Protein AF-A0A356ZAB1-F1 (afdb_monomer)

Solvent-accessible surface area (backbone atoms only — not comparable to full-atom values): 21201 Å² total; per-residue (Å²): 132,90,77,74,88,76,61,99,80,68,76,76,45,67,68,55,52,47,53,50,53,53,49,49,23,53,75,54,74,51,49,32,36,72,48,26,38,91,74,44,64,70,47,38,50,33,29,50,50,73,75,36,77,62,48,58,28,35,64,56,44,81,48,75,58,100,64,34,33,36,42,33,30,36,29,76,54,74,94,36,51,21,44,34,39,38,39,36,34,73,77,98,55,71,44,46,38,38,36,38,35,44,72,65,64,85,80,31,31,58,47,76,64,36,96,52,65,41,36,22,54,32,53,54,96,92,39,78,39,86,36,80,26,61,54,58,60,36,31,33,36,74,35,24,46,35,17,18,57,53,67,38,73,95,80,62,38,50,54,28,24,25,44,37,29,23,39,45,39,40,71,85,42,39,81,49,25,86,80,71,42,63,63,73,23,58,26,37,23,43,37,44,72,51,85,92,49,51,59,40,34,48,31,42,24,56,37,84,95,47,67,46,74,48,74,61,34,50,37,30,69,29,28,39,31,48,32,40,42,71,56,78,67,84,86,47,97,86,61,62,63,43,33,37,45,48,26,44,32,27,34,37,67,38,51,89,91,70,51,49,60,28,44,29,46,20,68,64,56,56,64,58,55,48,37,52,23,45,42,52,72,92,63,76,81,76,42,50,91,52,43,60,27,25,48,36,26,30,60,68,63,40,61,65,82,76,67,70,79,60,85,90,51,65,78,52,72,49,30,25,74,71,38,41,32,40,24,33,26,52,71,70,94,85,70,62,102,81,74,73,71,41,73,35,30,41,35,42,28,35,33,24,84,50,70,44,66,62,103,46,90,98,49,72,47,63,67,51,63,52,76,50,76,48,74,58,73,88,40,95,89,58,74,86,131

Nearest PDB structures (foldseek):
  1pby-assembly1_A  TM=1.646E-01  e=4.863E+00  Paracoccus denitrificans

Sequence (385 aa):
MDYLTRGEDGLMTLNELYNLFDQAIKQTGGQYIDLSQALVDPLKDVLSPLELDTLRVTSPKLGRTPSSVTLTGSAGYRQQNCNLILAATEEADIVFLLTLAIISDLDWTLAKVFNHLPDYYAFQDGVLKPTPSFLNETVITQPAFISSAVEKPEEGLKQGLNLRGNLLMEGPLSPYTVFYGEGPFSLQGPMELQGDQSPIFELDAAVYGHSVPVGGTRLDNIGLRLAVRYDNDQDAEDWPEQVSVLEATGTIYLGDQNPIRILLAASLLEGDFVWAFRAEFSDYSELIKGGLTALASAFFGVPAGELVLPDGLSFLSSIYLSEVGVGLTVPEISMRANDTLGISYLYATIQSNEVWKPPIPFISLSKVGANWNFIWYDDPLHPMI

Secondary structure (DSSP, 8-state):
-------TT-PPPHHHHHHHHHHHHHHTTTSEEEEETTT-GGGHHHHGGGT-SEEEEEEEEEEE-SSEEEEEEEEEETTEEEEEEEEEEESSSEEEEEEEEE---TT-BGGGT-S----EEEEETTEEEEE--GGGT-BEEEEEEEEESS-BGGGTB-SEEEEEEEE---GGGGGGHHHH-S--EEEEEEEEEETTEEEEEEEEEE-TT--EEETTEEEEEEEEEEEEEE---TT-TTS-SEEEEEEEEEEEEE-SSSPEEEEEEEESSS--SEEEEEPBPS-TTS-HHHHHHHHHHHHH---TTT-PPPGGGGGGGGEEEEEEEEEEEPPPS---TTPPPEEEEEEEEEEESS-B--SSTT--B-S-EEEEEEE---BTTB---

Mean predicted aligned error: 10.9 Å

Structure (mmCIF, N/CA/C/O backbone):
data_AF-A0A356ZAB1-F1
#
_entry.id   AF-A0A356ZAB1-F1
#
loop_
_atom_site.group_PDB
_atom_site.id
_atom_site.type_symbol
_atom_site.label_atom_id
_atom_site.label_alt_id
_atom_site.label_comp_id
_atom_site.label_asym_id
_atom_site.label_entity_id
_atom_site.label_seq_id
_atom_site.pdbx_PDB_ins_code
_atom_site.Cartn_x
_atom_site.Cartn_y
_atom_site.Cartn_z
_atom_site.occupancy
_atom_site.B_iso_or_equiv
_atom_site.auth_seq_id
_atom_site.auth_comp_id
_atom_site.auth_asym_id
_atom_site.auth_atom_id
_atom_site.pdbx_PDB_model_num
ATOM 1 N N . MET A 1 1 ? -9.769 4.473 39.853 1.00 43.88 1 MET A N 1
ATOM 2 C CA . MET A 1 1 ? -10.634 3.379 39.372 1.00 43.88 1 MET A CA 1
ATOM 3 C C . MET A 1 1 ? -9.709 2.207 39.148 1.00 43.88 1 MET A C 1
ATOM 5 O O . MET A 1 1 ? -8.903 2.282 38.232 1.00 43.88 1 MET A O 1
ATOM 9 N N . ASP A 1 2 ? -9.750 1.220 40.040 1.00 35.47 2 ASP A N 1
ATOM 10 C CA . ASP A 1 2 ? -8.970 -0.014 39.913 1.00 35.47 2 ASP A CA 1
ATOM 11 C C . ASP A 1 2 ? -9.606 -0.871 38.818 1.00 35.47 2 ASP A C 1
ATOM 13 O O . ASP A 1 2 ? -10.651 -1.489 39.028 1.00 35.47 2 ASP A O 1
ATOM 17 N N . TYR A 1 3 ? -9.016 -0.855 37.626 1.00 42.81 3 TYR A N 1
ATOM 18 C CA . TYR A 1 3 ? -9.384 -1.781 36.565 1.00 42.81 3 TYR A CA 1
ATOM 19 C C . TYR A 1 3 ? -8.617 -3.087 36.785 1.00 42.81 3 TYR A C 1
ATOM 21 O O . TYR A 1 3 ? -7.396 -3.104 36.713 1.00 42.81 3 TYR A O 1
ATOM 29 N N . LEU A 1 4 ? -9.372 -4.145 37.101 1.00 45.66 4 LEU A N 1
ATOM 30 C CA . LEU A 1 4 ? -9.034 -5.568 36.968 1.00 45.66 4 LEU A CA 1
ATOM 31 C C . LEU A 1 4 ? -7.586 -5.949 37.333 1.00 45.66 4 LEU A C 1
ATOM 33 O O . LEU A 1 4 ? -6.679 -5.934 36.507 1.00 45.66 4 LEU A O 1
ATOM 37 N N . THR A 1 5 ? -7.396 -6.421 38.565 1.00 40.84 5 THR A N 1
ATOM 38 C CA . THR A 1 5 ? -6.227 -7.227 38.941 1.00 40.84 5 THR A CA 1
ATOM 39 C C . THR A 1 5 ? -6.155 -8.478 38.051 1.00 40.84 5 THR A C 1
ATOM 41 O O . THR A 1 5 ? -6.921 -9.421 38.260 1.00 40.84 5 THR A O 1
ATOM 44 N N . ARG A 1 6 ? -5.264 -8.468 37.046 1.00 47.88 6 ARG A N 1
ATOM 45 C CA . ARG A 1 6 ? -4.894 -9.630 36.216 1.00 47.88 6 ARG A CA 1
ATOM 46 C C . ARG A 1 6 ? -4.386 -10.769 37.114 1.00 47.88 6 ARG A C 1
ATOM 48 O O . ARG A 1 6 ? -3.534 -10.544 37.970 1.00 47.88 6 ARG A O 1
ATOM 55 N N . GLY A 1 7 ? -4.906 -11.981 36.913 1.00 40.66 7 GLY A N 1
ATOM 56 C CA . GLY A 1 7 ? -4.285 -13.210 37.417 1.00 40.66 7 GLY A CA 1
ATOM 57 C C . GLY A 1 7 ? -3.040 -13.541 36.591 1.00 40.66 7 GLY A C 1
ATOM 58 O O . GLY A 1 7 ? -3.035 -13.296 35.388 1.00 40.66 7 GLY A O 1
ATOM 59 N N . GLU A 1 8 ? -2.009 -14.073 37.246 1.00 44.69 8 GLU A N 1
ATOM 60 C CA . GLU A 1 8 ? -0.598 -14.103 36.814 1.00 44.69 8 GLU A CA 1
ATOM 61 C C . GLU A 1 8 ? -0.254 -14.740 35.450 1.00 44.69 8 GLU A C 1
ATOM 63 O O . GLU A 1 8 ? 0.893 -14.617 35.061 1.00 44.69 8 GLU A O 1
ATOM 68 N N . ASP A 1 9 ? -1.186 -15.312 34.680 1.00 59.56 9 ASP A N 1
ATOM 69 C CA . ASP A 1 9 ? -0.923 -15.831 33.315 1.00 59.56 9 ASP A CA 1
ATOM 70 C C . ASP A 1 9 ? -2.155 -15.757 32.373 1.00 59.56 9 ASP A C 1
ATOM 72 O O . ASP A 1 9 ? -2.239 -16.451 31.359 1.00 59.56 9 ASP A O 1
ATOM 76 N N . GLY A 1 10 ? -3.172 -14.951 32.701 1.00 67.12 10 GLY A N 1
ATOM 77 C CA . GLY A 1 10 ? -4.422 -14.912 31.932 1.00 67.12 10 GLY A CA 1
ATOM 78 C C . GLY A 1 10 ? -4.365 -13.966 30.733 1.00 67.12 10 GLY A C 1
ATOM 79 O O . GLY A 1 10 ? -4.547 -12.760 30.912 1.00 67.12 10 GLY A O 1
ATOM 80 N N . LEU A 1 11 ? -4.164 -14.498 29.521 1.00 82.00 11 LEU A N 1
ATOM 81 C CA . LEU A 1 11 ? -4.436 -13.762 28.279 1.00 82.00 11 LEU A CA 1
ATOM 82 C C . LEU A 1 11 ? -5.884 -13.248 28.291 1.00 82.00 11 LEU A C 1
ATOM 84 O O . LEU A 1 11 ? -6.795 -13.953 28.732 1.00 82.00 11 LEU A O 1
ATOM 88 N N . MET A 1 12 ? -6.093 -12.011 27.833 1.00 90.19 12 MET A N 1
ATOM 89 C CA . MET A 1 12 ? -7.435 -11.437 27.752 1.00 90.19 12 MET A CA 1
ATOM 90 C C . MET A 1 12 ? -8.254 -12.225 26.729 1.00 90.19 12 MET A C 1
ATOM 92 O O . MET A 1 12 ? -7.829 -12.419 25.598 1.00 90.19 12 MET A O 1
ATOM 96 N N . THR A 1 13 ? -9.455 -12.646 27.106 1.00 94.00 13 THR A N 1
ATOM 97 C CA . THR A 1 13 ? -10.380 -13.329 26.197 1.00 94.00 13 THR A CA 1
ATOM 98 C C . THR A 1 13 ? -11.224 -12.329 25.403 1.00 94.00 13 THR A C 1
ATOM 100 O O . THR A 1 13 ? -11.508 -11.217 25.859 1.00 94.00 13 THR A O 1
ATOM 103 N N . LEU A 1 14 ? -11.763 -12.746 24.251 1.00 95.75 14 LEU A N 1
ATOM 104 C CA . LEU A 1 14 ? -12.725 -11.934 23.486 1.00 95.75 14 LEU A CA 1
ATOM 105 C C . LEU A 1 14 ? -13.981 -11.562 24.299 1.00 95.75 14 LEU A C 1
ATOM 107 O O . LEU A 1 14 ? -14.593 -10.518 24.071 1.00 95.75 14 LEU A O 1
ATOM 111 N N . ASN A 1 15 ? -14.378 -12.401 25.266 1.00 95.69 15 ASN A N 1
ATOM 112 C CA . ASN A 1 15 ? -15.462 -12.090 26.205 1.00 95.69 15 ASN A CA 1
ATOM 113 C C . ASN A 1 15 ? -15.128 -10.868 27.066 1.00 95.69 15 ASN A C 1
ATOM 115 O O . ASN A 1 15 ? -15.955 -9.968 27.220 1.00 95.69 15 ASN A O 1
ATOM 119 N N . GLU A 1 16 ? -13.936 -10.866 27.655 1.00 95.69 16 GLU A N 1
ATOM 120 C CA . GLU A 1 16 ? -13.469 -9.791 28.525 1.00 95.69 16 GLU A CA 1
ATOM 121 C C . GLU A 1 16 ? -13.280 -8.503 27.733 1.00 95.69 16 GLU A C 1
ATOM 123 O O . GLU A 1 16 ? -13.756 -7.460 28.175 1.00 95.69 16 GLU A O 1
ATOM 128 N N . LEU A 1 17 ? -12.713 -8.590 26.525 1.00 97.38 17 LEU A N 1
ATOM 129 C CA . LEU A 1 17 ? -12.572 -7.444 25.631 1.00 97.38 17 LEU A CA 1
ATOM 130 C C . LEU A 1 17 ? -13.929 -6.833 25.254 1.00 97.38 17 LEU A C 1
ATOM 132 O O . LEU A 1 17 ? -14.109 -5.618 25.341 1.00 97.38 17 LEU A O 1
ATOM 136 N N . TYR A 1 18 ? -14.908 -7.660 24.868 1.00 98.25 18 TYR A N 1
ATOM 137 C CA . TYR A 1 18 ? -16.256 -7.180 24.553 1.00 98.25 18 TYR A CA 1
ATOM 138 C C . TYR A 1 18 ? -16.878 -6.444 25.746 1.00 98.25 18 TYR A C 1
ATOM 140 O O . TYR A 1 18 ? -17.406 -5.343 25.596 1.00 98.25 18 TYR A O 1
ATOM 148 N N . ASN A 1 19 ? -16.796 -7.034 26.941 1.00 97.94 19 ASN A N 1
ATOM 149 C CA . ASN A 1 19 ? -17.350 -6.436 28.153 1.00 97.94 19 ASN A CA 1
ATOM 150 C C . ASN A 1 19 ? -16.636 -5.130 28.524 1.00 97.94 19 ASN A C 1
ATOM 152 O O . ASN A 1 19 ? -17.290 -4.183 28.956 1.00 97.94 19 ASN A O 1
ATOM 156 N N . LEU A 1 20 ? -15.318 -5.066 28.332 1.00 98.00 20 LEU A N 1
ATOM 157 C CA . LEU A 1 20 ? -14.516 -3.867 28.549 1.00 98.00 20 LEU A CA 1
ATOM 158 C C . LEU A 1 20 ? -14.953 -2.727 27.617 1.00 98.00 20 LEU A C 1
ATOM 160 O O . LEU A 1 20 ? -15.222 -1.621 28.088 1.00 98.00 20 LEU A O 1
ATOM 164 N N . PHE A 1 21 ? -15.093 -2.997 26.316 1.00 98.50 21 PHE A N 1
ATOM 165 C CA . PHE A 1 21 ? -15.568 -2.004 25.347 1.00 98.50 21 PHE A CA 1
ATOM 166 C C . PHE A 1 21 ? -17.006 -1.558 25.630 1.00 98.50 21 PHE A C 1
ATOM 168 O O . PHE A 1 21 ? -17.285 -0.360 25.629 1.00 98.50 21 PHE A O 1
ATOM 175 N N . ASP A 1 22 ? -17.916 -2.486 25.931 1.00 98.56 22 ASP A N 1
ATOM 176 C CA . ASP A 1 22 ? -19.304 -2.167 26.284 1.00 98.56 22 ASP A CA 1
ATOM 177 C C . ASP A 1 22 ? -19.390 -1.281 27.541 1.00 98.56 22 ASP A C 1
ATOM 179 O O . ASP A 1 22 ? -20.137 -0.300 27.570 1.00 98.56 22 ASP A O 1
ATOM 183 N N . GLN A 1 23 ? -18.584 -1.566 28.569 1.00 98.31 23 GLN A N 1
ATOM 184 C CA . GLN A 1 23 ? -18.501 -0.729 29.767 1.00 98.31 23 GLN A CA 1
ATOM 185 C C . GLN A 1 23 ? -17.952 0.667 29.457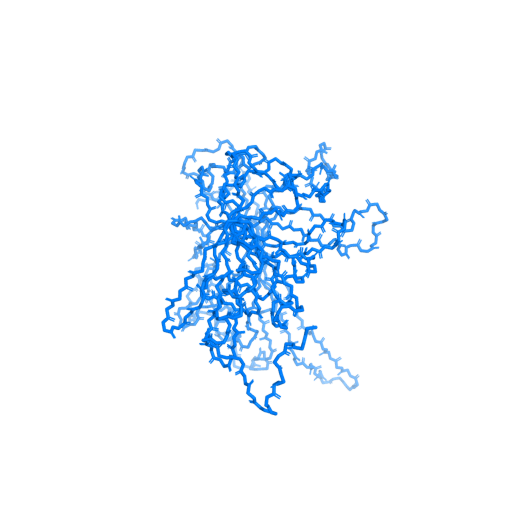 1.00 98.31 23 GLN A C 1
ATOM 187 O O . GLN A 1 23 ? -18.543 1.651 29.906 1.00 98.31 23 GLN A O 1
ATOM 192 N N . ALA A 1 24 ? -16.879 0.769 28.669 1.00 98.25 24 ALA A N 1
ATOM 193 C CA . ALA A 1 24 ? -16.302 2.052 28.270 1.00 98.25 24 ALA A CA 1
ATOM 194 C C . ALA A 1 24 ? -17.307 2.915 27.483 1.00 98.25 24 ALA A C 1
ATOM 196 O O . ALA A 1 24 ? -17.460 4.101 27.769 1.00 98.25 24 ALA A O 1
ATOM 197 N N . ILE A 1 25 ? -18.073 2.312 26.566 1.00 98.44 25 ILE A N 1
ATOM 198 C CA . ILE A 1 25 ? -19.155 2.987 25.828 1.00 98.44 25 ILE A CA 1
ATOM 199 C C . ILE A 1 25 ? -20.262 3.458 26.784 1.00 98.44 25 ILE A C 1
ATOM 201 O O . ILE A 1 25 ? -20.753 4.582 26.683 1.00 98.44 25 ILE A O 1
ATOM 205 N N . LYS A 1 26 ? -20.674 2.623 27.743 1.00 98.06 26 LYS A N 1
ATOM 206 C CA . LYS A 1 26 ? -21.726 2.984 28.709 1.00 98.06 26 LYS A CA 1
ATOM 207 C C . LYS A 1 26 ? -21.314 4.131 29.631 1.00 98.06 26 LYS A C 1
ATOM 209 O O . LYS A 1 26 ? -22.162 4.957 29.967 1.00 98.06 26 LYS A O 1
ATOM 214 N N . GLN A 1 27 ? -20.040 4.219 30.012 1.00 97.69 27 GLN A N 1
ATOM 215 C CA . GLN A 1 27 ? -19.524 5.294 30.870 1.00 97.69 27 GLN A CA 1
ATOM 216 C C . GLN A 1 27 ? -19.647 6.687 30.236 1.00 97.69 27 GLN A C 1
ATOM 218 O O . GLN A 1 27 ? -19.793 7.671 30.957 1.00 97.69 27 GLN A O 1
ATOM 223 N N . THR A 1 28 ? -19.661 6.781 28.905 1.00 97.50 28 THR A N 1
ATOM 224 C CA . THR A 1 28 ? -19.852 8.043 28.166 1.00 97.50 28 THR A CA 1
ATOM 225 C C . THR A 1 28 ? -21.319 8.302 27.797 1.00 97.50 28 THR A C 1
ATOM 227 O O . THR A 1 28 ? -21.623 9.183 26.991 1.00 97.50 28 THR A O 1
ATOM 230 N N . GLY A 1 29 ? -22.256 7.516 28.342 1.00 96.81 29 GLY A N 1
ATOM 231 C CA . GLY A 1 29 ? -23.669 7.577 27.966 1.00 96.81 29 GLY A CA 1
ATOM 232 C C . GLY A 1 29 ? -23.951 7.048 26.555 1.00 96.81 29 GLY A C 1
ATOM 233 O O . GLY A 1 29 ? -24.961 7.417 25.961 1.00 96.81 29 GLY A O 1
ATOM 234 N N . GLY A 1 30 ? -23.064 6.214 26.002 1.00 96.56 30 GLY A N 1
ATOM 235 C CA . GLY A 1 30 ? -23.211 5.624 24.671 1.00 96.56 30 GLY A CA 1
ATOM 236 C C . GLY A 1 30 ? -22.838 6.551 23.513 1.00 96.56 30 GLY A C 1
ATOM 237 O O . GLY A 1 30 ? -23.107 6.217 22.362 1.00 96.56 30 GLY A O 1
ATOM 238 N N . GLN A 1 31 ? -22.250 7.718 23.789 1.00 97.12 31 GLN A N 1
ATOM 239 C CA . GLN A 1 31 ? -21.957 8.718 22.757 1.00 97.12 31 GLN A CA 1
ATOM 240 C C . GLN A 1 31 ? -20.633 8.452 22.035 1.00 97.12 31 GLN A C 1
ATOM 242 O O . GLN A 1 31 ? -20.540 8.645 20.819 1.00 97.12 31 GLN A O 1
ATOM 247 N N . TYR A 1 32 ? -19.613 8.014 22.775 1.00 98.38 32 TYR A N 1
ATOM 248 C CA . TYR A 1 32 ? -18.283 7.757 22.231 1.00 98.38 32 TYR A CA 1
ATOM 249 C C . TYR A 1 32 ? -17.497 6.720 23.046 1.00 98.38 32 TYR A C 1
ATOM 251 O O . TYR A 1 32 ? -17.865 6.374 24.165 1.00 98.38 32 TYR A O 1
ATOM 259 N N . ILE A 1 33 ? -16.392 6.237 22.495 1.00 98.56 33 ILE A N 1
ATOM 260 C CA . ILE A 1 33 ? -15.356 5.486 23.208 1.00 98.56 33 ILE A CA 1
ATOM 261 C C . ILE A 1 33 ? -13.995 6.034 22.787 1.00 98.56 33 ILE A C 1
ATOM 263 O O . ILE A 1 33 ? -13.771 6.291 21.606 1.00 98.56 33 ILE A O 1
ATOM 267 N N . ASP A 1 34 ? -13.104 6.230 23.753 1.00 98.50 34 ASP A N 1
ATOM 268 C CA . ASP A 1 34 ? -11.720 6.624 23.499 1.00 98.50 34 ASP A CA 1
ATOM 269 C C . ASP A 1 34 ? -10.851 5.357 23.506 1.00 98.50 34 ASP A C 1
ATOM 271 O O . ASP A 1 34 ? -10.635 4.740 24.550 1.00 98.50 34 ASP A O 1
ATOM 275 N N . LEU A 1 35 ? -10.394 4.939 22.325 1.00 98.31 35 LEU A N 1
ATOM 276 C CA . LEU A 1 35 ? -9.476 3.813 22.160 1.00 98.31 35 LEU A CA 1
ATOM 277 C C . LEU A 1 35 ? -8.063 4.277 22.498 1.00 98.31 35 LEU A C 1
ATOM 279 O O . LEU A 1 35 ? -7.577 5.222 21.886 1.00 98.31 35 LEU A O 1
ATOM 283 N N . SER A 1 36 ? -7.405 3.629 23.455 1.00 98.00 36 SER A N 1
ATOM 284 C CA . SER A 1 36 ? -6.027 3.940 23.851 1.00 98.00 36 SER A CA 1
ATOM 285 C C . SER A 1 36 ? -5.351 2.715 24.462 1.00 98.00 36 SER A C 1
ATOM 287 O O . SER A 1 36 ? -6.032 1.776 24.881 1.00 98.00 36 SER A O 1
ATOM 289 N N . GLN A 1 37 ? -4.022 2.748 24.586 1.00 94.88 37 GLN A N 1
ATOM 290 C CA . GLN A 1 37 ? -3.269 1.710 25.302 1.00 94.88 37 GLN A CA 1
ATOM 291 C C . GLN A 1 37 ? -3.765 1.533 26.750 1.00 94.88 37 GLN A C 1
ATOM 293 O O . GLN A 1 37 ? -3.799 0.420 27.260 1.00 94.88 37 GLN A O 1
ATOM 298 N N . ALA A 1 38 ? -4.201 2.614 27.407 1.00 95.31 38 ALA A N 1
ATOM 299 C CA . ALA A 1 38 ? -4.714 2.560 28.776 1.00 95.31 38 ALA A CA 1
ATOM 300 C C . ALA A 1 38 ? -6.057 1.819 28.895 1.00 95.31 38 ALA A C 1
ATOM 302 O O . ALA A 1 38 ? -6.405 1.365 29.984 1.00 95.31 38 ALA A O 1
ATOM 303 N N . LEU A 1 39 ? -6.819 1.711 27.798 1.00 95.69 39 LEU A N 1
ATOM 304 C CA . LEU A 1 39 ? -8.020 0.881 27.758 1.00 95.69 39 LEU A CA 1
ATOM 305 C C . LEU A 1 39 ? -7.629 -0.598 27.683 1.00 95.69 39 LEU A C 1
ATOM 307 O O . LEU A 1 39 ? -8.092 -1.387 28.501 1.00 95.69 39 LEU A O 1
ATOM 311 N N . VAL A 1 40 ? -6.775 -0.967 26.725 1.00 95.19 40 VAL A N 1
ATOM 312 C CA . VAL A 1 40 ? -6.228 -2.323 26.591 1.00 95.19 40 VAL A CA 1
ATOM 313 C C . VAL A 1 40 ? -4.877 -2.274 25.870 1.00 95.19 40 VAL A C 1
ATOM 315 O O . VAL A 1 40 ? -4.776 -1.696 24.788 1.00 95.19 40 VAL A O 1
ATOM 318 N N . ASP A 1 41 ? -3.838 -2.863 26.478 1.00 94.12 41 ASP A N 1
ATOM 319 C CA . ASP A 1 41 ? -2.437 -2.669 26.059 1.00 94.12 41 ASP A CA 1
ATOM 320 C C . ASP A 1 41 ? -2.181 -2.909 24.552 1.00 94.12 41 ASP A C 1
ATOM 322 O O . ASP A 1 41 ? -1.580 -2.033 23.923 1.00 94.12 41 ASP A O 1
ATOM 326 N N . PRO A 1 42 ? -2.671 -4.003 23.922 1.00 94.69 42 PRO A N 1
ATOM 327 C CA . PRO A 1 42 ? -2.398 -4.290 22.509 1.00 94.69 42 PRO A CA 1
ATOM 328 C C . PRO A 1 42 ? -3.053 -3.319 21.511 1.00 94.69 42 PRO A C 1
ATOM 330 O O . PRO A 1 42 ? -2.741 -3.361 20.325 1.00 94.69 42 PRO A O 1
ATOM 333 N N . LEU A 1 43 ? -3.926 -2.391 21.942 1.00 96.88 43 LEU A N 1
ATOM 334 C CA . LEU A 1 43 ? -4.372 -1.304 21.053 1.00 96.88 43 LEU A CA 1
ATOM 335 C C . LEU A 1 43 ? -3.215 -0.397 20.627 1.00 96.88 43 LEU A C 1
ATOM 337 O O . LEU A 1 43 ? -3.307 0.243 19.580 1.00 96.88 43 LEU A O 1
ATOM 341 N N . LYS A 1 44 ? -2.130 -0.339 21.410 1.00 96.56 44 LYS A N 1
ATOM 342 C CA . LYS A 1 44 ? -0.929 0.411 21.035 1.00 96.56 44 LYS A CA 1
ATOM 343 C C . LYS A 1 44 ? -0.412 -0.014 19.659 1.00 96.56 44 LYS A C 1
ATOM 345 O O . LYS A 1 44 ? -0.068 0.849 18.859 1.00 96.56 44 LYS A O 1
ATOM 350 N N . ASP A 1 45 ? -0.441 -1.309 19.360 1.00 96.06 45 ASP A N 1
ATOM 351 C CA . ASP A 1 45 ? 0.157 -1.867 18.143 1.00 96.06 45 ASP A CA 1
ATOM 352 C C . ASP A 1 45 ? -0.575 -1.429 16.868 1.00 96.06 45 ASP A C 1
ATOM 354 O O . ASP A 1 45 ? 0.027 -1.383 15.800 1.00 96.06 45 ASP A O 1
ATOM 358 N N . VAL A 1 46 ? -1.850 -1.035 16.979 1.00 97.81 46 VAL A N 1
ATOM 359 C CA . VAL A 1 46 ? -2.622 -0.473 15.859 1.00 97.81 46 VAL A CA 1
ATOM 360 C C . VAL A 1 46 ? -2.750 1.052 15.899 1.00 97.81 46 VAL A C 1
ATOM 362 O O . VAL A 1 46 ? -2.987 1.665 14.860 1.00 97.81 46 VAL A O 1
ATOM 365 N N . LEU A 1 47 ? -2.582 1.695 17.058 1.00 98.31 47 LEU A N 1
ATOM 366 C CA . LEU A 1 47 ? -2.674 3.155 17.184 1.00 98.31 47 LEU A CA 1
ATOM 367 C C . LEU A 1 47 ? -1.332 3.861 16.938 1.00 98.31 47 LEU A C 1
ATOM 369 O O . LEU A 1 47 ? -1.309 4.918 16.311 1.00 98.31 47 LEU A O 1
ATOM 373 N N . SER A 1 48 ? -0.211 3.273 17.367 1.00 97.44 48 SER A N 1
ATOM 374 C CA . SER A 1 48 ? 1.121 3.864 17.187 1.00 97.44 48 SER A CA 1
ATOM 375 C C . SER A 1 48 ? 1.536 4.033 15.718 1.00 97.44 48 SER A C 1
ATOM 377 O O . SER A 1 48 ? 2.041 5.107 15.408 1.00 97.44 48 SER A O 1
ATOM 379 N N . PRO A 1 49 ? 1.274 3.088 14.787 1.00 97.69 49 PRO A N 1
ATOM 380 C CA . PRO A 1 49 ? 1.558 3.304 13.362 1.00 97.69 49 PRO A CA 1
ATOM 381 C C . PRO A 1 49 ? 0.765 4.458 12.732 1.00 97.69 49 PRO A C 1
ATOM 383 O O . PRO A 1 49 ? 1.167 4.999 11.711 1.00 97.69 49 PRO A O 1
ATOM 386 N N . LEU A 1 50 ? -0.365 4.843 13.338 1.00 97.56 50 LEU A N 1
ATOM 387 C CA . LEU A 1 50 ? -1.161 6.006 12.938 1.00 97.56 50 LEU A CA 1
ATOM 388 C C . LEU A 1 50 ? -0.701 7.305 13.621 1.00 97.56 50 LEU A C 1
ATOM 390 O O . LEU A 1 50 ? -1.306 8.347 13.361 1.00 97.56 50 LEU A O 1
ATOM 394 N N . GLU A 1 51 ? 0.321 7.238 14.482 1.00 97.19 51 GLU A N 1
ATOM 395 C CA . GLU A 1 51 ? 0.807 8.315 15.359 1.00 97.19 51 GLU A CA 1
ATOM 396 C C . GLU A 1 51 ? -0.266 8.842 16.323 1.00 97.19 51 GLU A C 1
ATOM 398 O O . GLU A 1 51 ? -0.394 10.042 16.566 1.00 97.19 51 GLU A O 1
ATOM 403 N N . LEU A 1 52 ? -1.072 7.930 16.873 1.00 97.25 52 LEU A N 1
ATOM 404 C CA . LEU A 1 52 ? -2.137 8.255 17.816 1.00 97.25 52 LEU A CA 1
ATOM 405 C C . LEU A 1 52 ? -1.875 7.625 19.185 1.00 97.25 52 LEU A C 1
ATOM 407 O O . LEU A 1 52 ? -1.707 6.414 19.303 1.00 97.25 52 LEU A O 1
ATOM 411 N N . ASP A 1 53 ? -1.970 8.432 20.241 1.00 97.56 53 ASP A N 1
ATOM 412 C CA . ASP A 1 53 ? -2.066 7.920 21.617 1.00 97.56 53 ASP A CA 1
ATOM 413 C C . ASP A 1 53 ? -3.498 7.498 21.962 1.00 97.56 53 ASP A C 1
ATOM 415 O O . ASP A 1 53 ? -3.750 6.622 22.795 1.00 97.56 53 ASP A O 1
ATOM 419 N N . THR A 1 54 ? -4.473 8.183 21.365 1.00 98.06 54 THR A N 1
ATOM 420 C CA . THR A 1 54 ? -5.896 7.956 21.598 1.00 98.06 54 THR A CA 1
ATOM 421 C C . THR A 1 54 ? -6.689 8.250 20.335 1.00 98.06 54 THR A C 1
ATOM 423 O O . THR A 1 54 ? -6.465 9.259 19.669 1.00 98.06 54 THR A O 1
ATOM 426 N N . LEU A 1 55 ? -7.664 7.394 20.040 1.00 98.56 55 LEU A N 1
ATOM 427 C CA . LEU A 1 55 ? -8.597 7.556 18.935 1.00 98.56 55 LEU A CA 1
ATOM 428 C C . LEU A 1 55 ? -10.032 7.573 19.457 1.00 98.56 55 LEU A C 1
ATOM 430 O O . LEU A 1 55 ? -10.544 6.571 19.961 1.00 98.56 55 LEU A O 1
ATOM 434 N N . ARG A 1 56 ? -10.699 8.720 19.316 1.00 98.62 56 ARG A N 1
ATOM 435 C CA . ARG A 1 56 ? -12.104 8.872 19.697 1.00 98.62 56 ARG A CA 1
ATOM 436 C C . ARG A 1 56 ? -13.023 8.315 18.616 1.00 98.62 56 ARG A C 1
ATOM 438 O O . ARG A 1 56 ? -13.032 8.809 17.490 1.00 98.62 56 ARG A O 1
ATOM 445 N N . VAL A 1 57 ? -13.863 7.358 18.996 1.00 98.62 57 VAL A N 1
ATOM 446 C CA . VAL A 1 57 ? -14.895 6.762 18.142 1.00 98.62 57 VAL A CA 1
ATOM 447 C C . VAL A 1 57 ? -16.262 7.235 18.604 1.00 98.62 57 VAL A C 1
ATOM 449 O O . V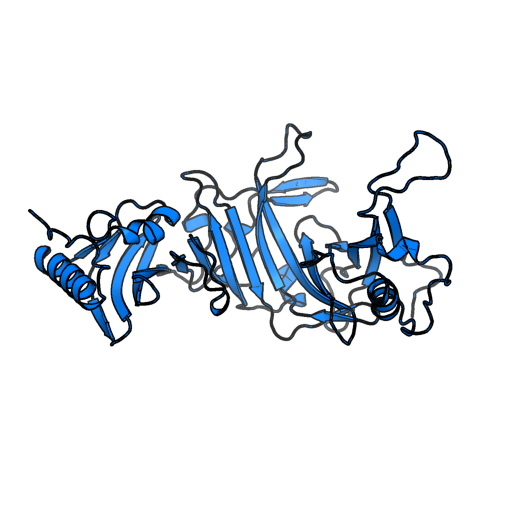AL A 1 57 ? -16.678 6.967 19.726 1.00 98.62 57 VAL A O 1
ATOM 452 N N . THR A 1 58 ? -16.972 7.937 17.735 1.00 98.62 58 THR A N 1
ATOM 453 C CA . THR A 1 58 ? -18.327 8.443 17.972 1.00 98.62 58 THR A CA 1
ATOM 454 C C . THR A 1 58 ? -19.377 7.498 17.401 1.00 98.62 58 THR A C 1
ATOM 456 O O . THR A 1 58 ? -19.120 6.767 16.442 1.00 98.62 58 THR A O 1
ATOM 459 N N . SER A 1 59 ? -20.572 7.513 17.999 1.00 97.62 59 SER A N 1
ATOM 460 C CA . SER A 1 59 ? -21.665 6.584 17.668 1.00 97.62 59 SER A CA 1
ATOM 461 C C . SER A 1 59 ? -21.223 5.108 17.633 1.00 97.62 59 SER A C 1
ATOM 463 O O . SER A 1 59 ? -21.516 4.407 16.657 1.00 97.62 59 SER A O 1
ATOM 465 N N . PRO A 1 60 ? -20.492 4.629 18.660 1.00 98.44 60 PRO A N 1
ATOM 466 C CA . PRO A 1 60 ? -19.897 3.305 18.636 1.00 98.44 60 PRO A CA 1
ATOM 467 C C . PRO A 1 60 ? -20.969 2.213 18.623 1.00 98.44 60 PRO A C 1
ATOM 469 O O . PRO A 1 60 ? -21.933 2.242 19.389 1.00 98.44 60 PRO A O 1
ATOM 472 N N . LYS A 1 61 ? -20.771 1.210 17.771 1.00 98.44 61 LYS A N 1
ATOM 473 C CA . LYS A 1 61 ? -21.575 -0.010 17.717 1.00 98.44 61 LYS A CA 1
ATOM 474 C C . LYS A 1 61 ? -20.665 -1.205 17.912 1.00 98.44 61 LYS A C 1
ATOM 476 O O . LYS A 1 61 ? -19.750 -1.430 17.118 1.00 98.44 61 LYS A O 1
ATOM 481 N N . LEU A 1 62 ? -20.944 -1.962 18.963 1.00 98.44 62 LEU A N 1
ATOM 482 C CA . LEU A 1 62 ? -20.199 -3.156 19.313 1.00 98.44 62 LEU A CA 1
ATOM 483 C C . LEU A 1 62 ? -20.923 -4.397 18.782 1.00 98.44 62 LEU A C 1
ATOM 485 O O . LEU A 1 62 ? -22.135 -4.546 18.939 1.00 98.44 62 LEU A O 1
ATOM 489 N N . GLY A 1 63 ? -20.168 -5.275 18.139 1.00 97.94 63 GLY A N 1
ATOM 490 C CA . GLY A 1 63 ? -20.609 -6.554 17.606 1.00 97.94 63 GLY A CA 1
ATOM 491 C C . GLY A 1 63 ? -19.682 -7.666 18.073 1.00 97.94 63 GLY A C 1
ATOM 492 O O . GLY A 1 63 ? -18.537 -7.425 18.464 1.00 97.94 63 GLY A O 1
ATOM 493 N N . ARG A 1 64 ? -20.194 -8.895 18.060 1.00 96.88 64 ARG A N 1
ATOM 494 C CA . ARG A 1 64 ? -19.434 -10.061 18.489 1.00 96.88 64 ARG A CA 1
ATOM 495 C C . ARG A 1 64 ? -19.862 -11.319 17.759 1.00 96.88 64 ARG A C 1
ATOM 497 O O . ARG A 1 64 ? -21.050 -11.566 17.567 1.00 96.88 64 ARG A O 1
ATOM 504 N N . THR A 1 65 ? -18.872 -12.137 17.443 1.00 95.81 65 THR A N 1
ATOM 505 C CA . THR A 1 65 ? -19.024 -13.513 16.980 1.00 95.81 65 THR A CA 1
ATOM 506 C C . THR A 1 65 ? -18.269 -14.457 17.931 1.00 95.81 65 THR A C 1
ATOM 508 O O . THR A 1 65 ? -17.626 -13.992 18.879 1.00 95.81 65 THR A O 1
ATOM 511 N N . PRO A 1 66 ? -18.335 -15.787 17.735 1.00 93.31 66 PRO A N 1
ATOM 512 C CA . PRO A 1 66 ? -17.512 -16.720 18.502 1.00 93.31 66 PRO A CA 1
ATOM 513 C C . PRO A 1 66 ? -16.002 -16.480 18.369 1.00 93.31 66 PRO A C 1
ATOM 515 O O . PRO A 1 66 ? -15.281 -16.806 19.301 1.00 93.31 66 PRO A O 1
ATOM 518 N N . SER A 1 67 ? -15.541 -15.911 17.250 1.00 94.50 67 SER A N 1
ATOM 519 C CA . SER A 1 67 ? -14.117 -15.754 16.922 1.00 94.50 67 SER A CA 1
ATOM 520 C C . SER A 1 67 ? -13.664 -14.299 16.783 1.00 94.50 67 SER A C 1
ATOM 522 O O . SER A 1 67 ? -12.515 -14.048 16.429 1.00 94.50 67 SER A O 1
ATOM 524 N N . SER A 1 68 ? -14.552 -13.325 17.011 1.00 96.81 68 SER A N 1
ATOM 525 C CA . SER A 1 68 ? -14.193 -11.913 16.889 1.00 96.81 68 SER A CA 1
ATOM 526 C C . SER A 1 68 ? -15.045 -10.968 17.729 1.00 96.81 68 SER A C 1
ATOM 528 O O . SER A 1 68 ? -16.228 -11.209 17.988 1.00 96.81 68 SER A O 1
ATOM 530 N N . VAL A 1 69 ? -14.445 -9.838 18.097 1.00 98.31 69 VAL A N 1
ATOM 531 C CA . VAL A 1 69 ? -15.133 -8.638 18.584 1.00 98.31 69 VAL A CA 1
ATOM 532 C C . VAL A 1 69 ? -14.923 -7.536 17.559 1.00 98.31 69 VAL A C 1
ATOM 534 O O . VAL A 1 69 ? -13.806 -7.303 17.111 1.00 98.31 69 VAL A O 1
ATOM 537 N N . THR A 1 70 ? -15.995 -6.853 17.177 1.00 98.50 70 THR A N 1
ATOM 538 C CA . THR A 1 70 ? -15.941 -5.770 16.191 1.00 98.50 70 THR A CA 1
ATOM 539 C C . THR A 1 70 ? -16.519 -4.501 16.789 1.00 98.50 70 THR A C 1
ATOM 541 O O . THR A 1 70 ? -17.662 -4.504 17.244 1.00 98.50 70 THR A O 1
ATOM 544 N N . LEU A 1 71 ? -15.774 -3.406 16.743 1.00 98.69 71 LEU A N 1
ATOM 545 C CA . LEU A 1 71 ? -16.257 -2.071 17.069 1.00 98.69 71 LEU A CA 1
ATOM 546 C C . LEU A 1 71 ? -16.332 -1.253 15.780 1.00 98.69 71 LEU A C 1
ATOM 548 O O . LEU A 1 71 ? -15.358 -1.162 15.041 1.00 98.69 71 LEU A O 1
ATOM 552 N N . THR A 1 72 ? -17.485 -0.648 15.517 1.00 98.81 72 THR A N 1
ATOM 553 C CA . THR A 1 72 ? -17.685 0.244 14.367 1.00 98.81 72 THR A CA 1
ATOM 554 C C . THR A 1 72 ? -18.168 1.613 14.825 1.00 98.81 72 THR A C 1
ATOM 556 O O . THR A 1 72 ? -18.760 1.729 15.897 1.00 98.81 72 THR A O 1
ATOM 559 N N . GLY A 1 73 ? -17.926 2.655 14.037 1.00 98.56 73 GLY A N 1
ATOM 560 C CA . GLY A 1 73 ? -18.376 4.011 14.351 1.00 98.56 73 GLY A CA 1
ATOM 561 C C . GLY A 1 73 ? -17.771 5.045 13.411 1.00 98.56 73 GLY A C 1
ATOM 562 O O . GLY A 1 73 ? -17.292 4.700 12.332 1.00 98.56 73 GLY A O 1
ATOM 563 N N . SER A 1 74 ? -17.771 6.306 13.831 1.00 98.44 74 SER A N 1
ATOM 564 C CA . SER A 1 74 ? -17.127 7.398 13.094 1.00 98.44 74 SER A CA 1
ATOM 565 C C . SER A 1 74 ? -15.981 7.988 13.904 1.00 98.44 74 SER A C 1
ATOM 567 O O . SER A 1 74 ? -16.115 8.188 15.112 1.00 98.44 74 SER A O 1
ATOM 569 N N . ALA A 1 75 ? -14.869 8.297 13.249 1.00 98.44 75 ALA A N 1
ATOM 570 C CA . ALA A 1 75 ? -13.695 8.895 13.875 1.00 98.44 75 ALA A CA 1
ATOM 571 C C . ALA A 1 75 ? -13.122 10.011 12.995 1.00 98.44 75 ALA A C 1
ATOM 573 O O . ALA A 1 75 ? -13.370 10.047 11.793 1.00 98.44 75 ALA A O 1
ATOM 574 N N . GLY A 1 76 ? -12.362 10.922 13.600 1.00 97.75 76 GLY A N 1
ATOM 575 C CA . GLY A 1 76 ? -11.550 11.891 12.869 1.00 97.75 76 GLY A CA 1
ATOM 576 C C . GLY A 1 76 ? -10.104 11.412 12.794 1.00 97.75 76 GLY A C 1
ATOM 577 O O . GLY A 1 76 ? -9.566 10.965 13.806 1.00 97.75 76 GLY A O 1
ATOM 578 N N . TYR A 1 77 ? -9.469 11.523 11.630 1.00 96.81 77 TYR A N 1
ATOM 579 C CA . TYR A 1 77 ? -8.053 11.202 11.454 1.00 96.81 77 TYR A CA 1
ATOM 580 C C . TYR A 1 77 ? -7.401 12.143 10.444 1.00 96.81 77 TYR A C 1
ATOM 582 O O . TYR A 1 77 ? -7.913 12.295 9.341 1.00 96.81 77 TYR A O 1
ATOM 590 N N . ARG A 1 78 ? -6.301 12.806 10.834 1.00 93.38 78 ARG A N 1
ATOM 591 C CA . ARG A 1 78 ? -5.579 13.801 10.012 1.00 93.38 78 ARG A CA 1
ATOM 592 C C . ARG A 1 78 ? -6.524 14.757 9.254 1.00 93.38 78 ARG A C 1
ATOM 594 O O . ARG A 1 78 ? -6.449 14.914 8.042 1.00 93.38 78 ARG A O 1
ATOM 601 N N . GLN A 1 79 ? -7.446 15.376 10.001 1.00 93.50 79 GLN A N 1
ATOM 602 C CA . GLN A 1 79 ? -8.478 16.313 9.512 1.00 93.50 79 GLN A CA 1
ATOM 603 C C . GLN A 1 79 ? -9.540 15.712 8.571 1.00 93.50 79 GLN A C 1
ATOM 605 O O . GLN A 1 79 ? -10.402 16.436 8.079 1.00 93.50 79 GLN A O 1
ATOM 610 N N . GLN A 1 80 ? -9.538 14.394 8.373 1.00 95.94 80 GLN A N 1
ATOM 611 C CA . GLN A 1 80 ? -10.544 13.672 7.605 1.00 95.94 80 GLN A CA 1
ATOM 612 C C . GLN A 1 80 ? -11.581 13.026 8.525 1.00 95.94 80 GLN A C 1
ATOM 614 O O . GLN A 1 80 ? -11.268 12.592 9.637 1.00 95.94 80 GLN A O 1
ATOM 619 N N . ASN A 1 81 ? -12.819 12.929 8.043 1.00 97.19 81 ASN A N 1
ATOM 620 C CA . ASN A 1 81 ? -13.848 12.115 8.681 1.00 97.19 81 ASN A CA 1
ATOM 621 C C . ASN A 1 81 ? -13.756 10.687 8.147 1.00 97.19 81 ASN A C 1
ATOM 623 O O . ASN A 1 81 ? -13.723 10.482 6.936 1.00 97.19 81 ASN A O 1
ATOM 627 N N . CYS A 1 82 ? -13.768 9.706 9.042 1.00 98.12 82 CYS A N 1
ATOM 628 C CA . CYS A 1 82 ? -13.610 8.301 8.700 1.00 98.12 82 CYS A CA 1
ATOM 629 C C . CYS A 1 82 ? -14.744 7.455 9.280 1.00 98.12 82 CYS A C 1
ATOM 631 O O . CYS A 1 82 ? -15.200 7.672 10.407 1.00 98.12 82 CYS A O 1
ATOM 633 N N . ASN A 1 83 ? -15.137 6.426 8.537 1.00 98.50 83 ASN A N 1
ATOM 634 C CA . ASN A 1 83 ? -15.801 5.257 9.091 1.00 98.50 83 ASN A CA 1
ATOM 635 C C . ASN A 1 83 ? -14.735 4.338 9.687 1.00 98.50 83 ASN A C 1
ATOM 637 O O . ASN A 1 83 ? -13.779 3.954 9.014 1.00 98.50 83 ASN A O 1
ATOM 641 N N . LEU A 1 84 ? -14.910 3.993 10.956 1.00 98.56 84 LEU A N 1
ATOM 642 C CA . LEU A 1 84 ? -13.990 3.153 11.701 1.00 98.56 84 LEU A CA 1
ATOM 643 C C . LEU A 1 84 ? -14.527 1.732 11.802 1.00 98.56 84 LEU A C 1
ATOM 645 O O . LEU A 1 84 ? -15.698 1.527 12.133 1.00 98.56 84 LEU A O 1
ATOM 649 N N . ILE A 1 85 ? -13.637 0.765 11.597 1.00 98.62 85 ILE A N 1
ATOM 650 C CA . ILE A 1 85 ? -13.834 -0.638 11.952 1.00 98.62 85 ILE A CA 1
ATOM 651 C C . ILE A 1 85 ? -12.595 -1.091 12.721 1.00 98.62 85 ILE A C 1
ATOM 653 O O . ILE A 1 85 ? -11.495 -1.078 12.185 1.00 98.62 85 ILE A O 1
ATOM 657 N N . LEU A 1 86 ? -12.771 -1.500 13.971 1.00 98.56 86 LEU A N 1
ATOM 658 C CA . LEU A 1 86 ? -11.759 -2.198 14.751 1.00 98.56 86 LEU A CA 1
ATOM 659 C C . LEU A 1 86 ? -12.223 -3.644 14.911 1.00 98.56 86 LEU A C 1
ATOM 661 O O . LEU A 1 86 ? -13.245 -3.898 15.552 1.00 98.56 86 LEU A O 1
ATOM 665 N N . ALA A 1 87 ? -11.487 -4.580 14.327 1.00 97.62 87 ALA A N 1
ATOM 666 C CA . ALA A 1 87 ? -11.698 -6.007 14.507 1.00 97.62 87 ALA A CA 1
ATOM 667 C C . ALA A 1 87 ? -10.640 -6.559 15.462 1.00 97.62 87 ALA A C 1
ATOM 669 O O . ALA A 1 87 ? -9.456 -6.272 15.316 1.00 97.62 87 ALA A O 1
ATOM 670 N N . ALA A 1 88 ? -11.083 -7.348 16.431 1.00 97.31 88 ALA A N 1
ATOM 671 C CA . ALA A 1 88 ? -10.240 -8.109 17.332 1.00 97.31 88 ALA A CA 1
ATOM 672 C C . ALA A 1 88 ? -10.524 -9.595 17.113 1.00 97.31 88 ALA A C 1
ATOM 674 O O . ALA A 1 88 ? -11.683 -10.011 17.219 1.00 97.31 88 ALA A O 1
ATOM 675 N N . THR A 1 89 ? -9.500 -10.377 16.795 1.00 95.06 89 THR A N 1
ATOM 676 C CA . THR A 1 89 ? -9.594 -11.828 16.581 1.00 95.06 89 THR A CA 1
ATOM 677 C C . THR A 1 89 ? -8.706 -12.565 17.568 1.00 95.06 89 THR A C 1
ATOM 679 O O . THR A 1 89 ? -7.674 -12.048 17.985 1.00 95.06 89 THR A O 1
ATOM 682 N N . GLU A 1 90 ? -9.130 -13.763 17.961 1.00 90.12 90 GLU A N 1
ATOM 683 C CA . GLU A 1 90 ? -8.350 -14.641 18.831 1.00 90.12 90 GLU A CA 1
ATOM 684 C C . GLU A 1 90 ? -7.536 -15.603 17.966 1.00 90.12 90 GLU A C 1
ATOM 686 O O . GLU A 1 90 ? -8.103 -16.419 17.236 1.00 90.12 90 GLU A O 1
ATOM 691 N N . GLU A 1 91 ? -6.214 -15.472 18.032 1.00 82.75 91 GLU A N 1
ATOM 692 C CA . GLU A 1 91 ? -5.271 -16.417 17.435 1.00 82.75 91 GLU A CA 1
ATOM 693 C C . GLU A 1 91 ? -4.501 -17.130 18.556 1.00 82.75 91 GLU A C 1
ATOM 695 O O . GLU A 1 91 ? -5.060 -17.983 19.242 1.00 82.75 91 GLU A O 1
ATOM 700 N N . ALA A 1 92 ? -3.234 -16.765 18.779 1.00 83.00 92 ALA A N 1
ATOM 701 C CA . ALA A 1 92 ? -2.498 -17.107 19.999 1.00 83.00 92 ALA A CA 1
ATOM 702 C C . ALA A 1 92 ? -2.732 -16.081 21.127 1.00 83.00 92 ALA A C 1
ATOM 704 O O . ALA A 1 92 ? -2.632 -16.426 22.300 1.00 83.00 92 ALA A O 1
ATOM 705 N N . ASP A 1 93 ? -3.054 -14.843 20.750 1.00 88.19 93 ASP A N 1
ATOM 706 C CA . ASP A 1 93 ? -3.479 -13.728 21.601 1.00 88.19 93 ASP A CA 1
ATOM 707 C C . ASP A 1 93 ? -4.545 -12.918 20.829 1.00 88.19 93 ASP A C 1
ATOM 709 O O . ASP A 1 93 ? -4.896 -13.259 19.690 1.00 88.19 93 ASP A O 1
ATOM 713 N N . ILE A 1 94 ? -5.076 -11.854 21.430 1.00 91.62 94 ILE A N 1
ATOM 714 C CA . ILE A 1 94 ? -5.949 -10.899 20.751 1.00 91.62 94 ILE A CA 1
ATOM 715 C C . ILE A 1 94 ? -5.128 -10.058 19.772 1.00 91.62 94 ILE A C 1
ATOM 717 O O . ILE A 1 94 ? -4.306 -9.233 20.167 1.00 91.62 94 ILE A O 1
ATOM 721 N N . VAL A 1 95 ? -5.438 -10.201 18.487 1.00 93.75 95 VAL A N 1
ATOM 722 C CA . VAL A 1 95 ? -4.868 -9.394 17.407 1.00 93.75 95 VAL A CA 1
ATOM 723 C C . VAL A 1 95 ? -5.883 -8.350 16.964 1.00 93.75 95 VAL A C 1
ATOM 725 O O . VAL A 1 95 ? -7.036 -8.679 16.672 1.00 93.75 95 VAL A O 1
ATOM 728 N N . PHE A 1 96 ? -5.449 -7.092 16.887 1.00 96.75 96 PHE A N 1
ATOM 729 C CA . PHE A 1 96 ? -6.264 -5.993 16.381 1.00 96.75 96 PHE A CA 1
ATOM 730 C C . PHE A 1 96 ? -5.948 -5.673 14.918 1.00 96.75 96 PHE A C 1
ATOM 732 O O . PHE A 1 96 ? -4.790 -5.630 14.499 1.00 96.75 96 PHE A O 1
ATOM 739 N N . LEU A 1 97 ? -7.006 -5.368 14.170 1.00 97.56 97 LEU A N 1
ATOM 740 C CA . LEU A 1 97 ? -6.968 -4.755 12.851 1.00 97.56 97 LEU A CA 1
ATOM 741 C C . LEU A 1 97 ? -7.872 -3.521 12.876 1.00 97.56 97 LEU A C 1
ATOM 743 O O . LEU A 1 97 ? -9.082 -3.632 13.095 1.00 97.56 97 LEU A O 1
ATOM 747 N N . LEU A 1 98 ? -7.288 -2.346 12.664 1.00 98.56 98 LEU A N 1
ATOM 748 C CA . LEU A 1 98 ? -7.993 -1.069 12.630 1.00 98.56 98 LEU A CA 1
ATOM 749 C C . LEU A 1 98 ? -8.069 -0.563 11.190 1.00 98.56 98 LEU A C 1
ATOM 751 O O . LEU A 1 98 ? -7.053 -0.376 10.537 1.00 98.56 98 LEU A O 1
ATOM 755 N N . THR A 1 99 ? -9.275 -0.299 10.702 1.00 98.69 99 THR A N 1
ATOM 756 C CA . THR A 1 99 ? -9.532 0.330 9.403 1.00 98.69 99 THR A CA 1
ATOM 757 C C . THR A 1 99 ? -10.208 1.680 9.605 1.00 98.69 99 THR A C 1
ATOM 759 O O . THR A 1 99 ? -11.243 1.774 10.267 1.00 98.69 99 THR A O 1
ATOM 762 N N . LEU A 1 100 ? -9.639 2.716 8.995 1.00 98.69 100 LEU A N 1
ATOM 763 C CA . LEU A 1 100 ? -10.173 4.070 8.910 1.00 98.69 100 LEU A CA 1
ATOM 764 C C . LEU A 1 100 ? -10.481 4.375 7.445 1.00 98.69 100 LEU A C 1
ATOM 766 O O . LEU A 1 100 ? -9.636 4.894 6.718 1.00 98.69 100 LEU A O 1
ATOM 770 N N . ALA A 1 101 ? -11.691 4.026 7.011 1.00 98.31 101 ALA A N 1
ATOM 771 C CA . ALA A 1 101 ? -12.166 4.321 5.666 1.00 98.31 101 ALA A CA 1
ATOM 772 C C . ALA A 1 101 ? -12.598 5.787 5.592 1.00 98.31 101 ALA A C 1
ATOM 774 O O . ALA A 1 101 ? -13.550 6.191 6.263 1.00 98.31 101 ALA A O 1
ATOM 775 N N . ILE A 1 102 ? -11.897 6.584 4.796 1.00 97.56 102 ILE A N 1
ATOM 776 C CA . ILE A 1 102 ? -12.152 8.013 4.661 1.00 97.56 102 ILE A CA 1
ATOM 777 C C . ILE A 1 102 ? -13.503 8.213 3.974 1.00 97.56 102 ILE A C 1
ATOM 779 O O . ILE A 1 102 ? -13.807 7.613 2.943 1.00 97.56 102 ILE A O 1
ATOM 783 N N . ILE A 1 103 ? -14.325 9.081 4.554 1.00 95.31 103 ILE A N 1
ATOM 784 C CA . ILE A 1 103 ? -15.554 9.567 3.936 1.00 95.31 103 ILE A CA 1
ATOM 785 C C . ILE A 1 103 ? -15.133 10.692 2.997 1.00 95.31 103 ILE A C 1
ATOM 787 O O . ILE A 1 103 ? -15.021 11.845 3.412 1.00 95.31 103 ILE A O 1
ATOM 791 N N . SER A 1 104 ? -14.822 10.329 1.757 1.00 86.75 104 SER A N 1
ATOM 792 C CA . SER A 1 104 ? -14.302 11.257 0.763 1.00 86.75 104 SER A CA 1
ATOM 793 C C . SER A 1 104 ? -15.266 11.473 -0.396 1.00 86.75 104 SER A C 1
ATOM 795 O O . SER A 1 104 ? -16.066 10.599 -0.739 1.00 86.75 104 SER A O 1
ATOM 797 N N . ASP A 1 105 ? -15.120 12.626 -1.038 1.00 83.56 105 ASP A N 1
ATOM 798 C CA . ASP A 1 105 ? -15.644 12.863 -2.378 1.00 83.56 105 ASP A CA 1
ATOM 799 C C . ASP A 1 105 ? -14.767 12.132 -3.423 1.00 83.56 105 ASP A C 1
ATOM 801 O O . ASP A 1 105 ? -13.761 11.495 -3.083 1.00 83.56 105 ASP A O 1
ATOM 805 N N . LEU A 1 106 ? -15.162 12.183 -4.700 1.00 85.31 106 LEU A N 1
ATOM 806 C CA . LEU A 1 106 ? -14.488 11.468 -5.798 1.00 85.31 106 LEU A CA 1
ATOM 807 C C . LEU A 1 106 ? -13.105 12.033 -6.170 1.00 85.31 106 LEU A C 1
ATOM 809 O O . LEU A 1 106 ? -12.412 11.419 -6.965 1.00 85.31 106 LEU A O 1
ATOM 813 N N . ASP A 1 107 ? -12.703 13.169 -5.605 1.00 89.31 107 ASP A N 1
ATOM 814 C CA . ASP A 1 107 ? -11.484 13.925 -5.922 1.00 89.31 107 ASP A CA 1
ATOM 815 C C . ASP A 1 107 ? -10.428 13.836 -4.800 1.00 89.31 107 ASP A C 1
ATOM 817 O O . ASP A 1 107 ? -9.635 14.755 -4.582 1.00 89.31 107 ASP A O 1
ATOM 821 N N . TRP A 1 108 ? -10.478 12.797 -3.966 1.00 95.50 108 TRP A N 1
ATOM 822 C CA . TRP A 1 108 ? -9.555 12.679 -2.840 1.00 95.50 108 TRP A CA 1
ATOM 823 C C . TRP A 1 108 ? -8.134 12.346 -3.304 1.00 95.50 108 TRP A C 1
ATOM 825 O O . TRP A 1 108 ? -7.939 11.434 -4.101 1.00 95.50 108 TRP A O 1
ATOM 835 N N . THR A 1 109 ? -7.145 13.066 -2.769 1.00 95.12 109 THR A N 1
ATOM 836 C CA . THR A 1 109 ? -5.715 12.860 -3.042 1.00 95.12 109 THR A CA 1
ATOM 837 C C . THR A 1 109 ? -4.922 12.814 -1.736 1.00 95.12 109 THR A C 1
ATOM 839 O O . THR A 1 109 ? -5.396 13.264 -0.687 1.00 95.12 109 THR A O 1
ATOM 842 N N . LEU A 1 110 ? -3.682 12.316 -1.796 1.00 94.06 110 LEU A N 1
ATOM 843 C CA . LEU A 1 110 ? -2.777 12.264 -0.639 1.00 94.06 110 LEU A CA 1
ATOM 844 C C . LEU A 1 110 ? -2.482 13.657 -0.056 1.00 94.06 110 LEU A C 1
ATOM 846 O O . LEU A 1 110 ? -2.338 13.792 1.160 1.00 94.06 110 LEU A O 1
ATOM 850 N N . ALA A 1 111 ? -2.482 14.704 -0.886 1.00 94.25 111 ALA A N 1
ATOM 851 C CA . ALA A 1 111 ? -2.263 16.083 -0.442 1.00 94.25 111 ALA A CA 1
ATOM 852 C C . ALA A 1 111 ? -3.361 16.616 0.497 1.00 94.25 111 ALA A C 1
ATOM 854 O O . ALA A 1 111 ? -3.150 17.602 1.198 1.00 94.25 111 ALA A O 1
ATOM 855 N N . LYS A 1 112 ? -4.534 15.964 0.566 1.00 94.44 112 LYS A N 1
ATOM 856 C CA . LYS A 1 112 ? -5.576 16.312 1.551 1.00 94.44 112 LYS A CA 1
ATOM 857 C C . LYS A 1 112 ? -5.212 15.880 2.980 1.00 94.44 112 LYS A C 1
ATOM 859 O O . LYS A 1 112 ? -5.851 16.334 3.928 1.00 94.44 112 LYS A O 1
ATOM 864 N N . VAL A 1 113 ? -4.230 14.989 3.141 1.00 93.31 113 VAL A N 1
ATOM 865 C CA . VAL A 1 113 ? -3.795 14.431 4.436 1.00 93.31 113 VAL A CA 1
ATOM 866 C C . VAL A 1 113 ? -2.350 14.798 4.774 1.00 93.31 113 VAL A C 1
ATOM 868 O O . VAL A 1 113 ? -2.014 14.942 5.953 1.00 93.31 113 VAL A O 1
ATOM 871 N N . PHE A 1 114 ? -1.506 14.969 3.759 1.00 93.00 114 PHE A N 1
ATOM 872 C CA . PHE A 1 114 ? -0.091 15.278 3.912 1.00 93.00 114 PHE A CA 1
ATOM 873 C C . PHE A 1 114 ? 0.203 16.666 3.344 1.00 93.00 114 PHE A C 1
ATOM 875 O O . PHE A 1 114 ? -0.049 16.929 2.173 1.00 93.00 114 PHE A O 1
ATOM 882 N N . ASN A 1 115 ? 0.734 17.557 4.186 1.00 86.56 115 ASN A N 1
ATOM 883 C CA . ASN A 1 115 ? 1.016 18.949 3.810 1.00 86.56 115 ASN A CA 1
ATOM 884 C C . ASN A 1 115 ? 2.187 19.072 2.826 1.00 86.56 115 ASN A C 1
ATOM 886 O O . ASN A 1 115 ? 2.267 20.042 2.075 1.00 86.56 115 ASN A O 1
ATOM 890 N N . HIS A 1 116 ? 3.096 18.099 2.860 1.00 87.19 116 HIS A N 1
ATOM 891 C CA . HIS A 1 116 ? 4.267 18.024 2.007 1.00 87.19 116 HIS A CA 1
ATOM 892 C C . HIS A 1 116 ? 4.370 16.598 1.479 1.00 87.19 116 HIS A C 1
ATOM 894 O O . HIS A 1 116 ? 4.398 15.642 2.253 1.00 87.19 116 HIS A O 1
ATOM 900 N N . LEU A 1 117 ? 4.360 16.474 0.156 1.00 94.06 117 LEU A N 1
ATOM 901 C CA . LEU A 1 117 ? 4.694 15.248 -0.552 1.00 94.06 117 LEU A CA 1
ATOM 902 C C . LEU A 1 117 ? 5.982 15.523 -1.329 1.00 94.06 117 LEU A C 1
ATOM 904 O O . LEU A 1 117 ? 6.108 16.627 -1.869 1.00 94.06 117 LEU A O 1
ATOM 908 N N . PRO A 1 118 ? 6.935 14.579 -1.381 1.00 93.25 118 PRO A N 1
ATOM 909 C CA . PRO A 1 118 ? 8.236 14.843 -1.979 1.00 93.25 118 PRO A CA 1
ATOM 910 C C . PRO A 1 118 ? 8.113 15.135 -3.471 1.00 93.25 118 PRO A C 1
ATOM 912 O O . PRO A 1 118 ? 7.277 14.538 -4.152 1.00 93.25 118 PRO A O 1
ATOM 915 N N . ASP A 1 119 ? 8.947 16.024 -3.992 1.00 92.38 119 ASP A N 1
ATOM 916 C CA . ASP A 1 119 ? 8.991 16.305 -5.426 1.00 92.38 119 ASP A CA 1
ATOM 917 C C . ASP A 1 119 ? 9.330 15.040 -6.232 1.00 92.38 119 ASP A C 1
ATOM 919 O O . ASP A 1 119 ? 9.816 14.040 -5.701 1.00 92.38 119 ASP A O 1
ATOM 923 N N . TYR A 1 120 ? 9.039 15.071 -7.528 1.00 89.56 120 TYR A N 1
ATOM 924 C CA . TYR A 1 120 ? 9.503 14.055 -8.469 1.00 89.56 120 TYR A CA 1
ATOM 925 C C . TYR A 1 120 ? 10.395 14.701 -9.525 1.00 89.56 120 TYR A C 1
ATOM 927 O O . TYR A 1 120 ? 10.347 15.914 -9.744 1.00 89.56 120 TYR A O 1
ATOM 935 N N . TYR A 1 121 ? 11.195 13.893 -10.209 1.00 84.38 121 TYR A N 1
ATOM 936 C CA . TYR A 1 121 ? 12.006 14.368 -11.320 1.00 84.38 121 TYR A CA 1
ATOM 937 C C . TYR A 1 121 ? 11.262 14.207 -12.639 1.00 84.38 121 TYR A C 1
ATOM 939 O O . TYR A 1 121 ? 10.832 13.114 -12.998 1.00 84.38 121 TYR A O 1
ATOM 947 N N . ALA A 1 122 ? 11.133 15.314 -13.365 1.00 83.06 122 ALA A N 1
ATOM 948 C CA . ALA A 1 122 ? 10.564 15.337 -14.704 1.00 83.06 122 ALA A CA 1
ATOM 949 C C . ALA A 1 122 ? 11.630 15.762 -15.712 1.00 83.06 122 ALA A C 1
ATOM 951 O O . ALA A 1 122 ? 12.396 16.699 -15.460 1.00 83.06 122 ALA A O 1
ATOM 952 N N . PHE A 1 123 ? 11.647 15.133 -16.884 1.00 77.88 123 PHE A N 1
ATOM 953 C CA . PHE A 1 123 ? 12.498 15.582 -17.982 1.00 77.88 123 PHE A CA 1
ATOM 954 C C . PHE A 1 123 ? 11.906 16.825 -18.645 1.00 77.88 123 PHE A C 1
ATOM 956 O O . PHE A 1 123 ? 10.843 16.778 -19.266 1.00 77.88 123 PHE A O 1
ATOM 963 N N . GLN A 1 124 ? 12.591 17.958 -18.508 1.00 79.31 124 GLN A N 1
ATOM 964 C CA . GLN A 1 124 ? 12.148 19.252 -19.020 1.00 79.31 124 GLN A CA 1
ATOM 965 C C . GLN A 1 124 ? 13.328 19.992 -19.650 1.00 79.31 124 GLN A C 1
ATOM 967 O O . GLN A 1 124 ? 14.358 20.210 -19.015 1.00 79.31 124 GLN A O 1
ATOM 972 N N . ASP A 1 125 ? 13.174 20.422 -20.904 1.00 80.62 125 ASP A N 1
ATOM 973 C CA . ASP A 1 125 ? 14.213 21.132 -21.668 1.00 80.62 125 ASP A CA 1
ATOM 974 C C . ASP A 1 125 ? 15.544 20.361 -21.798 1.00 80.62 125 ASP A C 1
ATOM 976 O O . ASP A 1 125 ? 16.619 20.961 -21.830 1.00 80.62 125 ASP A O 1
ATOM 980 N N . GLY A 1 126 ? 15.491 19.028 -21.871 1.00 74.00 126 GLY A N 1
ATOM 981 C CA . GLY A 1 126 ? 16.684 18.195 -22.047 1.00 74.00 126 GLY A CA 1
ATOM 982 C C . GLY A 1 126 ? 17.434 17.850 -20.755 1.00 74.00 126 GLY A C 1
ATOM 983 O O . GLY A 1 126 ? 18.517 17.275 -20.832 1.00 74.00 126 GLY A O 1
ATOM 984 N N . VAL A 1 127 ? 16.895 18.211 -19.587 1.00 79.38 127 VAL A N 1
ATOM 985 C CA . VAL A 1 127 ? 17.478 17.911 -18.272 1.00 79.38 127 VAL A CA 1
ATOM 986 C C . VAL A 1 127 ? 16.396 17.465 -17.287 1.00 79.38 127 VAL A C 1
ATOM 988 O O . VAL A 1 127 ? 15.249 17.904 -17.377 1.00 79.38 127 VAL A O 1
ATOM 991 N N . LEU A 1 128 ? 16.757 16.610 -16.330 1.00 80.44 128 LEU A N 1
ATOM 992 C CA . LEU A 1 128 ? 15.883 16.271 -15.206 1.00 80.44 128 LEU A CA 1
ATOM 993 C C . LEU A 1 128 ? 15.796 17.466 -14.254 1.00 80.44 128 LEU A C 1
ATOM 995 O O . LEU A 1 128 ? 16.820 18.013 -13.839 1.00 80.44 128 LEU A O 1
ATOM 999 N N . LYS A 1 129 ? 14.574 17.887 -13.924 1.00 83.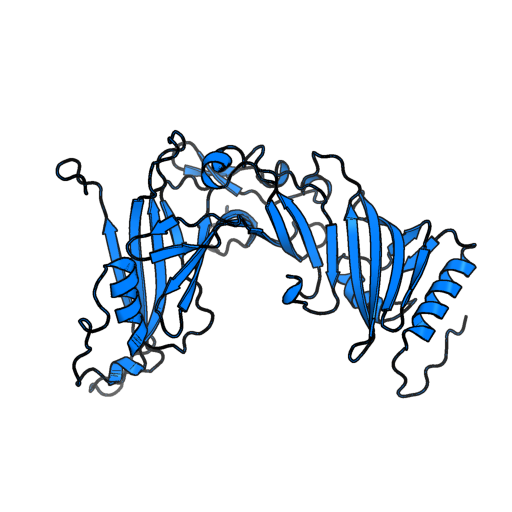75 129 LYS A N 1
ATOM 1000 C CA . LYS A 1 129 ? 14.313 18.978 -12.980 1.00 83.75 129 LYS A CA 1
ATOM 1001 C C . LYS A 1 129 ? 13.350 18.514 -11.885 1.00 83.75 129 LYS A C 1
ATOM 1003 O O . LYS A 1 129 ? 12.355 17.857 -12.213 1.00 83.75 129 LYS A O 1
ATOM 1008 N N . PRO A 1 130 ? 13.591 18.897 -10.618 1.00 87.81 130 PRO A N 1
ATOM 1009 C CA . PRO A 1 130 ? 12.603 18.738 -9.561 1.00 87.81 130 PRO A CA 1
ATOM 1010 C C . PRO A 1 130 ? 11.292 19.423 -9.955 1.00 87.81 130 PRO A C 1
ATOM 1012 O O . PRO A 1 130 ? 11.285 20.563 -10.427 1.00 87.81 130 PRO A O 1
ATOM 1015 N N . THR A 1 131 ? 10.189 18.707 -9.795 1.00 89.38 131 THR A N 1
ATOM 1016 C CA . THR A 1 131 ? 8.834 19.135 -10.138 1.00 89.38 131 THR A CA 1
ATOM 1017 C C . THR A 1 131 ? 7.900 18.773 -8.978 1.00 89.38 131 THR A C 1
ATOM 1019 O O . THR A 1 131 ? 8.087 17.710 -8.380 1.00 89.38 131 THR A O 1
ATOM 1022 N N . PRO A 1 132 ? 6.885 19.604 -8.654 1.00 92.44 132 PRO A N 1
ATOM 1023 C CA . PRO A 1 132 ? 5.959 19.315 -7.560 1.00 92.44 132 PRO A CA 1
ATOM 1024 C C . PRO A 1 132 ? 5.365 17.912 -7.655 1.00 92.44 132 PRO A C 1
ATOM 1026 O O . PRO A 1 132 ? 4.936 17.516 -8.734 1.00 92.44 132 PRO A O 1
ATOM 1029 N N . SER A 1 133 ? 5.304 17.186 -6.535 1.00 94.06 133 SER A N 1
ATOM 1030 C CA . SER A 1 133 ? 4.836 15.792 -6.490 1.00 94.06 133 SER A CA 1
ATOM 1031 C C . SER A 1 133 ? 3.583 15.530 -7.339 1.00 94.06 133 SER A C 1
ATOM 1033 O O . SER A 1 133 ? 2.542 16.162 -7.131 1.00 94.06 133 SER A O 1
ATOM 1035 N N . PHE A 1 134 ? 3.634 14.537 -8.234 1.00 93.31 134 PHE A N 1
ATOM 1036 C CA . PHE A 1 134 ? 2.459 14.080 -8.990 1.00 93.31 134 PHE A CA 1
ATOM 1037 C C . PHE A 1 134 ? 1.364 13.499 -8.071 1.00 93.31 134 PHE A C 1
ATOM 1039 O O . PHE A 1 134 ? 0.181 13.471 -8.422 1.00 93.31 134 PHE A O 1
ATOM 1046 N N . LEU A 1 135 ? 1.737 13.074 -6.860 1.00 94.69 135 LEU A N 1
ATOM 1047 C CA . LEU A 1 135 ? 0.825 12.558 -5.840 1.00 94.69 135 LEU A CA 1
ATOM 1048 C C . LEU A 1 135 ? -0.147 13.624 -5.318 1.00 94.69 135 LEU A C 1
ATOM 1050 O O . LEU A 1 135 ? -1.199 13.278 -4.780 1.00 94.69 135 LEU A O 1
ATOM 1054 N N . ASN A 1 136 ? 0.175 14.911 -5.500 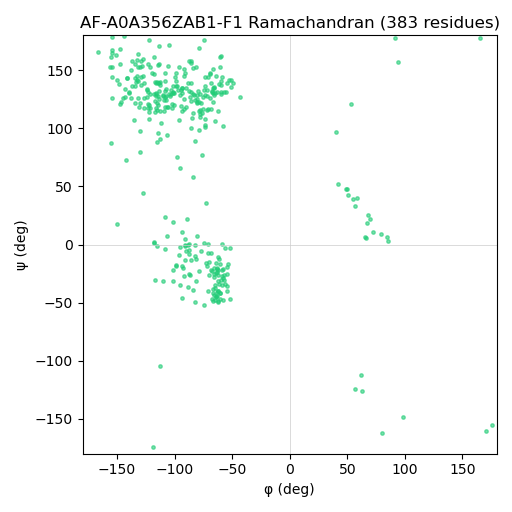1.00 94.62 136 ASN A N 1
ATOM 1055 C CA . ASN A 1 136 ? -0.715 16.010 -5.130 1.00 94.62 136 ASN A CA 1
ATOM 1056 C C . ASN A 1 136 ? -2.039 15.965 -5.906 1.00 94.62 136 ASN A C 1
ATOM 1058 O O . ASN A 1 136 ? -3.093 16.306 -5.365 1.00 94.62 136 ASN A O 1
ATOM 1062 N N . GLU A 1 137 ? -1.977 15.505 -7.155 1.00 93.88 137 GLU A N 1
ATOM 1063 C CA . GLU A 1 137 ? -3.097 15.455 -8.099 1.00 93.88 137 GLU A CA 1
ATOM 1064 C C . GLU A 1 137 ? -3.591 14.023 -8.351 1.00 93.88 137 GLU A C 1
ATOM 1066 O O . GLU A 1 137 ? -4.571 13.818 -9.063 1.00 93.88 137 GLU A O 1
ATOM 1071 N N . THR A 1 138 ? -2.928 13.020 -7.769 1.00 94.12 138 THR A N 1
ATOM 1072 C CA . THR A 1 138 ? -3.302 11.617 -7.952 1.00 94.12 138 THR A CA 1
ATOM 1073 C C . THR A 1 138 ? -4.549 11.284 -7.144 1.00 94.12 138 THR A C 1
ATOM 1075 O O . THR A 1 138 ? -4.539 11.326 -5.910 1.00 94.12 138 THR A O 1
ATOM 1078 N N . VAL A 1 139 ? -5.619 10.926 -7.853 1.00 95.19 139 VAL A N 1
ATOM 1079 C CA . VAL A 1 139 ? -6.925 10.646 -7.258 1.00 95.19 139 VAL A CA 1
ATOM 1080 C C . VAL A 1 139 ? -7.020 9.191 -6.803 1.00 95.19 139 VAL A C 1
ATOM 1082 O O . VAL A 1 139 ? -6.812 8.256 -7.581 1.00 95.19 139 VAL A O 1
ATOM 1085 N N . ILE A 1 140 ? -7.383 9.005 -5.533 1.00 95.62 140 ILE A N 1
ATOM 1086 C CA . ILE A 1 140 ? -7.635 7.703 -4.915 1.00 95.62 140 ILE A CA 1
ATOM 1087 C C . ILE A 1 140 ? -9.071 7.689 -4.395 1.00 95.62 140 ILE A C 1
ATOM 1089 O O . ILE A 1 140 ? -9.437 8.448 -3.498 1.00 95.62 140 ILE A O 1
ATOM 1093 N N . THR A 1 141 ? -9.892 6.791 -4.932 1.00 95.62 141 THR A N 1
ATOM 1094 C CA . THR A 1 141 ? -11.270 6.601 -4.465 1.00 95.62 141 THR A CA 1
ATOM 1095 C C . THR A 1 141 ? -11.346 5.524 -3.390 1.00 95.62 141 THR A C 1
ATOM 1097 O O . THR A 1 141 ? -10.543 4.593 -3.359 1.00 95.62 141 THR A O 1
ATOM 1100 N N . GLN A 1 142 ? -12.328 5.657 -2.493 1.00 96.00 142 GLN A N 1
ATOM 1101 C CA . GLN A 1 142 ? -12.493 4.794 -1.315 1.00 96.00 142 GLN A CA 1
ATOM 1102 C C . GLN A 1 142 ? -11.198 4.619 -0.487 1.00 96.00 142 GLN A C 1
ATOM 1104 O O . GLN A 1 142 ? -10.846 3.485 -0.150 1.00 96.00 142 GLN A O 1
ATOM 1109 N N . PRO A 1 143 ? -10.472 5.707 -0.167 1.00 97.56 143 PRO A N 1
ATOM 1110 C CA . PRO A 1 143 ? -9.210 5.589 0.540 1.00 97.56 143 PRO A CA 1
ATOM 1111 C C . PRO A 1 143 ? -9.439 5.115 1.978 1.00 97.56 143 PRO A C 1
ATOM 1113 O O . PRO A 1 143 ? -10.369 5.555 2.659 1.00 97.56 143 PRO A O 1
ATOM 1116 N N . ALA A 1 144 ? -8.588 4.216 2.457 1.00 98.00 144 ALA A N 1
ATOM 1117 C CA . ALA A 1 144 ? -8.651 3.673 3.802 1.00 98.00 144 ALA A CA 1
ATOM 1118 C C . ALA A 1 144 ? -7.253 3.447 4.377 1.00 98.00 144 ALA A C 1
ATOM 1120 O O . ALA A 1 144 ? -6.436 2.744 3.782 1.00 98.00 144 ALA A O 1
ATOM 1121 N N . PHE A 1 145 ? -7.008 3.990 5.567 1.00 98.31 145 PHE A N 1
ATOM 1122 C CA . PHE A 1 145 ? -5.831 3.644 6.359 1.00 98.31 145 PHE A CA 1
ATOM 1123 C C . PHE A 1 145 ? -6.117 2.366 7.141 1.00 98.31 145 PHE A C 1
ATOM 1125 O O . PHE A 1 145 ? -7.140 2.270 7.824 1.00 98.31 145 PHE A O 1
ATOM 1132 N N . ILE A 1 146 ? -5.231 1.383 7.039 1.00 98.44 146 ILE A N 1
ATOM 1133 C CA . ILE A 1 146 ? -5.366 0.084 7.694 1.00 98.44 146 ILE A CA 1
ATOM 1134 C C . ILE A 1 146 ? -4.134 -0.132 8.561 1.00 98.44 146 ILE A C 1
ATOM 1136 O O . ILE A 1 146 ? -3.023 -0.211 8.053 1.00 98.44 146 ILE A O 1
ATOM 1140 N N . SER A 1 147 ? -4.331 -0.236 9.868 1.00 98.12 147 SER A N 1
ATOM 1141 C CA . SER A 1 147 ? -3.269 -0.525 10.823 1.00 98.12 147 SER A CA 1
ATOM 1142 C C . SER A 1 147 ? -3.450 -1.932 11.378 1.00 98.12 147 SER A C 1
ATOM 1144 O O . SER A 1 147 ? -4.525 -2.263 11.891 1.00 98.12 147 SER A O 1
ATOM 1146 N N . SER A 1 148 ? -2.421 -2.764 11.246 1.00 95.62 148 SER A N 1
ATOM 1147 C CA . SER A 1 148 ? -2.441 -4.167 11.661 1.00 95.62 148 SER A CA 1
ATOM 1148 C C . SER A 1 148 ? -1.311 -4.468 12.638 1.00 95.62 148 SER A C 1
ATOM 1150 O O . SER A 1 148 ? -0.154 -4.139 12.379 1.00 95.62 148 SER A O 1
ATOM 1152 N N . ALA A 1 149 ? -1.631 -5.155 13.735 1.00 92.81 149 ALA A N 1
ATOM 1153 C CA . ALA A 1 149 ? -0.632 -5.605 14.705 1.00 92.81 149 ALA A CA 1
ATOM 1154 C C . ALA A 1 149 ? 0.239 -6.765 14.178 1.00 92.81 149 ALA A C 1
ATOM 1156 O O . ALA A 1 149 ? 1.330 -6.999 14.697 1.00 92.81 149 ALA A O 1
ATOM 1157 N N . VAL A 1 150 ? -0.221 -7.469 13.137 1.00 93.12 150 VAL A N 1
ATOM 1158 C CA . VAL A 1 150 ? 0.465 -8.612 12.508 1.00 93.12 150 VAL A CA 1
ATOM 1159 C C . VAL A 1 150 ? 0.485 -8.480 10.986 1.00 93.12 150 VAL A C 1
ATOM 1161 O O . VAL A 1 150 ? -0.339 -7.774 10.401 1.00 93.12 150 VAL A O 1
ATOM 1164 N N . GLU A 1 151 ? 1.412 -9.172 10.330 1.00 93.12 151 GLU A N 1
ATOM 1165 C CA . GLU A 1 151 ? 1.400 -9.308 8.872 1.00 93.12 151 GLU A CA 1
ATOM 1166 C C . GLU A 1 151 ? 0.284 -10.274 8.444 1.00 93.12 151 GLU A C 1
ATOM 1168 O O . GLU A 1 151 ? 0.111 -11.330 9.051 1.00 93.12 151 GLU A O 1
ATOM 1173 N N . LYS A 1 152 ? -0.459 -9.913 7.392 1.00 90.62 152 LYS A N 1
ATOM 1174 C CA . LYS A 1 152 ? -1.493 -10.751 6.764 1.00 90.62 152 LYS A CA 1
ATOM 1175 C C . LYS A 1 152 ? -1.269 -10.805 5.252 1.00 90.62 152 LYS A C 1
ATOM 1177 O O . LYS A 1 152 ? -1.916 -10.060 4.504 1.00 90.62 152 LYS A O 1
ATOM 1182 N N . PRO A 1 153 ? -0.321 -11.632 4.776 1.00 87.88 153 PRO A N 1
ATOM 1183 C CA . PRO A 1 153 ? 0.074 -11.666 3.368 1.00 87.88 153 PRO A CA 1
ATOM 1184 C C . PRO A 1 153 ? -1.084 -11.991 2.418 1.00 87.88 153 PRO A C 1
ATOM 1186 O O . PRO A 1 153 ? -1.154 -11.446 1.321 1.00 87.88 153 PRO A O 1
ATOM 1189 N N . GLU A 1 154 ? -2.016 -12.841 2.845 1.00 87.81 154 GLU A N 1
ATOM 1190 C CA . GLU A 1 154 ? -3.213 -13.224 2.093 1.00 87.81 154 GLU A CA 1
ATOM 1191 C C . GLU A 1 154 ? -4.194 -12.065 1.873 1.00 87.81 154 GLU A C 1
ATOM 1193 O O . GLU A 1 154 ? -4.935 -12.064 0.891 1.00 87.81 154 GLU A O 1
ATOM 1198 N N . GLU A 1 155 ? -4.174 -11.063 2.754 1.00 87.62 155 GLU A N 1
ATOM 1199 C CA . GLU A 1 155 ? -4.933 -9.817 2.618 1.00 87.62 155 GLU A CA 1
ATOM 1200 C C . GLU A 1 155 ? -4.085 -8.692 1.991 1.00 87.62 155 GLU A C 1
ATOM 1202 O O . GLU A 1 155 ? -4.586 -7.591 1.764 1.00 87.62 155 GLU A O 1
ATOM 1207 N N . GLY A 1 156 ? -2.805 -8.958 1.698 1.00 88.12 156 GLY A N 1
ATOM 1208 C CA . GLY A 1 156 ? -1.846 -7.973 1.203 1.00 88.12 156 GLY A CA 1
ATOM 1209 C C . GLY A 1 156 ? -1.473 -6.903 2.231 1.00 88.12 156 GLY A C 1
ATOM 1210 O O . GLY A 1 156 ? -1.117 -5.794 1.841 1.00 88.12 156 GLY A O 1
ATOM 1211 N N . LEU A 1 157 ? -1.579 -7.210 3.528 1.00 92.69 157 LEU A N 1
ATOM 1212 C CA . LEU A 1 157 ? -1.292 -6.270 4.611 1.00 92.69 157 LEU A CA 1
ATOM 1213 C C . LEU A 1 157 ? 0.048 -6.584 5.270 1.00 92.69 157 LEU A C 1
ATOM 1215 O O . LEU A 1 157 ? 0.294 -7.712 5.704 1.00 92.69 157 LEU A O 1
ATOM 1219 N N . LYS A 1 158 ? 0.889 -5.561 5.411 1.00 94.50 158 LYS A N 1
ATOM 1220 C CA . LYS A 1 158 ? 2.087 -5.610 6.251 1.00 94.50 158 LYS A CA 1
ATOM 1221 C C . LYS A 1 158 ? 1.745 -5.260 7.697 1.00 94.50 158 LYS A C 1
ATOM 1223 O O . LYS A 1 158 ? 0.752 -4.582 7.961 1.00 94.50 158 LYS A O 1
ATOM 1228 N N . GLN A 1 159 ? 2.569 -5.725 8.635 1.00 95.00 159 GLN A N 1
ATOM 1229 C CA . GLN A 1 159 ? 2.501 -5.244 10.014 1.00 95.00 159 GLN A CA 1
ATOM 1230 C C . GLN A 1 159 ? 2.750 -3.726 10.034 1.00 95.00 159 GLN A C 1
ATOM 1232 O O . GLN A 1 159 ? 3.650 -3.243 9.349 1.00 95.00 159 GLN A O 1
ATOM 1237 N N . GLY A 1 160 ? 1.972 -2.987 10.824 1.00 96.69 160 GLY A N 1
ATOM 1238 C CA . GLY A 1 160 ? 2.016 -1.529 10.880 1.00 96.69 160 GLY A CA 1
ATOM 1239 C C . GLY A 1 160 ? 0.923 -0.881 10.033 1.00 96.69 160 GLY A C 1
ATOM 1240 O O . GLY A 1 160 ? -0.184 -1.413 9.917 1.00 96.69 160 GLY A O 1
ATOM 1241 N N . LEU A 1 161 ? 1.216 0.298 9.483 1.00 98.00 161 LEU A N 1
ATOM 1242 C CA . LEU A 1 161 ? 0.271 1.081 8.696 1.00 98.00 161 LEU A CA 1
ATOM 1243 C C . LEU A 1 161 ? 0.331 0.686 7.215 1.00 98.00 161 LEU A C 1
ATOM 1245 O O . LEU A 1 161 ? 1.385 0.478 6.624 1.00 98.00 161 LEU A O 1
ATOM 1249 N N . ASN A 1 162 ? -0.843 0.605 6.608 1.00 98.31 162 ASN A N 1
ATOM 1250 C CA . ASN A 1 162 ? -1.055 0.372 5.193 1.00 98.31 162 ASN A CA 1
ATOM 1251 C C . ASN A 1 162 ? -2.071 1.401 4.686 1.00 98.31 162 ASN A C 1
ATOM 1253 O O . ASN A 1 162 ? -2.950 1.847 5.431 1.00 98.31 162 ASN A O 1
ATOM 1257 N N . LEU A 1 163 ? -1.990 1.739 3.405 1.00 97.88 163 LEU A N 1
ATOM 1258 C CA . LEU A 1 163 ? -3.023 2.493 2.705 1.00 97.88 163 LEU A CA 1
ATOM 1259 C C . LEU A 1 163 ? -3.668 1.589 1.660 1.00 97.88 163 LEU A C 1
ATOM 1261 O O . LEU A 1 163 ? -2.989 0.829 0.975 1.00 97.88 163 LEU A O 1
ATOM 1265 N N . ARG A 1 164 ? -4.989 1.690 1.532 1.00 97.56 164 ARG A N 1
ATOM 1266 C CA . ARG A 1 164 ? -5.774 1.028 0.495 1.00 97.56 164 ARG A CA 1
ATOM 1267 C C . ARG A 1 164 ? -6.698 2.026 -0.184 1.00 97.56 164 ARG A C 1
ATOM 1269 O O . ARG A 1 164 ? -7.134 2.991 0.434 1.00 97.56 164 ARG A O 1
ATOM 1276 N N . GLY A 1 165 ? -7.037 1.768 -1.435 1.00 96.31 165 GLY A N 1
ATOM 1277 C CA . GLY A 1 165 ? -8.063 2.489 -2.169 1.00 96.31 165 GLY A CA 1
ATOM 1278 C C . GLY A 1 165 ? -8.119 2.002 -3.604 1.00 96.31 165 GLY A C 1
ATOM 1279 O O . GLY A 1 165 ? -7.720 0.881 -3.912 1.00 96.31 165 GLY A O 1
ATOM 1280 N N . ASN A 1 166 ? -8.597 2.862 -4.487 1.00 95.62 166 ASN A N 1
ATOM 1281 C CA . ASN A 1 166 ? -8.638 2.601 -5.911 1.00 95.62 166 ASN A CA 1
ATOM 1282 C C . ASN A 1 166 ? -8.027 3.780 -6.667 1.00 95.62 166 ASN A C 1
ATOM 1284 O O . ASN A 1 166 ? -8.514 4.904 -6.550 1.00 95.62 166 ASN A O 1
ATOM 1288 N N . LEU A 1 167 ? -6.986 3.511 -7.445 1.00 95.62 167 LEU A N 1
ATOM 1289 C CA . LEU A 1 167 ? -6.300 4.485 -8.280 1.00 95.62 167 LEU A CA 1
ATOM 1290 C C . LEU A 1 167 ? -7.138 4.813 -9.519 1.00 95.62 167 LEU A C 1
ATOM 1292 O O . LEU A 1 167 ? -7.528 3.901 -10.255 1.00 95.62 167 LEU A O 1
ATOM 1296 N N . LEU A 1 168 ? -7.388 6.101 -9.756 1.00 93.25 168 LEU A N 1
ATOM 1297 C CA . LEU A 1 168 ? -7.938 6.595 -11.019 1.00 93.25 168 LEU A CA 1
ATOM 1298 C C . LEU A 1 168 ? -6.816 7.112 -11.917 1.00 93.25 168 LEU A C 1
ATOM 1300 O O . LEU A 1 168 ? -5.927 7.835 -11.466 1.00 93.25 168 LEU A O 1
ATOM 1304 N N . MET A 1 169 ? -6.880 6.769 -13.202 1.00 91.19 169 MET A N 1
ATOM 1305 C CA . MET A 1 169 ? -5.881 7.167 -14.196 1.00 91.19 169 MET A CA 1
ATOM 1306 C C . MET A 1 169 ? -6.159 8.570 -14.749 1.00 91.19 169 MET A C 1
ATOM 1308 O O . MET A 1 169 ? -6.356 8.770 -15.946 1.00 91.19 169 MET A O 1
ATOM 1312 N N . GLU A 1 170 ? -6.197 9.552 -13.856 1.00 90.38 170 GLU A N 1
ATOM 1313 C CA . GLU A 1 170 ? -6.492 10.953 -14.160 1.00 90.38 170 GLU A CA 1
ATOM 1314 C C . GLU A 1 170 ? -5.274 11.856 -13.912 1.00 90.38 170 GLU A C 1
ATOM 1316 O O . GLU A 1 170 ? -4.250 11.427 -13.376 1.00 90.38 170 GLU A O 1
ATOM 1321 N N . GLY A 1 171 ? -5.368 13.122 -14.337 1.00 87.25 171 GLY A N 1
ATOM 1322 C CA . GLY A 1 171 ? -4.327 14.124 -14.097 1.00 87.25 171 GLY A CA 1
ATOM 1323 C C . GLY A 1 171 ? -2.959 13.679 -14.643 1.00 87.25 171 GLY A C 1
ATOM 1324 O O . GLY A 1 171 ? -2.885 13.317 -15.826 1.00 87.25 171 GLY A O 1
ATOM 1325 N N . PRO A 1 172 ? -1.896 13.644 -13.813 1.00 84.69 172 PRO A N 1
ATOM 1326 C CA . PRO A 1 172 ? -0.566 13.173 -14.214 1.00 84.69 172 PRO A CA 1
ATOM 1327 C C . PRO A 1 172 ? -0.531 11.733 -14.745 1.00 84.69 172 PRO A C 1
ATOM 1329 O O . PRO A 1 172 ? 0.397 11.372 -15.465 1.00 84.69 172 PRO A O 1
ATOM 1332 N N . LEU A 1 173 ? -1.532 10.909 -14.412 1.00 88.81 173 LEU A N 1
ATOM 1333 C CA . LEU A 1 173 ? -1.611 9.513 -14.845 1.00 88.81 173 LEU A CA 1
ATOM 1334 C C . LEU A 1 173 ? -2.373 9.324 -16.162 1.00 88.81 173 LEU A C 1
ATOM 1336 O O . LEU A 1 173 ? -2.279 8.262 -16.780 1.00 88.81 173 LEU A O 1
ATOM 1340 N N . SER A 1 174 ? -3.096 10.349 -16.620 1.00 88.19 174 SER A N 1
ATOM 1341 C CA . SER A 1 174 ? -3.920 10.275 -17.832 1.00 88.19 174 SER A CA 1
ATOM 1342 C C . SER A 1 174 ? -3.175 9.821 -19.100 1.00 88.19 174 SER A C 1
ATOM 1344 O O . SER A 1 174 ? -3.769 9.048 -19.859 1.00 88.19 174 SER A O 1
ATOM 1346 N N . PRO A 1 175 ? -1.889 10.169 -19.341 1.00 83.19 175 PRO A N 1
ATOM 1347 C CA . PRO A 1 175 ? -1.171 9.689 -20.525 1.00 83.19 175 PRO A CA 1
ATOM 1348 C C . PRO A 1 175 ? -0.980 8.166 -20.557 1.00 83.19 175 PRO A C 1
ATOM 1350 O O . PRO A 1 175 ? -0.847 7.584 -21.630 1.00 83.19 175 PRO A O 1
ATOM 1353 N N . TYR A 1 176 ? -0.995 7.503 -19.397 1.00 82.25 176 TYR A N 1
ATOM 1354 C CA . TYR A 1 176 ? -0.752 6.063 -19.294 1.00 82.25 176 TYR A CA 1
ATOM 1355 C C . TYR A 1 176 ? -2.023 5.218 -19.464 1.00 82.25 176 TYR A C 1
ATOM 1357 O O . TYR A 1 176 ? -1.941 3.992 -19.545 1.00 82.25 176 TYR A O 1
ATOM 1365 N N . THR A 1 177 ? -3.197 5.847 -19.579 1.00 85.69 177 THR A N 1
ATOM 1366 C CA . THR A 1 177 ? -4.480 5.155 -19.820 1.00 85.69 177 THR A CA 1
ATOM 1367 C C . THR A 1 177 ? -4.473 4.302 -21.086 1.00 85.69 177 THR A C 1
ATOM 1369 O O . THR A 1 177 ? -5.121 3.261 -21.128 1.00 85.69 177 THR A O 1
ATOM 1372 N N . VAL A 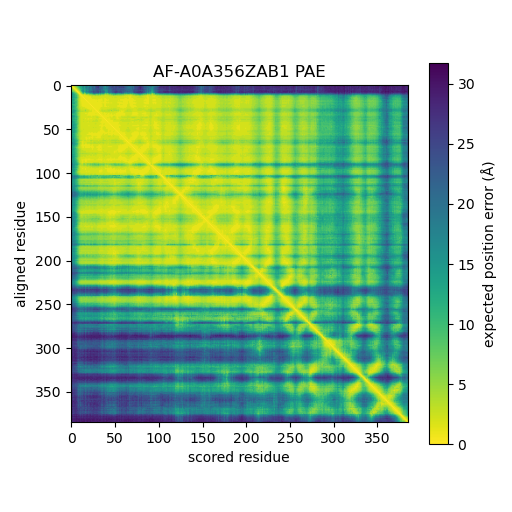1 178 ? -3.698 4.690 -22.101 1.00 77.38 178 VAL A N 1
ATOM 1373 C CA . VAL A 1 178 ? -3.530 3.918 -23.343 1.00 77.38 178 VAL A CA 1
ATOM 1374 C C . VAL A 1 178 ? -2.894 2.546 -23.085 1.00 77.38 178 VAL A C 1
ATOM 1376 O O . VAL A 1 178 ? -3.206 1.589 -23.790 1.00 77.38 178 VAL A O 1
ATOM 1379 N N . PHE A 1 179 ? -2.035 2.433 -22.067 1.00 74.69 179 PHE A N 1
ATOM 1380 C CA . PHE A 1 179 ? -1.311 1.201 -21.745 1.00 74.69 179 PHE A CA 1
ATOM 1381 C C . PHE A 1 179 ? -2.035 0.355 -20.700 1.00 74.69 179 PHE A C 1
ATOM 1383 O O . PHE A 1 179 ? -2.171 -0.857 -20.867 1.00 74.69 179 PHE A O 1
ATOM 1390 N N . TYR A 1 180 ? -2.500 0.997 -19.629 1.00 80.50 180 TYR A N 1
ATOM 1391 C CA . TYR A 1 180 ? -3.062 0.304 -18.469 1.00 80.50 180 TYR A CA 1
ATOM 1392 C C . TYR A 1 180 ? -4.596 0.261 -18.482 1.00 80.50 180 TYR A C 1
ATOM 1394 O O . TYR A 1 180 ? -5.186 -0.568 -17.798 1.00 80.50 180 TYR A O 1
ATOM 1402 N N . GLY A 1 181 ? -5.254 1.108 -19.277 1.00 85.06 181 GLY A N 1
ATOM 1403 C CA . GLY A 1 181 ? -6.695 1.355 -19.220 1.00 85.06 181 GLY A CA 1
ATOM 1404 C C . GLY A 1 181 ? -7.057 2.513 -18.284 1.00 85.06 181 GLY A C 1
ATOM 1405 O O . GLY A 1 181 ? -6.197 3.112 -17.645 1.00 85.06 181 GLY A O 1
ATOM 1406 N N . GLU A 1 182 ? -8.346 2.844 -18.201 1.00 86.50 182 GLU A N 1
ATOM 1407 C CA . GLU A 1 182 ? -8.842 4.001 -17.429 1.00 86.50 182 GLU A CA 1
ATOM 1408 C C . GLU A 1 182 ? -8.982 3.731 -15.913 1.00 86.50 182 GLU A C 1
ATOM 1410 O O . GLU A 1 182 ? -9.127 4.664 -15.124 1.00 86.50 182 GLU A O 1
ATOM 1415 N N . GLY A 1 183 ? -8.903 2.468 -15.479 1.00 85.50 183 GLY A N 1
ATOM 1416 C CA . GLY A 1 183 ? -9.148 2.070 -14.088 1.00 85.50 183 GLY A CA 1
ATOM 1417 C C . GLY A 1 183 ? -10.646 1.955 -13.745 1.00 85.50 183 GLY A C 1
ATOM 1418 O O . GLY A 1 183 ? -11.478 1.830 -14.648 1.00 85.50 183 GLY A O 1
ATOM 1419 N N . PRO A 1 184 ? -11.024 1.955 -12.450 1.00 92.38 184 PRO A N 1
ATOM 1420 C CA . PRO A 1 184 ? -10.150 2.043 -11.277 1.00 92.38 184 PRO A CA 1
ATOM 1421 C C . PRO A 1 184 ? -9.286 0.792 -11.058 1.00 92.38 184 PRO A C 1
ATOM 1423 O O . PRO A 1 184 ? -9.748 -0.329 -11.271 1.00 92.38 184 PRO A O 1
ATOM 1426 N N . PHE A 1 185 ? -8.068 0.976 -10.543 1.00 94.06 185 PHE A N 1
ATOM 1427 C CA . PHE A 1 185 ? -7.186 -0.127 -10.137 1.00 94.06 185 PHE A CA 1
ATOM 1428 C C . PHE A 1 185 ? -7.080 -0.221 -8.620 1.00 94.06 185 PHE A C 1
ATOM 1430 O O . PHE A 1 185 ? -6.877 0.790 -7.954 1.00 94.06 185 PHE A O 1
ATOM 1437 N N . SER A 1 186 ? -7.198 -1.430 -8.067 1.00 94.50 186 SER A N 1
ATOM 1438 C CA . SER A 1 186 ? -7.051 -1.649 -6.623 1.00 94.50 186 SER A CA 1
ATOM 1439 C C . SER A 1 186 ? -5.638 -1.270 -6.197 1.00 94.50 186 SER A C 1
ATOM 1441 O O . SER A 1 186 ? -4.690 -1.932 -6.608 1.00 94.50 186 SER A O 1
ATOM 1443 N N . LEU A 1 187 ? -5.524 -0.233 -5.371 1.00 95.75 187 LEU A N 1
ATOM 1444 C CA . LEU A 1 187 ? -4.275 0.310 -4.852 1.00 95.75 187 LEU A CA 1
ATOM 1445 C C . LEU A 1 187 ? -4.113 -0.127 -3.400 1.00 95.75 187 LEU A C 1
ATOM 1447 O O . LEU A 1 187 ? -5.020 0.085 -2.589 1.00 95.75 187 LEU A O 1
ATOM 1451 N N . GLN A 1 188 ? -2.972 -0.711 -3.053 1.00 96.81 188 GLN A N 1
ATOM 1452 C CA . GLN A 1 188 ? -2.680 -1.068 -1.670 1.00 96.81 188 GLN A CA 1
ATOM 1453 C C . GLN A 1 188 ? -1.185 -1.164 -1.396 1.00 96.81 188 GLN A C 1
ATOM 1455 O O . GLN A 1 188 ? -0.412 -1.521 -2.278 1.00 96.81 188 GLN A O 1
ATOM 1460 N N . GLY A 1 189 ? -0.794 -0.924 -0.151 1.00 96.25 189 GLY A N 1
ATOM 1461 C CA . GLY A 1 189 ? 0.550 -1.245 0.305 1.00 96.25 189 GLY A CA 1
ATOM 1462 C C . GLY A 1 189 ? 0.919 -0.588 1.632 1.00 96.25 189 GLY A C 1
ATOM 1463 O O . GLY A 1 189 ? 0.098 0.134 2.215 1.00 96.25 189 GLY A O 1
ATOM 1464 N N . PRO A 1 190 ? 2.128 -0.872 2.141 1.00 96.81 190 PRO A N 1
ATOM 1465 C CA . PRO A 1 190 ? 2.616 -0.320 3.394 1.00 96.81 190 PRO A CA 1
ATOM 1466 C C . PRO A 1 190 ? 2.846 1.190 3.314 1.00 96.81 190 PRO A C 1
ATOM 1468 O O . PRO A 1 190 ? 3.183 1.750 2.269 1.00 96.81 190 PRO A O 1
ATOM 1471 N N . MET A 1 191 ? 2.703 1.835 4.466 1.00 95.94 191 MET A N 1
ATOM 1472 C CA . MET A 1 191 ? 3.010 3.241 4.679 1.00 95.94 191 MET A CA 1
ATOM 1473 C C . MET A 1 191 ? 3.641 3.420 6.060 1.00 95.94 191 MET A C 1
ATOM 1475 O O . MET A 1 191 ? 3.234 2.788 7.029 1.00 95.94 191 MET A O 1
ATOM 1479 N N . GLU A 1 192 ? 4.600 4.325 6.161 1.00 95.38 192 GLU A N 1
ATOM 1480 C CA . GLU A 1 192 ? 5.229 4.752 7.399 1.00 95.38 192 GLU A CA 1
ATOM 1481 C C . GLU A 1 192 ? 5.079 6.267 7.535 1.00 95.38 192 GLU A C 1
ATOM 1483 O O . GLU A 1 192 ? 5.322 7.028 6.594 1.00 95.38 192 GLU A O 1
ATOM 1488 N N . LEU A 1 193 ? 4.638 6.701 8.713 1.00 94.50 193 LEU A N 1
ATOM 1489 C CA . LEU A 1 193 ? 4.518 8.114 9.050 1.00 94.50 193 LEU A CA 1
ATOM 1490 C C . LEU A 1 193 ? 5.801 8.596 9.727 1.00 94.50 193 LEU A C 1
ATOM 1492 O O . LEU A 1 193 ? 6.436 7.853 10.473 1.00 94.50 193 LEU A O 1
ATOM 1496 N N . GLN A 1 194 ? 6.167 9.846 9.449 1.00 89.94 194 GLN A N 1
ATOM 1497 C CA . GLN A 1 194 ? 7.392 10.481 9.941 1.00 89.94 194 GLN A CA 1
ATOM 1498 C C . GLN A 1 194 ? 7.070 11.822 10.626 1.00 89.94 194 GLN A C 1
ATOM 1500 O O . GLN A 1 194 ? 7.701 12.853 10.389 1.00 89.94 194 GLN A O 1
ATOM 1505 N N . GLY A 1 195 ? 6.029 11.828 11.460 1.00 87.81 195 GLY A N 1
ATOM 1506 C CA . GLY A 1 195 ? 5.483 13.005 12.124 1.00 87.81 195 GLY A CA 1
ATOM 1507 C C . GLY A 1 195 ? 4.950 14.033 11.128 1.00 87.81 195 GLY A C 1
ATOM 1508 O O . GLY A 1 195 ? 3.945 13.805 10.443 1.00 87.81 195 GLY A O 1
ATOM 1509 N N . ASP A 1 196 ? 5.641 15.175 11.073 1.00 84.94 196 ASP A N 1
ATOM 1510 C CA . ASP A 1 196 ? 5.351 16.286 10.159 1.00 84.94 196 ASP A CA 1
ATOM 1511 C C . ASP A 1 196 ? 6.096 16.171 8.812 1.00 84.94 196 ASP A C 1
ATOM 1513 O O . ASP A 1 196 ? 5.867 16.989 7.918 1.00 84.94 196 ASP A O 1
ATOM 1517 N N . GLN A 1 197 ? 6.991 15.187 8.654 1.00 86.56 197 GLN A N 1
ATOM 1518 C CA . GLN A 1 197 ? 7.671 14.912 7.385 1.00 86.56 197 GLN A CA 1
ATOM 1519 C C . GLN A 1 197 ? 6.761 14.132 6.422 1.00 86.56 197 GLN A C 1
ATOM 1521 O O . GLN A 1 197 ? 5.689 13.642 6.793 1.00 86.56 197 GLN A O 1
ATOM 1526 N N . SER A 1 198 ? 7.189 14.030 5.163 1.00 89.50 198 SER A N 1
ATOM 1527 C CA . SER A 1 198 ? 6.484 13.245 4.153 1.00 89.50 198 SER A CA 1
ATOM 1528 C C . SER A 1 198 ? 6.396 11.770 4.568 1.00 89.50 198 SER A C 1
ATOM 1530 O O . SER A 1 198 ? 7.362 11.228 5.106 1.00 89.50 198 SER A O 1
ATOM 1532 N N . PRO A 1 199 ? 5.265 11.092 4.313 1.00 93.50 199 PRO A N 1
ATOM 1533 C CA . PRO A 1 199 ? 5.170 9.663 4.563 1.00 93.50 199 PRO A CA 1
ATOM 1534 C C . PRO A 1 199 ? 6.050 8.891 3.576 1.00 93.50 199 PRO A C 1
ATOM 1536 O O . PRO A 1 199 ? 6.159 9.262 2.405 1.00 93.50 199 PRO A O 1
ATOM 1539 N N . ILE A 1 200 ? 6.601 7.770 4.029 1.00 93.62 200 ILE A N 1
ATOM 1540 C CA . ILE A 1 200 ? 7.204 6.771 3.145 1.00 93.62 200 ILE A CA 1
ATOM 1541 C C . ILE A 1 200 ? 6.136 5.747 2.829 1.00 93.62 200 ILE A C 1
ATOM 1543 O O . ILE A 1 200 ? 5.423 5.293 3.719 1.00 93.62 200 ILE A O 1
ATOM 1547 N N . PHE A 1 201 ? 6.004 5.363 1.570 1.00 95.12 201 PHE A N 1
ATOM 1548 C CA . PHE A 1 201 ? 5.085 4.301 1.201 1.00 95.12 201 PHE A CA 1
ATOM 1549 C C . PHE A 1 201 ? 5.513 3.626 -0.089 1.00 95.12 201 PHE A C 1
ATOM 1551 O O . PHE A 1 201 ? 6.251 4.192 -0.895 1.00 95.12 201 PHE A O 1
ATOM 1558 N N . GLU A 1 202 ? 4.977 2.430 -0.284 1.00 95.00 202 GLU A N 1
ATOM 1559 C CA . GLU A 1 202 ? 5.035 1.684 -1.531 1.00 95.00 202 GLU A CA 1
ATOM 1560 C C . GLU A 1 202 ? 3.634 1.130 -1.780 1.00 95.00 202 GLU A C 1
ATOM 1562 O O . GLU A 1 202 ? 3.177 0.252 -1.056 1.00 95.00 202 GLU A O 1
ATOM 1567 N N . LEU A 1 203 ? 2.915 1.699 -2.745 1.00 96.00 203 LEU A N 1
ATOM 1568 C CA . LEU A 1 203 ? 1.528 1.354 -3.035 1.00 96.00 203 LEU A CA 1
ATOM 1569 C C . LEU A 1 203 ? 1.444 0.743 -4.426 1.00 96.00 203 LEU A C 1
ATOM 1571 O O . LEU A 1 203 ? 1.687 1.424 -5.422 1.00 96.00 203 LEU A O 1
ATOM 1575 N N . ASP A 1 204 ? 1.057 -0.522 -4.487 1.00 94.44 204 ASP A N 1
ATOM 1576 C CA . ASP A 1 204 ? 0.907 -1.266 -5.726 1.00 94.44 204 ASP A CA 1
ATOM 1577 C C . ASP A 1 204 ? -0.542 -1.194 -6.221 1.00 94.44 204 ASP A C 1
ATOM 1579 O O . ASP A 1 204 ? -1.494 -1.465 -5.485 1.00 94.44 204 ASP A O 1
ATOM 1583 N N . ALA A 1 205 ? -0.703 -0.848 -7.495 1.00 94.12 205 ALA A N 1
ATOM 1584 C CA . ALA A 1 205 ? -1.944 -0.897 -8.249 1.00 94.12 205 ALA A CA 1
ATOM 1585 C C . ALA A 1 205 ? -1.850 -1.989 -9.319 1.00 94.12 205 ALA A C 1
ATOM 1587 O O . ALA A 1 205 ? -1.189 -1.827 -10.347 1.00 94.12 205 ALA A O 1
ATOM 1588 N N . ALA A 1 206 ? -2.521 -3.115 -9.080 1.00 85.69 206 ALA A N 1
ATOM 1589 C CA . ALA A 1 206 ? -2.518 -4.239 -10.011 1.00 85.69 206 ALA A CA 1
ATOM 1590 C C . ALA A 1 206 ? -3.464 -3.989 -11.197 1.00 85.69 206 ALA A C 1
ATOM 1592 O O . ALA A 1 206 ? -4.649 -3.696 -11.005 1.00 85.69 206 ALA A O 1
ATOM 1593 N N . VAL A 1 207 ? -2.961 -4.183 -12.420 1.00 84.81 207 VAL A N 1
ATOM 1594 C CA . VAL A 1 207 ? -3.741 -4.084 -13.660 1.00 84.81 207 VAL A CA 1
ATOM 1595 C C . VAL A 1 207 ? -3.967 -5.496 -14.207 1.00 84.81 207 VAL A C 1
ATOM 1597 O O . VAL A 1 207 ? -3.132 -6.097 -14.883 1.00 84.81 207 VAL A O 1
ATOM 1600 N N . TYR A 1 208 ? -5.115 -6.078 -13.859 1.00 75.50 208 TYR A N 1
ATOM 1601 C CA . TYR A 1 208 ? -5.423 -7.467 -14.203 1.00 75.50 208 TYR A CA 1
ATOM 1602 C C . TYR A 1 208 ? -5.696 -7.663 -15.696 1.00 75.50 208 TYR A C 1
ATOM 1604 O O . TYR A 1 208 ? -6.366 -6.858 -16.333 1.00 75.50 208 TYR A O 1
ATOM 1612 N N . GLY A 1 209 ? -5.260 -8.808 -16.230 1.00 70.06 209 GLY A N 1
ATOM 1613 C CA . GLY A 1 209 ? -5.601 -9.245 -17.588 1.00 70.06 209 GLY A CA 1
ATOM 1614 C C . GLY A 1 209 ? -4.700 -8.694 -18.694 1.00 70.06 209 GLY A C 1
ATOM 1615 O O . GLY A 1 209 ? -4.926 -9.014 -19.860 1.00 70.06 209 GLY A O 1
ATOM 1616 N N . HIS A 1 210 ? -3.665 -7.929 -18.344 1.00 72.00 210 HIS A N 1
ATOM 1617 C CA . HIS A 1 210 ? -2.671 -7.431 -19.287 1.00 72.00 210 HIS A CA 1
ATOM 1618 C C . HIS A 1 210 ? -1.407 -8.284 -19.230 1.00 72.00 210 HIS A C 1
ATOM 1620 O O . HIS A 1 210 ? -0.874 -8.579 -18.161 1.00 72.00 210 HIS A O 1
ATOM 1626 N N . SER A 1 211 ? -0.947 -8.705 -20.405 1.00 76.12 211 SER A N 1
ATOM 1627 C CA . SER A 1 211 ? 0.277 -9.477 -20.561 1.00 76.12 211 SER A CA 1
ATOM 1628 C C . SER A 1 211 ? 0.930 -9.087 -21.879 1.00 76.12 211 SER A C 1
ATOM 1630 O O . SER A 1 211 ? 0.298 -9.185 -22.937 1.00 76.12 211 SER A O 1
ATOM 1632 N N . VAL A 1 212 ? 2.176 -8.628 -21.819 1.00 73.19 212 VAL A N 1
ATOM 1633 C CA . VAL A 1 212 ? 2.901 -8.101 -22.981 1.00 73.19 212 VAL A CA 1
ATOM 1634 C C . VAL A 1 212 ? 3.982 -9.100 -23.389 1.00 73.19 212 VAL A C 1
ATOM 1636 O O . VAL A 1 212 ? 4.767 -9.516 -22.540 1.00 73.19 212 VAL A O 1
ATOM 1639 N N . PRO A 1 213 ? 4.038 -9.540 -24.659 1.00 72.38 213 PRO A N 1
ATOM 1640 C CA . PRO A 1 213 ? 5.141 -10.376 -25.117 1.00 72.38 213 PRO A CA 1
ATOM 1641 C C . PRO A 1 213 ? 6.460 -9.597 -25.030 1.00 72.38 213 PRO A C 1
ATOM 1643 O O . PRO A 1 213 ? 6.545 -8.469 -25.508 1.00 72.38 213 PRO A O 1
ATOM 1646 N N . VAL A 1 214 ? 7.485 -10.209 -24.438 1.00 67.56 214 VAL A N 1
ATOM 1647 C CA . VAL A 1 214 ? 8.845 -9.660 -24.352 1.00 67.56 214 VAL A CA 1
ATOM 1648 C C . VAL A 1 214 ? 9.804 -10.752 -24.815 1.00 67.56 214 VAL A C 1
ATOM 1650 O O . VAL A 1 214 ? 10.127 -11.675 -24.069 1.00 67.56 214 VAL A O 1
ATOM 1653 N N . GLY A 1 215 ? 10.223 -10.687 -26.080 1.00 69.81 215 GLY A N 1
ATOM 1654 C CA . GLY A 1 215 ? 11.036 -11.739 -26.693 1.00 69.81 215 GLY A CA 1
ATOM 1655 C C . GLY A 1 215 ? 10.279 -13.071 -26.754 1.00 69.81 215 GLY A C 1
ATOM 1656 O O . GLY A 1 215 ? 9.166 -13.130 -27.274 1.00 69.81 215 GLY A O 1
ATOM 1657 N N . GLY A 1 216 ? 10.879 -14.142 -26.224 1.00 68.50 216 GLY A N 1
ATOM 1658 C CA . GLY A 1 216 ? 10.267 -15.474 -26.118 1.00 68.50 216 GLY A CA 1
ATOM 1659 C C . GLY A 1 216 ? 9.438 -15.700 -24.847 1.00 68.50 216 GLY A C 1
ATOM 1660 O O . GLY A 1 216 ? 8.897 -16.790 -24.668 1.00 68.50 216 GLY A O 1
ATOM 1661 N N . THR A 1 217 ? 9.332 -14.700 -23.966 1.00 73.00 217 THR A N 1
ATOM 1662 C CA . THR A 1 217 ? 8.559 -14.761 -22.718 1.00 73.00 217 THR A CA 1
ATOM 1663 C C . THR A 1 217 ? 7.444 -13.709 -22.696 1.00 73.00 217 THR A C 1
ATOM 1665 O O . THR A 1 217 ? 7.160 -13.039 -23.695 1.00 73.00 217 THR A O 1
ATOM 1668 N N . ARG A 1 218 ? 6.748 -13.594 -21.566 1.00 77.00 218 ARG A N 1
ATOM 1669 C CA . ARG A 1 218 ? 5.662 -12.644 -21.343 1.00 77.00 218 ARG A CA 1
ATOM 1670 C C . ARG A 1 218 ? 5.898 -11.881 -20.046 1.00 77.00 218 ARG A C 1
ATOM 1672 O O . ARG A 1 218 ? 6.301 -12.459 -19.040 1.00 77.00 218 ARG A O 1
ATOM 1679 N N . LEU A 1 219 ? 5.651 -10.579 -20.100 1.00 77.06 219 LEU A N 1
ATOM 1680 C CA . LEU A 1 219 ? 5.516 -9.724 -18.935 1.00 77.06 219 LEU A CA 1
ATOM 1681 C C . LEU A 1 219 ? 4.073 -9.829 -18.447 1.00 77.06 219 LEU A C 1
ATOM 1683 O O . LEU A 1 219 ? 3.162 -9.334 -19.111 1.00 77.06 219 LEU A O 1
ATOM 1687 N N . ASP A 1 220 ? 3.878 -10.490 -17.315 1.00 82.06 220 ASP A N 1
ATOM 1688 C CA . ASP A 1 220 ? 2.585 -10.694 -16.667 1.00 82.06 220 ASP A CA 1
ATOM 1689 C C . ASP A 1 220 ? 2.442 -9.791 -15.436 1.00 82.06 220 ASP A C 1
ATOM 1691 O O . ASP A 1 220 ? 3.403 -9.161 -14.999 1.00 82.06 220 ASP A O 1
ATOM 1695 N N . ASN A 1 221 ? 1.244 -9.748 -14.842 1.00 81.19 221 ASN A N 1
ATOM 1696 C CA . ASN A 1 221 ? 0.957 -8.967 -13.629 1.00 81.19 221 ASN A CA 1
ATOM 1697 C C . ASN A 1 221 ? 1.428 -7.511 -13.741 1.00 81.19 221 ASN A C 1
ATOM 1699 O O . ASN A 1 221 ? 2.046 -6.977 -12.820 1.00 81.19 221 ASN A O 1
ATOM 1703 N N . ILE A 1 222 ? 1.177 -6.910 -14.902 1.00 83.69 222 ILE A N 1
ATOM 1704 C CA . ILE A 1 222 ? 1.524 -5.521 -15.162 1.00 83.69 222 ILE A CA 1
ATOM 1705 C C . ILE A 1 222 ? 0.764 -4.636 -14.169 1.00 83.69 222 ILE A C 1
ATOM 1707 O O . ILE A 1 222 ? -0.407 -4.877 -13.864 1.00 83.69 222 ILE A O 1
ATOM 1711 N N . GLY A 1 223 ? 1.441 -3.632 -13.633 1.00 89.56 223 GLY A N 1
ATOM 1712 C CA . GLY A 1 223 ? 0.901 -2.768 -12.600 1.00 89.56 223 GLY A CA 1
ATOM 1713 C C . GLY A 1 223 ? 1.555 -1.401 -12.585 1.00 89.56 223 GLY A C 1
ATOM 1714 O O . GLY A 1 223 ? 2.461 -1.101 -13.362 1.00 89.56 223 GLY A O 1
ATOM 1715 N N . LEU A 1 224 ? 1.069 -0.572 -11.673 1.00 91.44 224 LEU A N 1
ATOM 1716 C CA . LEU A 1 224 ? 1.686 0.693 -11.316 1.00 91.44 224 LEU A CA 1
ATOM 1717 C C . LEU A 1 224 ? 2.083 0.645 -9.851 1.00 91.44 224 LEU A C 1
ATOM 1719 O O . LEU A 1 224 ? 1.385 0.046 -9.037 1.00 91.44 224 LEU A O 1
ATOM 1723 N N . ARG A 1 225 ? 3.173 1.314 -9.509 1.00 93.56 225 ARG A N 1
ATOM 1724 C CA . ARG A 1 225 ? 3.596 1.506 -8.130 1.00 93.56 225 ARG A CA 1
ATOM 1725 C C . ARG A 1 225 ? 3.807 2.979 -7.862 1.00 93.56 225 ARG A C 1
ATOM 1727 O O . ARG A 1 225 ? 4.534 3.655 -8.582 1.00 93.56 225 ARG A O 1
ATOM 1734 N N . LEU A 1 226 ? 3.148 3.466 -6.822 1.00 95.06 226 LEU A N 1
ATOM 1735 C CA . LEU A 1 226 ? 3.319 4.811 -6.304 1.00 95.06 226 LEU A CA 1
ATOM 1736 C C . LEU A 1 226 ? 4.191 4.675 -5.066 1.00 95.06 226 LEU A C 1
ATOM 1738 O O . LEU A 1 226 ? 3.790 4.010 -4.111 1.00 95.06 226 LEU A O 1
ATOM 1742 N N . ALA A 1 227 ? 5.371 5.280 -5.077 1.00 93.62 227 ALA A N 1
ATOM 1743 C CA . ALA A 1 227 ? 6.308 5.158 -3.975 1.00 93.62 227 ALA A CA 1
ATOM 1744 C C . ALA A 1 227 ? 6.908 6.504 -3.580 1.00 93.62 227 ALA A C 1
ATOM 1746 O O . ALA A 1 227 ? 7.014 7.421 -4.393 1.00 93.62 227 ALA A O 1
ATOM 1747 N N . VAL A 1 228 ? 7.344 6.587 -2.329 1.00 92.56 228 VAL A N 1
ATOM 1748 C CA . VAL A 1 228 ? 8.283 7.605 -1.858 1.00 92.56 228 VAL A CA 1
ATOM 1749 C C . VAL A 1 228 ? 9.574 6.893 -1.488 1.00 92.56 228 VAL A C 1
ATOM 1751 O O . VAL A 1 228 ? 9.554 5.951 -0.696 1.00 92.56 228 VAL A O 1
ATOM 1754 N N . ARG A 1 229 ? 10.695 7.320 -2.070 1.00 83.12 229 ARG A N 1
ATOM 1755 C CA . ARG A 1 229 ? 12.017 6.723 -1.840 1.00 83.12 229 ARG A CA 1
ATOM 1756 C C . ARG A 1 229 ? 12.992 7.749 -1.308 1.00 83.12 229 ARG A C 1
ATOM 1758 O O . ARG A 1 229 ? 12.865 8.929 -1.616 1.00 83.12 229 ARG A O 1
ATOM 1765 N N . TYR A 1 230 ? 13.976 7.271 -0.555 1.00 80.50 230 TYR A N 1
ATOM 1766 C CA . TYR A 1 230 ? 15.167 8.058 -0.277 1.00 80.50 230 TYR A CA 1
ATOM 1767 C C . TYR A 1 230 ? 16.053 8.090 -1.510 1.00 80.50 230 TYR A C 1
ATOM 1769 O O . TYR A 1 230 ? 16.317 7.036 -2.099 1.00 80.50 230 TYR A O 1
ATOM 1777 N N . ASP A 1 231 ? 16.526 9.278 -1.863 1.00 67.81 231 ASP A N 1
ATOM 1778 C CA . ASP A 1 231 ? 17.621 9.365 -2.808 1.00 67.81 231 ASP A CA 1
ATOM 1779 C C . ASP A 1 231 ? 18.926 9.038 -2.077 1.00 67.81 231 ASP A C 1
ATOM 1781 O O . ASP A 1 231 ? 19.312 9.698 -1.112 1.00 67.81 231 ASP A O 1
ATOM 1785 N N . ASN A 1 232 ? 19.566 7.944 -2.486 1.00 55.16 232 ASN A N 1
ATOM 1786 C CA . ASN A 1 232 ? 20.810 7.484 -1.879 1.00 55.16 232 ASN A CA 1
ATOM 1787 C C . ASN A 1 232 ? 22.045 8.064 -2.584 1.00 55.16 232 ASN A C 1
ATOM 1789 O O . ASN A 1 232 ? 23.161 7.679 -2.220 1.00 55.16 232 ASN A O 1
ATOM 1793 N N . ASP A 1 233 ? 21.881 8.958 -3.566 1.00 56.44 233 ASP A N 1
ATOM 1794 C CA . ASP A 1 233 ? 23.004 9.625 -4.222 1.00 56.44 233 ASP A CA 1
ATOM 1795 C C . ASP A 1 233 ? 23.578 10.731 -3.312 1.00 56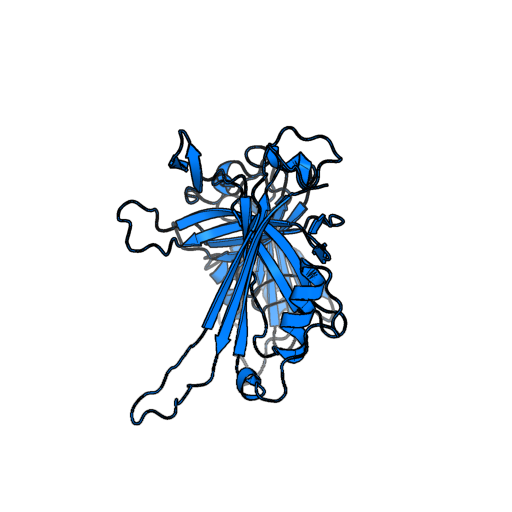.44 233 ASP A C 1
ATOM 1797 O O . ASP A 1 233 ? 23.314 11.925 -3.445 1.00 56.44 233 ASP A O 1
ATOM 1801 N N . GLN A 1 234 ? 24.357 10.302 -2.310 1.00 47.19 234 GLN A N 1
ATOM 1802 C CA . GLN A 1 234 ? 24.950 11.154 -1.267 1.00 47.19 234 GLN A CA 1
ATOM 1803 C C . GLN A 1 234 ? 25.925 12.217 -1.800 1.00 47.19 234 GLN A C 1
ATOM 1805 O O . GLN A 1 234 ? 26.335 13.097 -1.041 1.00 47.19 234 GLN A O 1
ATOM 1810 N N . ASP A 1 235 ? 26.313 12.140 -3.074 1.00 48.78 235 ASP A N 1
ATOM 1811 C CA . ASP A 1 235 ? 27.317 13.017 -3.680 1.00 48.78 235 ASP A CA 1
ATOM 1812 C C . ASP A 1 235 ? 26.721 14.286 -4.316 1.00 48.78 235 ASP A C 1
ATOM 1814 O O . ASP A 1 235 ? 27.468 15.134 -4.815 1.00 48.78 235 ASP A O 1
ATOM 1818 N N . ALA A 1 236 ? 25.398 14.461 -4.284 1.00 56.44 236 ALA A N 1
ATOM 1819 C CA . ALA A 1 236 ? 24.742 15.586 -4.928 1.00 56.44 236 ALA A CA 1
ATOM 1820 C C . ALA A 1 236 ? 24.082 16.534 -3.906 1.00 56.44 236 ALA A C 1
ATOM 1822 O O . ALA A 1 236 ? 22.947 16.343 -3.484 1.00 56.44 236 ALA A O 1
ATOM 1823 N N . GLU A 1 237 ? 24.805 17.600 -3.530 1.00 55.53 237 GLU A N 1
ATOM 1824 C CA . GLU A 1 237 ? 24.408 18.609 -2.518 1.00 55.53 237 GLU A CA 1
ATOM 1825 C C . GLU A 1 237 ? 23.034 19.278 -2.754 1.00 55.53 237 GLU A C 1
ATOM 1827 O O . GLU A 1 237 ? 22.484 19.869 -1.827 1.00 55.53 237 GLU A O 1
ATOM 1832 N N . ASP A 1 238 ? 22.470 19.176 -3.962 1.00 60.75 238 ASP A N 1
ATOM 1833 C CA . ASP A 1 238 ? 21.213 19.823 -4.366 1.00 60.75 238 ASP A CA 1
ATOM 1834 C C . ASP A 1 238 ? 20.018 18.855 -4.502 1.00 60.75 238 ASP A C 1
ATOM 1836 O O . ASP A 1 238 ? 18.962 19.249 -5.005 1.00 60.75 238 ASP A O 1
ATOM 1840 N N . TRP A 1 239 ? 20.164 17.587 -4.106 1.00 59.31 239 TRP A N 1
ATOM 1841 C CA . TRP A 1 239 ? 19.116 16.582 -4.302 1.00 59.31 239 TRP A CA 1
ATOM 1842 C C . TRP A 1 239 ? 18.216 16.471 -3.063 1.00 59.31 239 TRP A C 1
ATOM 1844 O O . TRP A 1 239 ? 18.712 16.466 -1.932 1.00 59.31 239 TRP A O 1
ATOM 1854 N N . PRO A 1 240 ? 16.881 16.430 -3.234 1.00 64.50 240 PRO A N 1
ATOM 1855 C CA . PRO A 1 240 ? 15.971 16.244 -2.123 1.00 64.50 240 PRO A CA 1
ATOM 1856 C C . PRO A 1 240 ? 16.180 14.845 -1.539 1.00 64.50 240 PRO A C 1
ATOM 1858 O O . PRO A 1 240 ? 16.241 13.859 -2.266 1.00 64.50 240 PRO A O 1
ATOM 1861 N N . GLU A 1 241 ? 16.244 14.757 -0.209 1.00 81.06 241 GLU A N 1
ATOM 1862 C CA . GLU A 1 241 ? 16.461 13.484 0.498 1.00 81.06 241 GLU A CA 1
ATOM 1863 C C . GLU A 1 241 ? 15.396 12.432 0.158 1.00 81.06 241 GLU A C 1
ATOM 1865 O O . GLU A 1 241 ? 15.656 11.236 0.264 1.00 81.06 241 GLU A O 1
ATOM 1870 N N . GLN A 1 242 ? 14.198 12.867 -0.240 1.00 88.31 242 GLN A N 1
ATOM 1871 C CA . GLN A 1 242 ? 13.094 12.006 -0.637 1.00 88.31 242 GLN A CA 1
ATOM 1872 C C . GLN A 1 242 ? 12.520 12.436 -1.984 1.00 88.31 242 GLN A C 1
ATOM 1874 O O . GLN A 1 242 ? 12.376 13.629 -2.256 1.00 88.31 242 GLN A O 1
ATOM 1879 N N . VAL A 1 243 ? 12.109 11.451 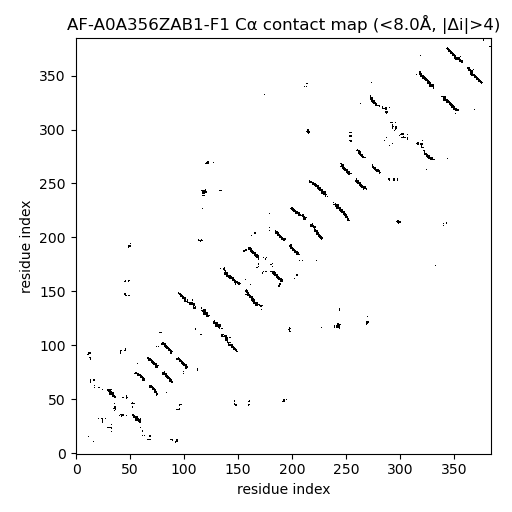-2.778 1.00 89.69 243 VAL A N 1
ATOM 1880 C CA . VAL A 1 243 ? 11.485 11.643 -4.089 1.00 89.69 243 VAL A CA 1
ATOM 1881 C C . VAL A 1 243 ? 10.229 10.794 -4.226 1.00 89.69 243 VAL A C 1
ATOM 1883 O O . VAL A 1 243 ? 10.178 9.648 -3.773 1.00 89.69 243 VAL A O 1
ATOM 1886 N N . SER A 1 244 ? 9.206 11.355 -4.866 1.00 92.88 244 SER A N 1
ATOM 1887 C CA . SER A 1 244 ? 8.028 10.595 -5.280 1.00 92.88 244 SER A CA 1
ATOM 1888 C C . SER A 1 244 ? 8.301 9.929 -6.619 1.00 92.88 244 SER A C 1
ATOM 1890 O O . SER A 1 244 ? 8.688 10.596 -7.576 1.00 92.88 244 SER A O 1
ATOM 1892 N N . VAL A 1 245 ? 8.047 8.629 -6.712 1.00 90.12 245 VAL A N 1
ATOM 1893 C CA . VAL A 1 245 ? 8.312 7.828 -7.908 1.00 90.12 245 VAL A CA 1
ATOM 1894 C C . VAL A 1 245 ? 7.026 7.140 -8.350 1.00 90.12 245 VAL A C 1
ATOM 1896 O O . VAL A 1 245 ? 6.298 6.561 -7.540 1.00 90.12 245 VAL A O 1
ATOM 1899 N N . LEU A 1 246 ? 6.748 7.217 -9.650 1.00 90.00 246 LEU A N 1
ATOM 1900 C CA . LEU A 1 246 ? 5.734 6.408 -10.313 1.00 90.00 246 LEU A CA 1
ATOM 1901 C C . LEU A 1 246 ? 6.448 5.351 -11.142 1.00 90.00 246 LEU A C 1
ATOM 1903 O O . LEU A 1 246 ? 7.160 5.698 -12.083 1.00 90.00 246 LEU A O 1
ATOM 1907 N N . GLU A 1 247 ? 6.221 4.084 -10.830 1.00 87.69 247 GLU A N 1
ATOM 1908 C CA . GLU A 1 247 ? 6.850 2.981 -11.544 1.00 87.69 247 GLU A CA 1
ATOM 1909 C C . GLU A 1 247 ? 5.829 2.138 -12.298 1.00 87.69 247 GLU A C 1
ATOM 1911 O O . GLU A 1 247 ? 4.764 1.809 -11.777 1.00 87.69 247 GLU A O 1
ATOM 1916 N N . ALA A 1 248 ? 6.188 1.735 -13.512 1.00 84.75 248 ALA A N 1
ATOM 1917 C CA . ALA A 1 248 ? 5.597 0.576 -14.158 1.00 84.75 248 ALA A CA 1
ATOM 1918 C C . ALA A 1 248 ? 6.139 -0.676 -13.482 1.00 84.75 248 ALA A C 1
ATOM 1920 O O . ALA A 1 248 ? 7.356 -0.827 -13.390 1.00 84.75 248 ALA A O 1
ATOM 1921 N N . THR A 1 249 ? 5.266 -1.582 -13.055 1.00 86.00 249 THR A N 1
ATOM 1922 C CA . THR A 1 249 ? 5.666 -2.875 -12.498 1.00 86.00 249 THR A CA 1
ATOM 1923 C C . THR A 1 249 ? 5.220 -4.024 -13.389 1.00 86.00 249 THR A C 1
ATOM 1925 O O . THR A 1 249 ? 4.257 -3.921 -14.149 1.00 86.00 249 THR A O 1
ATOM 1928 N N . GLY A 1 250 ? 5.931 -5.143 -13.315 1.00 82.12 250 GLY A N 1
ATOM 1929 C CA . GLY A 1 250 ? 5.542 -6.372 -13.991 1.00 82.12 250 GLY A CA 1
ATOM 1930 C C . GLY A 1 250 ? 6.328 -7.568 -13.482 1.00 82.12 250 GLY A C 1
ATOM 1931 O O . GLY A 1 250 ? 7.322 -7.435 -12.771 1.00 82.12 250 GLY A O 1
ATOM 1932 N N . THR A 1 251 ? 5.859 -8.764 -13.809 1.00 81.50 251 THR A N 1
ATOM 1933 C CA . THR A 1 251 ? 6.497 -10.021 -13.430 1.00 81.50 251 THR A CA 1
ATOM 1934 C C . THR A 1 251 ? 6.854 -10.825 -14.672 1.00 81.50 251 THR A C 1
ATOM 1936 O O . THR A 1 251 ? 6.001 -11.065 -15.520 1.00 81.50 251 THR A O 1
ATOM 1939 N N . ILE A 1 252 ? 8.098 -11.291 -14.755 1.00 76.69 252 ILE A N 1
ATOM 1940 C CA . ILE A 1 252 ? 8.513 -12.308 -15.727 1.00 76.69 252 ILE A CA 1
ATOM 1941 C C . ILE A 1 252 ? 8.770 -13.614 -14.982 1.00 76.69 252 ILE A C 1
ATOM 1943 O O . ILE A 1 252 ? 9.337 -13.621 -13.889 1.00 76.69 252 ILE A O 1
ATOM 1947 N N . TYR A 1 253 ? 8.368 -14.724 -15.590 1.00 76.31 253 TYR A N 1
ATOM 1948 C CA . TYR A 1 253 ? 8.681 -16.068 -15.123 1.00 76.31 253 TYR A CA 1
ATOM 1949 C C . TYR A 1 253 ? 9.708 -16.706 -16.062 1.00 76.31 253 TYR A C 1
ATOM 1951 O O . TYR A 1 253 ? 9.513 -16.721 -17.279 1.00 76.31 253 TYR A O 1
ATOM 1959 N N . LEU A 1 254 ? 10.812 -17.219 -15.512 1.00 69.44 254 LEU A N 1
ATOM 1960 C CA . LEU A 1 254 ? 11.859 -17.892 -16.287 1.00 69.44 254 LEU A CA 1
ATOM 1961 C C . LEU A 1 254 ? 11.962 -19.379 -15.940 1.00 69.44 254 LEU A C 1
ATOM 1963 O O . LEU A 1 254 ? 12.319 -19.725 -14.817 1.00 69.44 254 LEU A O 1
ATOM 1967 N N . GLY A 1 255 ? 11.762 -20.246 -16.935 1.00 63.50 255 GLY A N 1
ATOM 1968 C CA . GLY A 1 255 ? 11.897 -21.702 -16.812 1.00 63.50 255 GLY A CA 1
ATOM 1969 C C . GLY A 1 255 ? 10.583 -22.425 -16.493 1.00 63.50 255 GLY A C 1
ATOM 1970 O O . GLY A 1 255 ? 9.647 -21.833 -15.969 1.00 63.50 255 GLY A O 1
ATOM 1971 N N . ASP A 1 256 ? 10.517 -23.721 -16.820 1.00 60.91 256 ASP A N 1
ATOM 1972 C CA . ASP A 1 256 ? 9.251 -24.476 -16.813 1.00 60.91 256 ASP A CA 1
ATOM 1973 C C . ASP A 1 256 ? 8.980 -25.257 -15.517 1.00 60.91 256 ASP A C 1
ATOM 1975 O O . ASP A 1 256 ? 7.827 -25.428 -15.128 1.00 60.91 256 ASP A O 1
ATOM 1979 N N . GLN A 1 257 ? 10.022 -25.789 -14.863 1.00 50.78 257 GLN A N 1
ATOM 1980 C CA . GLN A 1 257 ? 9.849 -26.723 -13.735 1.00 50.78 257 GLN A CA 1
ATOM 1981 C C . GLN A 1 257 ? 9.979 -26.077 -12.352 1.00 50.78 257 GLN A C 1
ATOM 1983 O O . GLN A 1 257 ? 9.468 -26.654 -11.403 1.00 50.78 257 GLN A O 1
ATOM 1988 N N . ASN A 1 258 ? 10.580 -24.887 -12.265 1.00 56.66 258 ASN A N 1
ATOM 1989 C CA . ASN A 1 258 ? 10.598 -23.982 -11.110 1.00 56.66 258 ASN A CA 1
ATOM 1990 C C . ASN A 1 258 ? 10.829 -22.567 -11.665 1.00 56.66 258 ASN A C 1
ATOM 1992 O O . ASN A 1 258 ? 11.981 -22.177 -11.863 1.00 56.66 258 ASN A O 1
ATOM 1996 N N . PRO A 1 259 ? 9.770 -21.836 -12.055 1.00 63.84 259 PRO A N 1
ATOM 1997 C CA . PRO A 1 259 ? 9.952 -20.557 -12.715 1.00 63.84 259 PRO A CA 1
ATOM 1998 C C . PRO A 1 259 ? 10.562 -19.540 -11.750 1.00 63.84 259 PRO A C 1
ATOM 2000 O O . PRO A 1 259 ? 9.978 -19.232 -10.709 1.00 63.84 259 PRO A O 1
ATOM 2003 N N . ILE A 1 260 ? 11.706 -18.970 -12.124 1.00 64.31 260 ILE A N 1
ATOM 2004 C CA . ILE A 1 260 ? 12.288 -17.842 -11.398 1.00 64.31 260 ILE A CA 1
ATOM 2005 C C . ILE A 1 260 ? 11.364 -16.650 -11.620 1.00 64.31 260 ILE A C 1
ATOM 2007 O O . ILE A 1 260 ? 11.180 -16.202 -12.755 1.00 64.31 260 ILE A O 1
ATOM 2011 N N . ARG A 1 261 ? 10.766 -16.157 -10.533 1.00 71.00 261 ARG A N 1
ATOM 2012 C CA . ARG A 1 261 ? 9.947 -14.950 -10.550 1.00 71.00 261 ARG A CA 1
ATOM 2013 C C . ARG A 1 261 ? 10.863 -13.735 -10.517 1.00 71.00 261 ARG A C 1
ATOM 2015 O O . ARG A 1 261 ? 11.622 -13.558 -9.571 1.00 71.00 261 ARG A O 1
ATOM 2022 N N . ILE A 1 262 ? 10.735 -12.893 -11.529 1.00 68.12 262 ILE A N 1
ATOM 2023 C CA . ILE A 1 262 ? 11.450 -11.633 -11.647 1.00 68.12 262 ILE A CA 1
ATOM 2024 C C . ILE A 1 262 ? 10.435 -10.501 -11.526 1.00 68.12 262 ILE A C 1
ATOM 2026 O O . ILE A 1 262 ? 9.573 -10.374 -12.393 1.00 68.12 262 ILE A O 1
ATOM 2030 N N . LEU A 1 263 ? 10.534 -9.693 -10.466 1.00 71.44 263 LEU A N 1
ATOM 2031 C CA . LEU A 1 263 ? 9.837 -8.408 -10.396 1.00 71.44 263 LEU A CA 1
ATOM 2032 C C . LEU A 1 263 ? 10.639 -7.384 -11.194 1.00 71.44 263 LEU A C 1
ATOM 2034 O O . LEU A 1 263 ? 11.850 -7.309 -11.035 1.00 71.44 263 LEU A O 1
ATOM 2038 N N . LEU A 1 264 ? 9.949 -6.641 -12.046 1.00 70.31 264 LEU A N 1
ATOM 2039 C CA . LEU A 1 264 ? 10.477 -5.602 -12.909 1.00 70.31 264 LEU A CA 1
ATOM 2040 C C . LEU A 1 264 ? 9.814 -4.277 -12.518 1.00 70.31 264 LEU A C 1
ATOM 2042 O O . LEU A 1 264 ? 8.588 -4.236 -12.441 1.00 70.31 264 LEU A O 1
ATOM 2046 N N . ALA A 1 265 ? 10.599 -3.217 -12.299 1.00 69.62 265 ALA A N 1
ATOM 2047 C CA . ALA A 1 265 ? 10.111 -1.854 -12.056 1.00 69.62 265 ALA A CA 1
ATOM 2048 C C . ALA A 1 265 ? 10.859 -0.826 -12.926 1.00 69.62 265 ALA A C 1
ATOM 2050 O O . ALA A 1 265 ? 12.068 -0.975 -13.094 1.00 69.62 265 ALA A O 1
ATOM 2051 N N . ALA A 1 266 ? 10.164 0.182 -13.465 1.00 74.56 266 ALA A N 1
ATOM 2052 C CA . ALA A 1 266 ? 10.755 1.270 -14.258 1.00 74.56 266 ALA A CA 1
ATOM 2053 C C . ALA A 1 266 ? 10.060 2.616 -13.990 1.00 74.56 266 ALA A C 1
ATOM 2055 O O . ALA A 1 266 ? 8.830 2.673 -14.013 1.00 74.56 266 ALA A O 1
ATOM 2056 N N . SER A 1 267 ? 10.827 3.694 -13.780 1.00 77.38 267 SER A N 1
ATOM 2057 C CA . SER A 1 267 ? 10.283 5.044 -13.557 1.00 77.38 267 SER A CA 1
ATOM 2058 C C . SER A 1 267 ? 9.581 5.570 -14.813 1.00 77.38 267 SER A C 1
ATOM 2060 O O . SER A 1 267 ? 10.125 5.513 -15.914 1.00 77.38 267 SER A O 1
ATOM 2062 N N . LEU A 1 268 ? 8.352 6.067 -14.658 1.00 75.31 268 LEU A N 1
ATOM 2063 C CA . LEU A 1 268 ? 7.528 6.550 -15.771 1.00 75.31 268 LEU A CA 1
ATOM 2064 C C . LEU A 1 268 ? 7.686 8.051 -16.039 1.00 75.31 268 LEU A C 1
ATOM 2066 O O . LEU A 1 268 ? 7.464 8.503 -17.159 1.00 75.31 268 LEU A O 1
ATOM 2070 N N . LEU A 1 269 ? 8.042 8.836 -15.021 1.00 71.56 269 LEU A N 1
ATOM 2071 C CA . LEU A 1 269 ? 7.963 10.302 -15.074 1.00 71.56 269 LEU A CA 1
ATOM 2072 C C . LEU A 1 269 ? 9.280 10.995 -15.453 1.00 71.56 269 LEU A C 1
ATOM 2074 O O . LEU A 1 269 ? 9.279 12.185 -15.765 1.00 71.56 269 LEU A O 1
ATOM 2078 N N . GLU A 1 270 ? 10.380 10.249 -15.511 1.00 68.25 270 GLU A N 1
ATOM 2079 C CA . GLU A 1 270 ? 11.724 10.762 -15.811 1.00 68.25 270 GLU A CA 1
ATOM 2080 C C . GLU A 1 270 ? 11.985 10.978 -17.311 1.00 68.25 270 GLU A C 1
ATOM 2082 O O . GLU A 1 270 ? 13.091 11.324 -17.704 1.00 68.25 270 GLU A O 1
ATOM 2087 N N . GLY A 1 271 ? 10.964 10.837 -18.167 1.00 55.75 271 GLY A N 1
ATOM 2088 C CA . GLY A 1 271 ? 11.050 11.166 -19.595 1.00 55.75 271 GLY A CA 1
ATOM 2089 C C . GLY A 1 271 ? 11.869 10.195 -20.445 1.00 55.75 271 GLY A C 1
ATOM 2090 O O . GLY A 1 271 ? 12.127 10.484 -21.615 1.00 55.75 271 GLY A O 1
ATOM 2091 N N . ASP A 1 272 ? 12.239 9.042 -19.891 1.00 58.06 272 ASP A N 1
ATOM 2092 C CA . ASP A 1 272 ? 12.919 7.996 -20.635 1.00 58.06 272 ASP A CA 1
ATOM 2093 C C . ASP A 1 272 ? 11.932 7.221 -21.516 1.00 58.06 272 ASP A C 1
ATOM 2095 O O . ASP A 1 272 ? 10.983 6.587 -21.054 1.00 58.06 272 ASP A O 1
ATOM 2099 N N . PHE A 1 273 ? 12.200 7.222 -22.824 1.00 64.25 273 PHE A N 1
ATOM 2100 C CA . PHE A 1 273 ? 11.515 6.368 -23.803 1.00 64.25 273 PHE A CA 1
ATOM 2101 C C . PHE A 1 273 ? 11.909 4.891 -23.672 1.00 64.25 273 PHE A C 1
ATOM 2103 O O . PHE A 1 273 ? 11.448 4.058 -24.451 1.00 64.25 273 PHE A O 1
ATOM 2110 N N . VAL A 1 274 ? 12.786 4.565 -22.718 1.00 68.44 274 VAL A N 1
ATOM 2111 C CA . VAL A 1 274 ? 13.209 3.206 -22.408 1.00 68.44 274 VAL A CA 1
ATOM 2112 C C . VAL A 1 274 ? 12.890 2.917 -20.949 1.00 68.44 274 VAL A C 1
ATOM 2114 O O . VAL A 1 274 ? 13.562 3.403 -20.046 1.00 68.44 274 VAL A O 1
ATOM 2117 N N . TRP A 1 275 ? 11.888 2.079 -20.716 1.00 71.56 275 TRP A N 1
ATOM 2118 C CA . TRP A 1 275 ? 11.576 1.569 -19.390 1.00 71.56 275 TRP A CA 1
ATOM 2119 C C . TRP A 1 275 ? 12.624 0.541 -18.982 1.00 71.56 275 TRP A C 1
ATOM 2121 O O . TRP A 1 275 ? 12.636 -0.590 -19.470 1.00 71.56 275 TRP A O 1
ATOM 2131 N N . ALA A 1 276 ? 13.538 0.974 -18.119 1.00 69.31 276 ALA A N 1
ATOM 2132 C CA . ALA A 1 276 ? 14.603 0.170 -17.548 1.00 69.31 276 ALA A CA 1
ATOM 2133 C C . ALA A 1 276 ? 14.057 -0.704 -16.421 1.00 69.31 276 ALA A C 1
ATOM 2135 O O . ALA A 1 276 ? 13.905 -0.248 -15.294 1.00 69.31 276 ALA A O 1
ATOM 2136 N N . PHE A 1 277 ? 13.776 -1.964 -16.715 1.00 69.00 277 PHE A N 1
ATOM 2137 C CA . PHE A 1 277 ? 13.330 -2.910 -15.713 1.00 69.00 277 PHE A CA 1
ATOM 2138 C C . PHE A 1 277 ? 14.497 -3.716 -15.154 1.00 69.00 277 PHE A C 1
ATOM 2140 O O . PHE A 1 277 ? 15.283 -4.287 -15.910 1.00 69.00 277 PHE A O 1
ATOM 2147 N N . ARG A 1 278 ? 14.572 -3.832 -13.828 1.00 68.69 278 ARG A N 1
ATOM 2148 C CA . ARG A 1 278 ? 15.584 -4.623 -13.114 1.00 68.69 278 ARG A CA 1
ATOM 2149 C C . ARG A 1 278 ? 14.935 -5.753 -12.332 1.00 68.69 278 ARG A C 1
ATOM 2151 O O . ARG A 1 278 ? 13.895 -5.543 -11.727 1.00 68.69 278 ARG A O 1
ATOM 2158 N N . ALA A 1 279 ? 15.572 -6.918 -12.334 1.00 65.44 279 ALA A N 1
ATOM 2159 C CA . ALA A 1 279 ? 15.130 -8.102 -11.626 1.00 65.44 279 ALA A CA 1
ATOM 2160 C C . ALA A 1 279 ? 15.497 -8.076 -10.144 1.00 65.44 279 ALA A C 1
ATOM 2162 O O . ALA A 1 279 ? 16.674 -7.966 -9.796 1.00 65.44 279 ALA A O 1
ATOM 2163 N N . GLU A 1 280 ? 14.505 -8.309 -9.289 1.00 64.19 280 GLU A N 1
ATOM 2164 C CA . GLU A 1 280 ? 14.715 -8.684 -7.891 1.00 64.19 280 GLU A CA 1
ATOM 2165 C C . GLU A 1 280 ? 14.486 -10.188 -7.704 1.00 64.19 280 GLU A C 1
ATOM 2167 O O . GLU A 1 280 ? 13.402 -10.704 -7.991 1.00 64.19 280 GLU A O 1
ATOM 2172 N N . PHE A 1 281 ? 15.511 -10.901 -7.229 1.00 63.53 281 PHE A N 1
ATOM 2173 C CA . PHE A 1 281 ? 15.438 -12.337 -6.958 1.00 63.53 281 PHE A CA 1
ATOM 2174 C C . PHE A 1 281 ? 15.109 -12.593 -5.485 1.00 63.53 281 PHE A C 1
ATOM 2176 O O . PHE A 1 281 ? 15.792 -12.093 -4.592 1.00 63.53 281 PHE A O 1
ATOM 2183 N N . SER A 1 282 ? 14.088 -13.415 -5.226 1.00 54.22 282 SER A N 1
ATOM 2184 C CA . SER A 1 282 ? 13.692 -13.811 -3.866 1.00 54.22 282 SER A CA 1
ATOM 2185 C C . SER A 1 282 ? 14.580 -14.902 -3.259 1.00 54.22 282 SER A C 1
ATOM 2187 O O . SER A 1 282 ? 14.638 -15.032 -2.039 1.00 54.22 282 SER A O 1
ATOM 2189 N N . ASP A 1 283 ? 15.267 -15.688 -4.093 1.00 57.78 283 ASP A N 1
ATOM 2190 C CA . ASP A 1 283 ? 16.243 -16.691 -3.668 1.00 57.78 283 ASP A CA 1
ATOM 2191 C C . ASP A 1 283 ? 17.364 -16.817 -4.714 1.00 57.78 283 ASP A C 1
ATOM 2193 O O . ASP A 1 283 ? 17.121 -17.131 -5.878 1.00 57.78 283 ASP A O 1
ATOM 2197 N N . TYR A 1 284 ? 18.604 -16.567 -4.291 1.00 56.56 284 TYR A N 1
ATOM 2198 C CA . TYR A 1 284 ? 19.805 -16.687 -5.127 1.00 56.56 284 TYR A CA 1
ATOM 2199 C C . TYR A 1 284 ? 20.327 -18.135 -5.214 1.00 56.56 284 TYR A C 1
ATOM 2201 O O . TYR A 1 284 ? 21.346 -18.388 -5.861 1.00 56.56 284 TYR A O 1
ATOM 2209 N N . SER A 1 285 ? 19.672 -19.089 -4.540 1.00 51.88 285 SER A N 1
ATOM 2210 C CA . SER A 1 285 ? 20.104 -20.485 -4.436 1.00 51.88 285 SER A CA 1
ATOM 2211 C C . SER A 1 285 ? 19.721 -21.363 -5.637 1.00 51.88 285 SER A C 1
ATOM 2213 O O . SER A 1 285 ? 20.282 -22.450 -5.783 1.00 51.88 285 SER A O 1
ATOM 2215 N N . GLU A 1 286 ? 18.884 -20.883 -6.568 1.00 49.94 286 GLU A N 1
ATOM 2216 C CA . GLU A 1 286 ? 18.499 -21.608 -7.794 1.00 49.94 286 GLU A CA 1
ATOM 2217 C C . GLU A 1 286 ? 19.356 -21.243 -9.036 1.00 49.94 286 GLU A C 1
ATOM 2219 O O . GLU A 1 286 ? 18.908 -20.701 -10.039 1.00 49.94 286 GLU A O 1
ATOM 2224 N N . LEU A 1 287 ? 20.643 -21.602 -8.940 1.00 53.81 287 LEU A N 1
ATOM 2225 C CA . LEU A 1 287 ? 21.442 -22.412 -9.887 1.00 53.81 287 LEU A CA 1
ATOM 2226 C C . LEU A 1 287 ? 21.544 -22.067 -11.399 1.00 53.81 287 LEU A C 1
ATOM 2228 O O . LEU A 1 287 ? 20.644 -22.283 -12.215 1.00 53.81 287 LEU A O 1
ATOM 2232 N N . ILE A 1 288 ? 22.796 -21.845 -11.828 1.00 53.88 288 ILE A N 1
ATOM 2233 C CA . ILE A 1 288 ? 23.272 -21.811 -13.229 1.00 53.88 288 ILE A CA 1
ATOM 2234 C C . ILE A 1 288 ? 22.948 -23.062 -14.075 1.00 53.88 288 ILE A C 1
ATOM 2236 O O . ILE A 1 288 ? 22.931 -22.954 -15.299 1.00 53.88 288 ILE A O 1
ATOM 2240 N N . LYS A 1 289 ? 22.637 -24.237 -13.504 1.00 52.28 289 LYS A N 1
ATOM 2241 C CA . LYS A 1 289 ? 22.277 -25.407 -14.339 1.00 52.28 289 LYS A CA 1
ATOM 2242 C C . LYS A 1 289 ? 20.967 -25.217 -15.115 1.00 52.28 289 LYS A C 1
ATOM 2244 O O . LYS A 1 289 ? 20.823 -25.815 -16.176 1.00 52.28 289 LYS A O 1
ATOM 2249 N N . GLY A 1 290 ? 20.049 -24.398 -14.595 1.00 53.00 290 GLY A N 1
ATOM 2250 C CA . GLY A 1 290 ? 18.797 -24.027 -15.258 1.00 53.00 290 GLY A CA 1
ATOM 2251 C C . GLY A 1 290 ? 18.760 -22.569 -15.720 1.00 53.00 290 GLY A C 1
ATOM 2252 O O . GLY A 1 290 ? 18.161 -22.296 -16.749 1.00 53.00 290 GLY A O 1
ATOM 2253 N N . GLY A 1 291 ? 19.424 -21.642 -15.015 1.00 54.34 291 GLY A N 1
ATOM 2254 C CA . GLY A 1 291 ? 19.272 -20.195 -15.230 1.00 54.34 291 GLY A CA 1
ATOM 2255 C C . GLY A 1 291 ? 19.786 -19.654 -16.570 1.00 54.34 291 GLY A C 1
ATOM 2256 O O . GLY A 1 291 ? 19.050 -18.955 -17.255 1.00 54.34 291 GLY A O 1
ATOM 2257 N N . LEU A 1 292 ? 21.013 -19.989 -16.997 1.00 59.19 292 LEU A N 1
ATOM 2258 C CA . LEU A 1 292 ? 21.543 -19.539 -18.305 1.00 59.19 292 LEU A CA 1
ATOM 2259 C C . LEU A 1 292 ? 20.709 -20.083 -19.465 1.00 59.19 292 LEU A C 1
ATOM 2261 O O . LEU A 1 292 ? 20.426 -19.393 -20.437 1.00 59.19 292 LEU A O 1
ATOM 2265 N N . THR A 1 293 ? 20.302 -21.332 -19.318 1.00 60.53 293 THR A N 1
ATOM 2266 C CA . THR A 1 293 ? 19.449 -22.062 -20.237 1.00 60.53 293 THR A CA 1
ATOM 2267 C C . THR A 1 293 ? 18.036 -21.472 -20.297 1.00 60.53 293 THR A C 1
ATOM 2269 O O . THR A 1 293 ? 17.493 -21.280 -21.380 1.00 60.53 293 THR A O 1
ATOM 2272 N N . ALA A 1 294 ? 17.458 -21.130 -19.143 1.00 60.31 294 ALA A N 1
ATOM 2273 C CA . ALA A 1 294 ? 16.162 -20.474 -19.019 1.00 60.31 294 ALA A CA 1
ATOM 2274 C C . ALA A 1 294 ? 16.202 -19.048 -19.578 1.00 60.31 294 ALA A C 1
ATOM 2276 O O . ALA A 1 294 ? 15.270 -18.653 -20.264 1.00 60.31 294 ALA A O 1
ATOM 2277 N N . LEU A 1 295 ? 17.293 -18.302 -19.369 1.00 62.88 295 LEU A N 1
ATOM 2278 C CA . LEU A 1 295 ? 17.511 -16.985 -19.975 1.00 62.88 295 LEU A CA 1
ATOM 2279 C C . LEU A 1 295 ? 17.647 -17.075 -21.496 1.00 62.88 295 LEU A C 1
ATOM 2281 O O . LEU A 1 295 ? 17.000 -16.322 -22.220 1.00 62.88 295 LEU A O 1
ATOM 2285 N N . ALA A 1 296 ? 18.464 -18.009 -21.985 1.00 63.31 296 ALA A N 1
ATOM 2286 C CA . ALA A 1 296 ? 18.654 -18.227 -23.412 1.00 63.31 296 ALA A CA 1
ATOM 2287 C C . ALA A 1 296 ? 17.355 -18.654 -24.104 1.00 63.31 296 ALA A C 1
ATOM 2289 O O . ALA A 1 296 ? 17.033 -18.158 -25.182 1.00 63.31 296 ALA A O 1
ATOM 2290 N N . SER A 1 297 ? 16.568 -19.506 -23.450 1.00 64.81 297 SER A N 1
ATOM 2291 C CA . SER A 1 297 ? 15.243 -19.894 -23.924 1.00 64.81 297 SER A CA 1
ATOM 2292 C C . SER A 1 297 ? 14.251 -18.730 -23.877 1.00 64.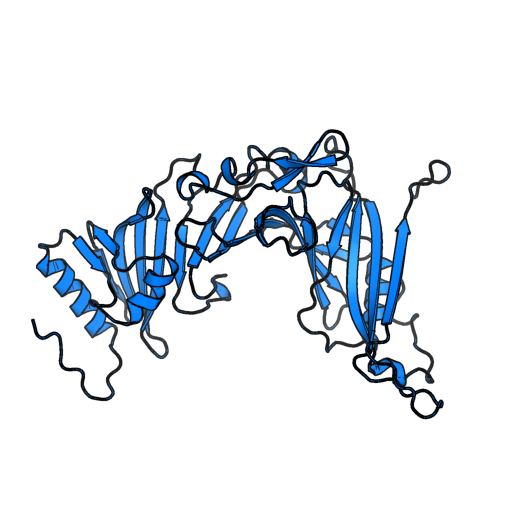81 297 SER A C 1
ATOM 2294 O O . SER A 1 297 ? 13.550 -18.497 -24.856 1.00 64.81 297 SER A O 1
ATOM 2296 N N . ALA A 1 298 ? 14.192 -17.985 -22.771 1.00 63.31 298 ALA A N 1
ATOM 2297 C CA . ALA A 1 298 ? 13.197 -16.934 -22.562 1.00 63.31 298 ALA A CA 1
ATOM 2298 C C . ALA A 1 298 ? 13.430 -15.695 -23.433 1.00 63.31 298 ALA A C 1
ATOM 2300 O O . ALA A 1 298 ? 12.475 -15.128 -23.954 1.00 63.31 298 ALA A O 1
ATOM 2301 N N . PHE A 1 299 ? 14.682 -15.271 -23.609 1.00 61.38 299 PHE A N 1
ATOM 2302 C CA . PHE A 1 299 ? 14.993 -14.032 -24.326 1.00 61.38 299 PHE A CA 1
ATOM 2303 C C . PHE A 1 299 ? 15.456 -14.262 -25.763 1.00 61.38 299 PHE A C 1
ATOM 2305 O O . PHE A 1 299 ? 15.176 -13.435 -26.626 1.00 61.38 299 PHE A O 1
ATOM 2312 N N . PHE A 1 300 ? 16.120 -15.386 -26.040 1.00 63.53 300 PHE A N 1
ATOM 2313 C CA . PHE A 1 300 ? 16.738 -15.652 -27.344 1.00 63.53 300 PHE A CA 1
ATOM 2314 C C . PHE A 1 300 ? 16.115 -16.844 -28.088 1.00 63.53 300 PHE A C 1
ATOM 2316 O O . PHE A 1 300 ? 16.533 -17.148 -29.203 1.00 63.53 300 PHE A O 1
ATOM 2323 N N . GLY A 1 301 ? 15.127 -17.528 -27.495 1.00 61.97 301 GLY A N 1
ATOM 2324 C CA . GLY A 1 301 ? 14.453 -18.677 -28.108 1.00 61.97 301 GLY A CA 1
ATOM 2325 C C . GLY A 1 301 ? 15.339 -19.917 -28.281 1.00 61.97 301 GLY A C 1
ATOM 2326 O O . GLY A 1 301 ? 15.014 -20.786 -29.089 1.00 61.97 301 GLY A O 1
ATOM 2327 N N . VAL A 1 302 ? 16.463 -20.007 -27.560 1.00 65.31 302 VAL A N 1
ATOM 2328 C CA . VAL A 1 302 ? 17.405 -21.135 -27.656 1.00 65.31 302 VAL A CA 1
ATOM 2329 C C . VAL A 1 302 ? 16.910 -22.310 -26.801 1.00 65.31 302 VAL A C 1
ATOM 2331 O O . VAL A 1 302 ? 16.712 -22.132 -25.597 1.00 65.31 302 VAL A O 1
ATOM 2334 N N . PRO A 1 303 ? 16.736 -23.523 -27.361 1.00 64.69 303 PRO A N 1
ATOM 2335 C CA . PRO A 1 303 ? 16.263 -24.675 -26.603 1.00 64.69 303 PRO A CA 1
ATOM 2336 C C . PRO A 1 303 ? 17.171 -25.034 -25.426 1.00 64.69 303 PRO A C 1
ATOM 2338 O O . PRO A 1 303 ? 18.400 -25.011 -25.521 1.00 64.69 303 PRO A O 1
ATOM 2341 N N . ALA A 1 304 ? 16.558 -25.484 -24.331 1.00 57.19 304 ALA A N 1
ATOM 2342 C CA . ALA A 1 304 ? 17.260 -25.724 -23.077 1.00 57.19 304 ALA A CA 1
ATOM 2343 C C . ALA A 1 304 ? 18.393 -26.783 -23.134 1.00 57.19 304 ALA A C 1
ATOM 2345 O O . ALA A 1 304 ? 19.241 -26.865 -22.249 1.00 57.19 304 ALA A O 1
ATOM 2346 N N . GLY A 1 305 ? 18.424 -27.615 -24.176 1.00 57.50 305 GLY A N 1
ATOM 2347 C CA . GLY A 1 305 ? 19.454 -28.639 -24.374 1.00 57.50 305 GLY A CA 1
ATOM 2348 C C . GLY A 1 305 ? 20.704 -28.168 -25.123 1.00 57.50 305 GLY A C 1
ATOM 2349 O O . GLY A 1 305 ? 21.659 -28.933 -25.217 1.00 57.50 305 GLY A O 1
ATOM 2350 N N . GLU A 1 306 ? 20.708 -26.953 -25.677 1.00 60.91 306 GLU A N 1
ATOM 2351 C CA . GLU A 1 306 ? 21.793 -26.476 -26.550 1.00 60.91 306 GLU A CA 1
ATOM 2352 C C . GLU A 1 306 ? 22.882 -25.701 -25.793 1.00 60.91 306 GLU A C 1
ATOM 2354 O O . GLU A 1 306 ? 24.019 -25.601 -26.255 1.00 60.91 306 GLU A O 1
ATOM 2359 N N . LEU A 1 307 ? 22.573 -25.226 -24.585 1.00 56.31 307 LEU A N 1
ATOM 2360 C CA . LEU A 1 307 ? 23.509 -24.567 -23.674 1.00 56.31 307 LEU A CA 1
ATOM 2361 C C . LEU A 1 307 ? 24.033 -25.562 -22.633 1.00 56.31 307 LEU A C 1
ATOM 2363 O O . LEU A 1 307 ? 23.631 -25.570 -21.472 1.00 56.31 307 LEU A O 1
ATOM 2367 N N . VAL A 1 308 ? 24.949 -26.434 -23.059 1.00 55.28 308 VAL A N 1
ATOM 2368 C CA . VAL A 1 308 ? 25.646 -27.363 -22.157 1.00 55.28 308 VAL A CA 1
ATOM 2369 C C . VAL A 1 308 ? 26.977 -26.750 -21.728 1.00 55.28 308 VAL A C 1
ATOM 2371 O O . VAL A 1 308 ? 27.847 -26.489 -22.559 1.00 55.28 308 VAL A O 1
ATOM 2374 N N . LEU A 1 309 ? 27.160 -26.540 -20.421 1.00 54.09 309 LEU A N 1
ATOM 2375 C CA . LEU A 1 309 ? 28.469 -26.186 -19.870 1.00 54.09 309 LEU A CA 1
ATOM 2376 C C . LEU A 1 309 ? 29.440 -27.369 -20.056 1.00 54.09 309 LEU A C 1
ATOM 2378 O O . LEU A 1 309 ? 29.103 -28.479 -19.643 1.00 54.09 309 LEU A O 1
ATOM 2382 N N . PRO A 1 310 ? 30.639 -27.163 -20.633 1.00 51.09 310 PRO A N 1
ATOM 2383 C CA . PRO A 1 310 ? 31.677 -28.189 -20.697 1.00 51.09 310 PRO A CA 1
ATOM 2384 C C . PRO A 1 310 ? 31.969 -28.822 -19.328 1.00 51.09 310 PRO A C 1
ATOM 2386 O O . PRO A 1 310 ? 32.064 -28.109 -18.330 1.00 51.09 310 PRO A O 1
ATOM 2389 N N . ASP A 1 311 ? 32.216 -30.136 -19.287 1.00 57.12 311 ASP A N 1
ATOM 2390 C CA . ASP A 1 311 ? 32.435 -30.910 -18.047 1.00 57.12 311 ASP A CA 1
ATOM 2391 C C . ASP A 1 311 ? 33.548 -30.347 -17.134 1.00 57.12 311 ASP A C 1
ATOM 2393 O O . ASP A 1 311 ? 33.520 -30.525 -15.917 1.00 57.12 311 ASP A O 1
ATOM 2397 N N . GLY A 1 312 ? 34.520 -29.620 -17.699 1.00 54.53 312 GLY A N 1
ATOM 2398 C CA . GLY A 1 312 ? 35.606 -28.962 -16.959 1.00 54.53 312 GLY A CA 1
ATOM 2399 C C . GLY A 1 312 ? 35.219 -27.667 -16.231 1.00 54.53 312 GLY A C 1
ATOM 2400 O O . GLY A 1 312 ? 36.044 -27.112 -15.508 1.00 54.53 312 GLY A O 1
ATOM 2401 N N . LEU A 1 313 ? 33.992 -27.173 -16.408 1.00 55.72 313 LEU A N 1
ATOM 2402 C CA . LEU A 1 313 ? 33.481 -25.941 -15.800 1.00 55.72 313 LEU A CA 1
ATOM 2403 C C . LEU A 1 313 ? 32.581 -26.204 -14.583 1.00 55.72 313 LEU A C 1
ATOM 2405 O O . LEU A 1 313 ? 31.835 -25.324 -14.161 1.00 55.72 313 LEU A O 1
ATOM 2409 N N . SER A 1 314 ? 32.661 -27.390 -13.970 1.00 54.47 314 SER A N 1
ATOM 2410 C CA . SER A 1 314 ? 31.882 -27.723 -12.768 1.00 54.47 314 SER A CA 1
ATOM 2411 C C . SER A 1 314 ? 32.147 -26.782 -11.586 1.00 54.47 314 SER A C 1
ATOM 2413 O O . SER A 1 314 ? 31.296 -26.663 -10.717 1.00 54.47 314 SER A O 1
ATOM 2415 N N . PHE A 1 315 ? 33.295 -26.093 -11.559 1.00 58.53 315 PHE A N 1
ATOM 2416 C CA . PHE A 1 315 ? 33.610 -25.055 -10.570 1.00 58.53 315 PHE A CA 1
ATOM 2417 C C . PHE A 1 315 ? 32.776 -23.773 -10.741 1.00 58.53 315 PHE A C 1
ATOM 2419 O O . PHE A 1 315 ? 32.730 -22.964 -9.824 1.00 58.53 315 PHE A O 1
ATOM 2426 N N . LEU A 1 316 ? 32.098 -23.580 -11.881 1.00 57.00 316 LEU A N 1
ATOM 2427 C CA . LEU A 1 316 ? 31.130 -22.493 -12.067 1.00 57.00 316 LEU A CA 1
ATOM 2428 C C . LEU A 1 316 ? 29.808 -22.768 -11.330 1.00 57.00 316 LEU A C 1
ATOM 2430 O O . LEU A 1 316 ? 28.898 -21.950 -11.399 1.00 57.00 316 LEU A O 1
ATOM 2434 N N . SER A 1 317 ? 29.675 -23.894 -10.613 1.00 57.75 317 SER A N 1
ATOM 2435 C CA . SER A 1 317 ? 28.496 -24.181 -9.788 1.00 57.75 317 SER A CA 1
ATOM 2436 C C . SER A 1 317 ? 28.290 -23.185 -8.643 1.00 57.75 317 SER A C 1
ATOM 2438 O O . SER A 1 317 ? 27.185 -23.114 -8.118 1.00 57.75 317 SER A O 1
ATOM 2440 N N . SER A 1 318 ? 29.333 -22.448 -8.242 1.00 60.19 318 SER A N 1
ATOM 2441 C CA . SER A 1 318 ? 29.269 -21.370 -7.244 1.00 60.19 318 SER A CA 1
ATOM 2442 C C . SER A 1 318 ? 28.993 -19.987 -7.840 1.00 60.19 318 SER A C 1
ATOM 2444 O O . SER A 1 318 ? 28.888 -18.997 -7.112 1.00 60.19 318 SER A O 1
ATOM 2446 N N . ILE A 1 319 ? 28.849 -19.912 -9.165 1.00 62.75 319 ILE A N 1
ATOM 2447 C CA . ILE A 1 319 ? 28.398 -18.717 -9.861 1.00 62.75 319 ILE A CA 1
ATOM 2448 C C . ILE A 1 319 ? 26.871 -18.770 -9.969 1.00 62.75 319 ILE A C 1
ATOM 2450 O O . ILE A 1 319 ? 26.288 -19.801 -10.305 1.00 62.75 319 ILE A O 1
ATOM 2454 N N . TYR A 1 320 ? 26.222 -17.650 -9.678 1.00 65.62 320 TYR A N 1
ATOM 2455 C CA . TYR A 1 320 ? 24.780 -17.464 -9.776 1.00 65.62 320 TYR A CA 1
ATOM 2456 C C . TYR A 1 320 ? 24.464 -16.228 -10.619 1.00 65.62 320 TYR A C 1
ATOM 2458 O O . TYR A 1 320 ? 25.315 -15.360 -10.813 1.00 65.62 320 TYR A O 1
ATOM 2466 N N . LEU A 1 321 ? 23.240 -16.166 -11.140 1.00 67.75 321 LEU A N 1
ATOM 2467 C CA . LEU A 1 321 ? 22.697 -14.969 -11.771 1.00 67.75 321 LEU A CA 1
ATOM 2468 C C . LEU A 1 321 ? 22.369 -13.970 -10.662 1.00 67.75 321 LEU A C 1
ATOM 2470 O O . LEU A 1 321 ? 21.453 -14.198 -9.878 1.00 67.75 321 LEU A O 1
ATOM 2474 N N . SER A 1 322 ? 23.164 -12.913 -10.550 1.00 68.62 322 SER A N 1
ATOM 2475 C CA . SER A 1 322 ? 22.975 -11.892 -9.522 1.00 68.62 322 SER A CA 1
ATOM 2476 C C . SER A 1 322 ? 22.020 -10.798 -9.979 1.00 68.62 322 SER A C 1
ATOM 2478 O O . SER A 1 322 ? 21.414 -10.140 -9.144 1.00 68.62 322 SER A O 1
ATOM 2480 N N . GLU A 1 323 ? 21.896 -10.587 -11.292 1.00 72.19 323 GLU A N 1
ATOM 2481 C CA . GLU A 1 323 ? 21.064 -9.526 -11.846 1.00 72.19 323 GLU A CA 1
ATOM 2482 C C . GLU A 1 323 ? 20.590 -9.860 -13.260 1.00 72.19 323 GLU A C 1
ATOM 2484 O O . GLU A 1 323 ? 21.344 -10.423 -14.054 1.00 72.19 323 GLU A O 1
ATOM 2489 N N . VAL A 1 324 ? 19.367 -9.463 -13.592 1.00 72.44 324 VAL A N 1
ATOM 2490 C CA . VAL A 1 324 ? 18.870 -9.352 -14.968 1.00 72.44 324 VAL A CA 1
ATOM 2491 C C . VAL A 1 324 ? 18.194 -8.003 -15.083 1.00 72.44 324 VAL A C 1
ATOM 2493 O O . VAL A 1 324 ? 17.551 -7.564 -14.136 1.00 72.44 324 VAL A O 1
ATOM 2496 N N . GLY A 1 325 ? 18.289 -7.361 -16.233 1.00 72.56 325 GLY A N 1
ATOM 2497 C CA . GLY A 1 325 ? 17.411 -6.249 -16.538 1.00 72.56 325 GLY A CA 1
ATOM 2498 C C . GLY A 1 325 ? 17.103 -6.167 -18.016 1.00 72.56 325 GLY A C 1
ATOM 2499 O O . GLY A 1 325 ? 17.848 -6.674 -18.852 1.00 72.56 325 GLY A O 1
ATOM 2500 N N . VAL A 1 326 ? 15.969 -5.560 -18.329 1.00 72.38 326 VAL A N 1
ATOM 2501 C CA . VAL A 1 326 ? 15.478 -5.356 -19.686 1.00 72.38 326 VAL A CA 1
ATOM 2502 C C . VAL A 1 326 ? 15.058 -3.903 -19.834 1.00 72.38 326 VAL A C 1
ATOM 2504 O O . VAL A 1 326 ? 14.265 -3.398 -19.051 1.00 72.38 326 VAL A O 1
ATOM 2507 N N . GLY A 1 327 ? 15.597 -3.221 -20.834 1.00 74.12 327 GLY A N 1
ATOM 2508 C CA . GLY A 1 327 ? 15.110 -1.923 -21.269 1.00 74.12 327 GLY A CA 1
ATOM 2509 C C . GLY A 1 327 ? 14.050 -2.126 -22.336 1.00 74.12 327 GLY A C 1
ATOM 2510 O O . GLY A 1 327 ? 14.365 -2.680 -23.389 1.00 74.12 327 GLY A O 1
ATOM 2511 N N . LEU A 1 328 ? 12.818 -1.684 -22.103 1.00 72.56 328 LEU A N 1
ATOM 2512 C CA . LEU A 1 328 ? 11.766 -1.699 -23.119 1.00 72.56 328 LEU A CA 1
ATOM 2513 C C . LEU A 1 328 ? 11.614 -0.314 -23.730 1.00 72.56 328 LEU A C 1
ATOM 2515 O O . LEU A 1 328 ? 11.296 0.633 -23.020 1.00 72.56 328 LEU A O 1
ATOM 2519 N N . THR A 1 329 ? 11.809 -0.195 -25.042 1.00 72.06 329 THR A N 1
ATOM 2520 C CA . THR A 1 329 ? 11.455 1.025 -25.763 1.00 72.06 329 THR A CA 1
ATOM 2521 C C . THR A 1 329 ? 9.943 1.124 -25.821 1.00 72.06 329 THR A C 1
ATOM 2523 O O . THR A 1 329 ? 9.265 0.286 -26.428 1.00 72.06 329 THR A O 1
ATOM 2526 N N . VAL A 1 330 ? 9.425 2.169 -25.198 1.00 64.69 330 VAL A N 1
ATOM 2527 C CA . VAL A 1 330 ? 8.022 2.531 -25.283 1.00 64.69 330 VAL A CA 1
ATOM 2528 C C . VAL A 1 330 ? 7.885 3.382 -26.523 1.00 64.69 330 VAL A C 1
ATOM 2530 O O . VAL A 1 330 ? 8.570 4.401 -26.654 1.00 64.69 330 VAL A O 1
ATOM 2533 N N . PRO A 1 331 ? 7.024 2.992 -27.458 1.00 56.97 331 PRO A N 1
ATOM 2534 C CA . PRO A 1 331 ? 6.734 3.876 -28.558 1.00 56.97 331 PRO A CA 1
ATOM 2535 C C . PRO A 1 331 ? 6.130 5.195 -28.055 1.00 56.97 331 PRO A C 1
ATOM 2537 O O . PRO A 1 331 ? 5.467 5.237 -27.017 1.00 56.97 331 PRO A O 1
ATOM 2540 N N . GLU A 1 332 ? 6.328 6.269 -28.815 1.00 59.03 332 GLU A N 1
ATOM 2541 C CA . GLU A 1 332 ? 5.785 7.592 -28.504 1.00 59.03 332 GLU A CA 1
ATOM 2542 C C . GLU A 1 332 ? 4.279 7.511 -28.172 1.00 59.03 332 GLU A C 1
ATOM 2544 O O . GLU A 1 332 ? 3.539 6.806 -28.855 1.00 59.03 332 GLU A O 1
ATOM 2549 N N . ILE A 1 333 ? 3.819 8.262 -27.158 1.00 52.94 333 ILE A N 1
ATOM 2550 C CA . ILE A 1 333 ? 2.473 8.256 -26.518 1.00 52.94 333 ILE A CA 1
ATOM 2551 C C . ILE A 1 333 ? 1.278 8.388 -27.512 1.00 52.94 333 ILE A C 1
ATOM 2553 O O . ILE A 1 333 ? 0.112 8.301 -27.139 1.00 52.94 333 ILE A O 1
ATOM 2557 N N . SER A 1 334 ? 1.536 8.547 -28.812 1.00 44.78 334 SER A N 1
ATOM 2558 C CA . SER A 1 334 ? 0.567 8.690 -29.905 1.00 44.78 334 SER A CA 1
ATOM 2559 C C . SER A 1 334 ? 0.104 7.377 -30.573 1.00 44.78 334 SER A C 1
ATOM 2561 O O . SER A 1 334 ? -0.375 7.395 -31.711 1.00 44.78 334 SER A O 1
ATOM 2563 N N . MET A 1 335 ? 0.221 6.231 -29.900 1.00 47.16 335 MET A N 1
ATOM 2564 C CA . MET A 1 335 ? 0.026 4.925 -30.540 1.00 47.16 335 MET A CA 1
ATOM 2565 C C . MET A 1 335 ? -1.414 4.447 -30.707 1.00 47.16 335 MET A C 1
ATOM 2567 O O . MET A 1 335 ? -2.334 4.782 -29.960 1.00 47.16 335 MET A O 1
ATOM 2571 N N . ARG A 1 336 ? -1.576 3.610 -31.737 1.00 46.88 336 ARG A N 1
ATOM 2572 C CA . ARG A 1 336 ? -2.787 2.855 -32.055 1.00 46.88 336 ARG A CA 1
ATOM 2573 C C . ARG A 1 336 ? -2.730 1.532 -31.284 1.00 46.88 336 ARG A C 1
ATOM 2575 O O . ARG A 1 336 ? -1.662 1.048 -30.946 1.00 46.88 336 ARG A O 1
ATOM 2582 N N . ALA A 1 337 ? -3.877 0.897 -31.058 1.00 48.03 337 ALA A N 1
ATOM 2583 C CA . ALA A 1 337 ? -4.017 -0.289 -30.197 1.00 48.03 337 ALA A CA 1
ATOM 2584 C C . ALA A 1 337 ? -3.179 -1.548 -30.563 1.00 48.03 337 ALA A C 1
ATOM 2586 O O . ALA A 1 337 ? -3.311 -2.559 -29.883 1.00 48.03 337 ALA A O 1
ATOM 2587 N N . ASN A 1 338 ? -2.358 -1.524 -31.620 1.00 53.06 338 ASN A N 1
ATOM 2588 C CA . ASN A 1 338 ? -1.650 -2.697 -32.156 1.00 53.06 338 ASN A CA 1
ATOM 2589 C C . ASN A 1 338 ? -0.124 -2.597 -32.116 1.00 53.06 338 ASN A C 1
ATOM 2591 O O . ASN A 1 338 ? 0.556 -3.491 -32.618 1.00 53.06 338 ASN A O 1
ATOM 2595 N N . ASP A 1 339 ? 0.416 -1.515 -31.587 1.00 57.34 339 ASP A N 1
ATOM 2596 C CA . ASP A 1 339 ? 1.847 -1.325 -31.603 1.00 57.34 339 ASP A CA 1
ATOM 2597 C C . ASP A 1 339 ? 2.515 -2.015 -30.402 1.00 57.34 339 ASP A C 1
ATOM 2599 O O . ASP A 1 339 ? 1.991 -2.025 -29.286 1.00 57.34 339 ASP A O 1
ATOM 2603 N N . THR A 1 340 ? 3.655 -2.658 -30.646 1.00 59.81 340 THR A N 1
ATOM 2604 C CA . THR A 1 340 ? 4.337 -3.530 -29.679 1.00 59.81 340 THR A CA 1
ATOM 2605 C C . THR A 1 340 ? 5.485 -2.806 -28.983 1.00 59.81 340 THR A C 1
ATOM 2607 O O . THR A 1 340 ? 6.206 -2.046 -29.628 1.00 59.81 340 THR A O 1
ATOM 2610 N N . LEU A 1 341 ? 5.708 -3.085 -27.691 1.00 67.69 341 LEU A N 1
ATOM 2611 C CA . LEU A 1 341 ? 6.915 -2.629 -26.991 1.00 67.69 341 LEU A CA 1
ATOM 2612 C C . LEU A 1 341 ? 8.163 -3.205 -27.676 1.00 67.69 341 LEU A C 1
ATOM 2614 O O . LEU A 1 341 ? 8.229 -4.407 -27.944 1.00 67.69 341 LEU A O 1
ATOM 2618 N N . GLY A 1 342 ? 9.144 -2.348 -27.952 1.00 67.44 342 GLY A N 1
ATOM 2619 C CA . GLY A 1 342 ? 10.452 -2.769 -28.447 1.00 67.44 342 GLY A CA 1
ATOM 2620 C C . GLY A 1 342 ? 11.361 -3.168 -27.289 1.00 67.44 342 GLY A C 1
ATOM 2621 O O . GLY A 1 342 ? 11.234 -2.637 -26.190 1.00 67.44 342 GLY A O 1
ATOM 2622 N N . ILE A 1 343 ? 12.309 -4.077 -27.514 1.00 68.12 343 ILE A N 1
ATOM 2623 C CA . ILE A 1 343 ? 13.394 -4.323 -26.554 1.00 68.12 343 ILE A CA 1
ATOM 2624 C C . ILE A 1 343 ? 14.568 -3.425 -26.953 1.00 68.12 343 ILE A C 1
ATOM 2626 O O . ILE A 1 343 ? 15.114 -3.576 -28.041 1.00 68.12 343 ILE A O 1
ATOM 2630 N N . SER A 1 344 ? 14.938 -2.493 -26.076 1.00 73.19 344 SER A N 1
ATOM 2631 C CA . SER A 1 344 ? 16.085 -1.591 -26.237 1.00 73.19 344 SER A CA 1
ATOM 2632 C C . SER A 1 344 ? 17.379 -2.274 -25.817 1.00 73.19 344 SER A C 1
ATOM 2634 O O . SER A 1 344 ? 18.363 -2.298 -26.554 1.00 73.19 344 SER A O 1
ATOM 2636 N N . TYR A 1 345 ? 17.373 -2.877 -24.629 1.00 68.31 345 TYR A N 1
ATOM 2637 C CA . TYR A 1 345 ? 18.521 -3.607 -24.121 1.00 68.31 345 TYR A CA 1
ATOM 2638 C C . TYR A 1 345 ? 18.113 -4.739 -23.185 1.00 68.31 345 TYR A C 1
ATOM 2640 O O . TYR A 1 345 ? 17.000 -4.790 -22.669 1.00 68.31 345 TYR A O 1
ATOM 2648 N N . LEU A 1 346 ? 19.042 -5.656 -22.962 1.00 70.69 346 LEU A N 1
ATOM 2649 C CA . LEU A 1 346 ? 18.952 -6.745 -22.005 1.00 70.69 346 LEU A CA 1
ATOM 2650 C C . LEU A 1 346 ? 20.322 -6.856 -21.367 1.00 70.69 346 LEU A C 1
ATOM 2652 O O . LEU A 1 346 ? 21.321 -6.951 -22.076 1.00 70.69 346 LEU A O 1
ATOM 2656 N N . TYR A 1 347 ? 20.383 -6.904 -20.048 1.00 68.88 347 TYR A N 1
ATOM 2657 C CA . TYR A 1 347 ? 21.621 -7.231 -19.373 1.00 68.88 347 TYR A CA 1
ATOM 2658 C C . TYR A 1 347 ? 21.430 -8.354 -18.370 1.00 68.88 347 TYR A C 1
ATOM 2660 O O . TYR A 1 347 ? 20.346 -8.584 -17.838 1.00 68.88 347 TYR A O 1
ATOM 2668 N N . ALA A 1 348 ? 22.516 -9.072 -18.130 1.00 69.88 348 ALA A N 1
ATOM 2669 C CA . ALA A 1 348 ? 22.588 -10.113 -17.126 1.00 69.88 348 ALA A CA 1
ATOM 2670 C C . ALA A 1 348 ? 23.940 -10.027 -16.422 1.00 69.88 348 ALA A C 1
ATOM 2672 O O . ALA A 1 348 ? 24.985 -9.970 -17.076 1.00 69.88 348 ALA A O 1
ATOM 2673 N N . THR A 1 349 ? 23.916 -10.045 -15.094 1.00 70.69 349 THR A N 1
ATOM 2674 C CA . THR A 1 349 ? 25.108 -10.122 -14.253 1.00 70.69 349 THR A CA 1
ATOM 2675 C C . THR A 1 349 ? 25.152 -11.486 -13.591 1.00 70.69 349 THR A C 1
ATOM 2677 O O . THR A 1 349 ? 24.186 -11.914 -12.961 1.00 70.69 349 THR A O 1
ATOM 2680 N N . ILE A 1 350 ? 26.289 -12.163 -13.706 1.00 70.62 350 ILE A N 1
ATOM 2681 C CA . ILE A 1 350 ? 26.602 -13.352 -12.918 1.00 70.62 350 ILE A CA 1
ATOM 2682 C C . ILE A 1 350 ? 27.677 -13.027 -11.888 1.00 70.62 350 ILE A C 1
ATOM 2684 O O . ILE A 1 350 ? 28.582 -12.235 -12.157 1.00 70.62 350 ILE A O 1
ATOM 2688 N N . GLN A 1 351 ? 27.622 -13.676 -10.731 1.00 70.56 351 GLN A N 1
ATOM 2689 C CA . GLN A 1 351 ? 28.577 -13.479 -9.649 1.00 70.56 351 GLN A CA 1
ATOM 2690 C C . GLN A 1 351 ? 28.903 -14.804 -8.954 1.00 70.56 351 GLN A C 1
ATOM 2692 O O . GLN A 1 351 ? 28.032 -15.641 -8.762 1.00 70.56 351 GLN A O 1
ATOM 2697 N N . SER A 1 352 ? 30.159 -14.990 -8.546 1.00 70.94 352 SER A N 1
ATOM 2698 C CA . SER A 1 352 ? 30.598 -16.074 -7.660 1.00 70.94 352 SER A CA 1
ATOM 2699 C C . SER A 1 352 ? 30.412 -15.689 -6.194 1.00 70.94 352 SER A C 1
ATOM 2701 O O . SER A 1 352 ? 30.880 -14.626 -5.767 1.00 70.94 352 SER A O 1
ATOM 2703 N N . ASN A 1 353 ? 29.800 -16.568 -5.397 1.00 70.38 353 ASN A N 1
ATOM 2704 C CA . ASN A 1 353 ? 29.812 -16.449 -3.932 1.00 70.38 353 ASN A CA 1
ATOM 2705 C C . ASN A 1 353 ? 31.065 -17.084 -3.294 1.00 70.38 353 ASN A C 1
ATOM 2707 O O . ASN A 1 353 ? 31.379 -16.802 -2.137 1.00 70.38 353 ASN A O 1
ATOM 2711 N N . GLU A 1 354 ? 31.821 -17.883 -4.050 1.00 70.12 354 GLU A N 1
ATOM 2712 C CA . GLU A 1 354 ? 33.060 -18.500 -3.591 1.00 70.12 354 GLU A CA 1
ATOM 2713 C C . GLU A 1 354 ? 34.287 -17.633 -3.882 1.00 70.12 354 GLU A C 1
ATOM 2715 O O . GLU A 1 354 ? 34.380 -16.928 -4.894 1.00 70.12 354 GLU A O 1
ATOM 2720 N N . VAL A 1 355 ? 35.267 -17.725 -2.980 1.00 75.19 355 VAL A N 1
ATOM 2721 C CA . VAL A 1 355 ? 36.586 -17.118 -3.156 1.00 75.19 355 VAL A CA 1
ATOM 2722 C C . VAL A 1 355 ? 37.408 -17.993 -4.098 1.00 75.19 355 VAL A C 1
ATOM 2724 O O . VAL A 1 355 ? 37.864 -19.076 -3.725 1.00 75.19 355 VAL A O 1
ATOM 2727 N N . TRP A 1 356 ? 37.647 -17.496 -5.306 1.00 69.12 356 TRP A N 1
ATOM 2728 C CA . TRP A 1 356 ? 38.534 -18.119 -6.273 1.00 69.12 356 TRP A CA 1
ATOM 2729 C C . TRP A 1 356 ? 39.988 -18.020 -5.801 1.00 69.12 356 TRP A C 1
ATOM 2731 O O . TRP A 1 356 ? 40.499 -16.944 -5.488 1.00 69.12 356 TRP A O 1
ATOM 2741 N N . LYS A 1 357 ? 40.679 -19.158 -5.742 1.00 73.69 357 LYS A N 1
ATOM 2742 C CA . LYS A 1 357 ? 42.102 -19.241 -5.393 1.00 73.69 357 LYS A CA 1
ATOM 2743 C C . LYS A 1 357 ? 42.878 -19.688 -6.632 1.00 73.69 357 LYS A C 1
ATOM 2745 O O . LYS A 1 357 ? 42.986 -20.896 -6.854 1.00 73.69 357 LYS A O 1
ATOM 2750 N N . PRO A 1 358 ? 43.366 -18.759 -7.477 1.00 69.00 358 PRO A N 1
ATOM 2751 C CA . PRO A 1 358 ? 44.174 -19.131 -8.633 1.00 69.00 358 PRO A CA 1
ATOM 2752 C C . PRO A 1 358 ? 45.459 -19.854 -8.189 1.00 69.00 358 PRO A C 1
ATOM 2754 O O . PRO A 1 358 ? 45.881 -19.708 -7.040 1.00 69.00 358 PRO A O 1
ATOM 2757 N N . PRO A 1 359 ? 46.141 -20.592 -9.087 1.00 65.62 359 PRO A N 1
ATOM 2758 C CA . PRO A 1 359 ? 47.416 -21.262 -8.803 1.00 65.62 359 PRO A CA 1
ATOM 2759 C C . PRO A 1 359 ? 48.591 -20.269 -8.686 1.00 65.62 359 PRO A C 1
ATOM 2761 O O . PRO A 1 359 ? 49.708 -20.546 -9.117 1.00 65.62 359 PRO A O 1
ATOM 2764 N N . ILE A 1 360 ? 48.337 -19.087 -8.127 1.00 69.50 360 ILE A N 1
ATOM 2765 C CA . ILE A 1 360 ? 49.312 -18.046 -7.839 1.00 69.50 360 ILE A CA 1
ATOM 2766 C C . ILE A 1 360 ? 49.308 -17.870 -6.316 1.00 69.50 360 ILE A C 1
ATOM 2768 O O . ILE A 1 360 ? 48.282 -17.471 -5.756 1.00 69.50 360 ILE A O 1
ATOM 2772 N N . PRO A 1 361 ? 50.414 -18.192 -5.621 1.00 75.69 361 PRO A N 1
ATOM 2773 C CA . PRO A 1 361 ? 50.490 -18.067 -4.171 1.00 75.69 361 PRO A CA 1
ATOM 2774 C C . PRO A 1 361 ? 50.083 -16.671 -3.687 1.00 75.69 361 PRO A C 1
ATOM 2776 O O . PRO A 1 361 ? 50.436 -15.669 -4.304 1.00 75.69 361 PRO A O 1
ATOM 2779 N N . PHE A 1 362 ? 49.373 -16.622 -2.557 1.00 69.00 362 PHE A N 1
ATOM 2780 C CA . PHE A 1 362 ? 48.914 -15.395 -1.884 1.00 69.00 362 PHE A CA 1
ATOM 2781 C C . PHE A 1 362 ? 47.870 -14.557 -2.638 1.00 69.00 362 PHE A C 1
ATOM 2783 O O . PHE A 1 362 ? 47.495 -13.495 -2.148 1.00 69.00 362 PHE A O 1
ATOM 2790 N N . ILE A 1 363 ? 47.357 -15.033 -3.776 1.00 58.78 363 ILE A N 1
ATOM 2791 C CA . ILE A 1 363 ? 46.248 -14.388 -4.483 1.00 58.78 363 ILE A CA 1
ATOM 2792 C C . ILE A 1 363 ? 44.945 -15.133 -4.187 1.00 58.78 363 ILE A C 1
ATOM 2794 O O . ILE A 1 363 ? 44.853 -16.353 -4.316 1.00 58.78 36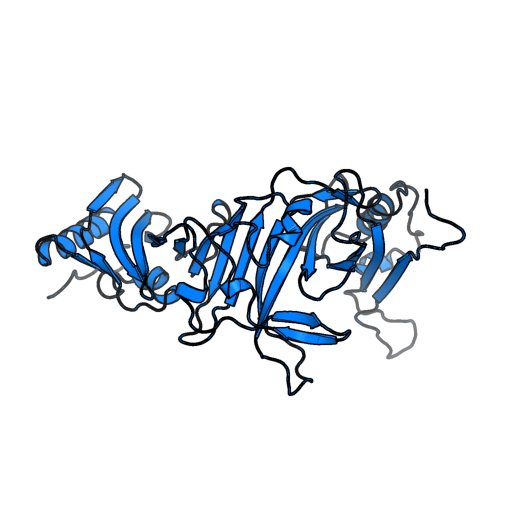3 ILE A O 1
ATOM 2798 N N . SER A 1 364 ? 43.916 -14.374 -3.824 1.00 73.19 364 SER A N 1
ATOM 2799 C CA . SER A 1 364 ? 42.533 -14.833 -3.741 1.00 73.19 364 SER A CA 1
ATOM 2800 C C . SER A 1 364 ? 41.624 -13.771 -4.337 1.00 73.19 364 SER A C 1
ATOM 2802 O O . SER A 1 364 ? 41.794 -12.589 -4.047 1.00 73.19 364 SER A O 1
ATOM 2804 N N . LEU A 1 365 ? 40.662 -14.190 -5.144 1.00 65.25 365 LEU A N 1
ATOM 2805 C CA . LEU A 1 365 ? 39.712 -13.324 -5.821 1.00 65.25 365 LEU A CA 1
ATOM 2806 C C . LEU A 1 365 ? 38.317 -13.654 -5.302 1.00 65.25 365 LEU A C 1
ATOM 2808 O O . LEU A 1 365 ? 37.847 -14.778 -5.425 1.00 65.25 365 LEU A O 1
ATOM 2812 N N . SER A 1 366 ? 37.669 -12.687 -4.668 1.00 71.38 366 SER A N 1
ATOM 2813 C CA . SER A 1 366 ? 36.299 -12.807 -4.173 1.00 71.38 366 SER A CA 1
ATOM 2814 C C . SER A 1 366 ? 35.356 -12.005 -5.064 1.00 71.38 366 SER A C 1
ATOM 2816 O O . SER A 1 366 ? 35.779 -11.041 -5.699 1.00 71.38 366 SER A O 1
ATOM 2818 N N . LYS A 1 367 ? 34.078 -12.406 -5.110 1.00 65.69 367 LYS A N 1
ATOM 2819 C CA . LYS A 1 367 ? 33.027 -11.706 -5.871 1.00 65.69 367 LYS A CA 1
ATOM 2820 C C . LYS A 1 367 ? 33.371 -11.517 -7.358 1.00 65.69 367 LYS A C 1
ATOM 2822 O O . LYS A 1 367 ? 33.097 -10.472 -7.937 1.00 65.69 367 LYS A O 1
ATOM 2827 N N . VAL A 1 368 ? 33.990 -12.523 -7.977 1.00 67.25 368 VAL A N 1
ATOM 2828 C CA . VAL A 1 368 ? 34.248 -12.510 -9.424 1.00 67.25 368 VAL A CA 1
ATOM 2829 C C . VAL A 1 368 ? 32.912 -12.596 -10.154 1.00 67.25 368 VAL A C 1
ATOM 2831 O O . VAL A 1 368 ? 32.105 -13.466 -9.833 1.00 67.25 368 VAL A O 1
ATOM 2834 N N . GLY A 1 369 ? 32.687 -11.720 -11.126 1.00 64.44 369 GLY A N 1
ATOM 2835 C CA . GLY A 1 369 ? 31.460 -11.693 -11.909 1.00 64.44 369 GLY A CA 1
ATOM 2836 C C . GLY A 1 369 ? 31.689 -11.233 -13.341 1.00 64.44 369 GLY A C 1
ATOM 2837 O O . GLY A 1 369 ? 32.765 -10.741 -13.684 1.00 64.44 369 GLY A O 1
ATOM 2838 N N . ALA A 1 370 ? 30.671 -11.415 -14.170 1.00 61.56 370 ALA A N 1
ATOM 2839 C CA . ALA A 1 370 ? 30.617 -10.906 -15.532 1.00 61.56 370 ALA A CA 1
ATOM 2840 C C . ALA A 1 370 ? 29.252 -10.257 -15.754 1.00 61.56 370 ALA A C 1
ATOM 2842 O O . ALA A 1 370 ? 28.239 -10.782 -15.297 1.00 61.56 370 ALA A O 1
ATOM 2843 N N . ASN A 1 371 ? 29.243 -9.124 -16.447 1.00 63.50 371 ASN A N 1
ATOM 2844 C CA . ASN A 1 371 ? 28.033 -8.465 -16.911 1.00 63.50 371 ASN A CA 1
ATOM 2845 C C . ASN A 1 371 ? 28.034 -8.511 -18.440 1.00 63.50 371 ASN A C 1
ATOM 2847 O O . ASN A 1 371 ? 29.026 -8.143 -19.075 1.00 63.50 371 ASN A O 1
ATOM 2851 N N . TRP A 1 372 ? 26.939 -8.995 -19.013 1.00 63.03 372 TRP A N 1
ATOM 2852 C CA . TRP A 1 372 ? 26.669 -8.897 -20.441 1.00 63.03 372 TRP A CA 1
ATOM 2853 C C . TRP A 1 372 ? 25.559 -7.891 -20.647 1.00 63.03 372 TRP A C 1
ATOM 2855 O O . TRP A 1 372 ? 24.535 -7.989 -19.981 1.00 63.03 372 TRP A O 1
ATOM 2865 N N . ASN A 1 373 ? 25.756 -6.974 -21.588 1.00 61.91 373 ASN A N 1
ATOM 2866 C CA . ASN A 1 373 ? 24.747 -6.023 -22.017 1.00 61.91 373 ASN A CA 1
ATOM 2867 C C . ASN A 1 373 ? 24.550 -6.179 -23.528 1.00 61.91 373 ASN A C 1
ATOM 2869 O O . ASN A 1 373 ? 25.502 -6.069 -24.304 1.00 61.91 373 ASN A O 1
ATOM 2873 N N . PHE A 1 374 ? 23.325 -6.485 -23.923 1.00 68.12 374 PHE A N 1
ATOM 2874 C CA . PHE A 1 374 ? 22.876 -6.600 -25.298 1.00 68.12 374 PHE A CA 1
ATOM 2875 C C . PHE A 1 374 ? 22.049 -5.363 -25.592 1.00 68.12 374 PHE A C 1
ATOM 2877 O O . PHE A 1 374 ? 21.043 -5.139 -24.930 1.00 68.12 374 PHE A O 1
ATOM 2884 N N . ILE A 1 375 ? 22.482 -4.560 -26.557 1.00 66.75 375 ILE A N 1
ATOM 2885 C CA . ILE A 1 375 ? 21.792 -3.333 -26.949 1.00 66.75 375 ILE A CA 1
ATOM 2886 C C . ILE A 1 375 ? 21.337 -3.512 -28.389 1.00 66.75 375 ILE A C 1
ATOM 2888 O O . ILE A 1 375 ? 22.133 -3.887 -29.255 1.00 66.75 375 ILE A O 1
ATOM 2892 N N . TRP A 1 376 ? 20.064 -3.243 -28.631 1.00 68.75 376 TRP A N 1
ATOM 2893 C CA . TRP A 1 376 ? 19.482 -3.211 -29.958 1.00 68.75 376 TRP A CA 1
ATOM 2894 C C . TRP A 1 376 ? 19.352 -1.758 -30.396 1.00 68.75 376 TRP A C 1
ATOM 2896 O O . TRP A 1 376 ? 18.855 -0.905 -29.665 1.00 68.75 376 TRP A O 1
ATOM 2906 N N . TYR A 1 377 ? 19.824 -1.481 -31.604 1.00 58.88 377 TYR A N 1
ATOM 2907 C CA . TYR A 1 377 ? 19.639 -0.196 -32.258 1.00 58.88 377 TYR A CA 1
ATOM 2908 C C . TYR A 1 377 ? 18.719 -0.419 -33.450 1.00 58.88 377 TYR A C 1
ATOM 2910 O O . TYR A 1 377 ? 18.913 -1.385 -34.193 1.00 58.88 377 TYR A O 1
ATOM 2918 N N . ASP A 1 378 ? 17.761 0.482 -33.659 1.00 54.44 378 ASP A N 1
ATOM 2919 C CA . ASP A 1 378 ? 17.102 0.577 -34.955 1.00 54.44 378 ASP A CA 1
ATOM 2920 C C . ASP A 1 378 ? 18.153 1.017 -35.976 1.00 54.44 378 ASP A C 1
ATOM 2922 O O . ASP A 1 378 ? 18.605 2.164 -35.977 1.00 54.44 378 ASP A O 1
ATOM 2926 N N . ASP A 1 379 ? 18.582 0.086 -36.829 1.00 46.25 379 ASP A N 1
ATOM 2927 C CA . ASP A 1 379 ? 19.347 0.433 -38.016 1.00 46.25 379 ASP A CA 1
ATOM 2928 C C . ASP A 1 379 ? 18.356 0.961 -39.067 1.00 46.25 379 ASP A C 1
ATOM 2930 O O . ASP A 1 379 ? 17.558 0.181 -39.598 1.00 46.25 379 ASP A O 1
ATOM 2934 N N . PRO A 1 380 ? 18.389 2.259 -39.427 1.00 50.12 380 PRO A N 1
ATOM 2935 C CA . PRO A 1 380 ? 17.509 2.802 -40.459 1.00 50.12 380 PRO A CA 1
ATOM 2936 C C . PRO A 1 380 ? 17.718 2.151 -41.839 1.00 50.12 380 PRO A C 1
ATOM 2938 O O . PRO A 1 380 ? 16.901 2.352 -42.738 1.00 50.12 380 PRO A O 1
ATOM 2941 N N . LEU A 1 381 ? 18.792 1.375 -42.034 1.00 39.88 381 LEU A N 1
ATOM 2942 C CA . LEU A 1 381 ? 19.048 0.601 -43.249 1.00 39.88 381 LEU A CA 1
ATOM 2943 C C . LEU A 1 381 ? 18.518 -0.840 -43.171 1.00 39.88 381 LEU A C 1
ATOM 2945 O O . LEU A 1 381 ? 18.301 -1.458 -44.219 1.00 39.88 381 LEU A O 1
ATOM 2949 N N . HIS A 1 382 ? 18.274 -1.363 -41.968 1.00 41.69 382 HIS A N 1
ATOM 2950 C CA . HIS A 1 382 ? 17.850 -2.739 -41.710 1.00 41.69 382 HIS A CA 1
ATOM 2951 C C . HIS A 1 382 ? 16.823 -2.797 -40.563 1.00 41.69 382 HIS A C 1
ATOM 2953 O O . HIS A 1 382 ? 17.153 -3.266 -39.473 1.00 41.69 382 HIS A O 1
ATOM 2959 N N . PRO A 1 383 ? 15.572 -2.349 -40.789 1.00 38.41 383 PRO A N 1
ATOM 2960 C CA . PRO A 1 383 ? 14.516 -2.499 -39.793 1.00 38.41 383 PRO A CA 1
ATOM 2961 C C . PRO A 1 383 ? 14.309 -3.988 -39.484 1.00 38.41 383 PRO A C 1
ATOM 2963 O O . PRO A 1 383 ? 14.191 -4.804 -40.405 1.00 38.41 383 PRO A O 1
ATOM 2966 N N . MET A 1 384 ? 14.303 -4.347 -38.197 1.00 40.22 384 MET A N 1
ATOM 2967 C CA . MET A 1 384 ? 14.011 -5.717 -37.775 1.00 40.22 384 MET A CA 1
ATOM 2968 C C . MET A 1 384 ? 12.544 -6.053 -38.088 1.00 40.22 384 MET A C 1
ATOM 2970 O O . MET A 1 384 ? 11.658 -5.227 -37.877 1.00 40.22 384 MET A O 1
ATOM 2974 N N . ILE A 1 385 ? 12.324 -7.242 -38.663 1.00 34.19 385 ILE A N 1
ATOM 2975 C CA . ILE A 1 385 ? 11.006 -7.790 -39.042 1.00 34.19 385 ILE A CA 1
ATOM 2976 C C . ILE A 1 385 ? 10.374 -8.487 -37.844 1.00 34.19 385 ILE A C 1
ATOM 2978 O O . ILE A 1 385 ? 11.111 -9.265 -37.194 1.00 34.19 385 ILE A O 1
#

pLDDT: mean 79.56, std 17.1, range [34.19, 98.81]

Foldseek 3Di:
DDDDDDDPDDFDDQVNVLVLQVVQCVVVVNFKHKDACVSPNQSCQQQVQLVDRIWIFGNWDWDDDPFKIWIWGWTDGLNFIFTWIWIWGDDVHTWIKIKTFTPDDQQDFPCSRAVAAAFAWAQDPNDTDTDGDPRNRWTFARKMKMATSDDDVVVQDHHGIKIWTWTACDDVNVLCCLPQNGDRFTKMWDWGDDDNDHIFIKIKTWRPPDWAQAAQWIWARWTKIWGKDADPPPVDPPDDRIHIFIWTWTWTFFDDPHTFIFIWIAGDRHPDLWGKTKGDGPDQLDWPLRVVLRCCCRHVVDHSVPDDDPPVVPVCRQKTWPIKIWIWRHPDSPDDSPDHIHTFKIKIKIWGQDWDDPPPPPDIHHTDMDMDMGGDDQDVVDGDD

Radius of gyration: 26.26 Å; Cα contacts (8 Å, |Δi|>4): 837; chains: 1; bounding box: 74×52×83 Å